Protein AF-A0A2M7E471-F1 (afdb_monomer)

Mean predicted aligned error: 16.32 Å

Secondary structure (DSSP, 8-state):
--HHHHHHHHHHHHHHHHHTTTTSS------HHHHHHHHHHHHHHHHHHHHHHHHHHTTS-----EEEPPP-EEEESSSSSPPPEEEEEEEEE-SSTTSB-S-SSEEEEEEPPTTEEE-TTS--EEEE-TTSSEEEEEEEE-SSEEEEEEEE--SSS--EEEEEEEEEEESSSEEEEEEE-TT-SBS--BTT-SS-TT----PPPEEEEEEEEEPPPEEEEEEEEE---PPEETT-TT-EEEEEEEEEEEES-TTS--EEEEEEEES--GGG---SHHHH-SEEEEEEEETS-S--SSSEEEEEES--SEEEEEEEEE-TT-SEEEEEEEEEE--TTSPTT-EE--EEEEEEETTEEE---B-SS-S--EEEE--PPPPPS-SSPPP-EEEEPTT-EEEE-SHHHH--STT-SS-THHHHHHHHHHTTT--EEEE--TTPPTT-EEEEEEEEEEESS-EEEEEEEEES-EEEE-GGGTSS-SSTTPPPHHHHHHHHGGG---EEEESS-EEEEEEEEE-S---EEEE-TTS-THHHHHHHHHHT---EEEE-GGG--GGGGT--EEEESS----GGGHHHHHHHHHHHHTT-EEEEETHHHHHHHHSSTT--SSBSS-EEE------EEE--TTSGGG--SSPPPS---SS-S-EEESSS-B-TTEEEEEEETTEEEEEEEEEEE-S-TT-S--EEEEE---TTTT-TT-HHHHHHHHHHHHHHHSPPPPP-

pLDDT: mean 85.47, std 15.91, range [30.77, 98.81]

Radius of gyration: 33.22 Å; Cα contacts (8 Å, |Δi|>4): 1857; chains: 1; bounding box: 66×100×87 Å

Structure (mmCIF, N/CA/C/O backbone):
data_AF-A0A2M7E471-F1
#
_entry.id   AF-A0A2M7E471-F1
#
loop_
_atom_site.group_PDB
_atom_site.id
_atom_site.type_symbol
_atom_site.label_atom_id
_atom_site.label_alt_id
_atom_site.label_comp_id
_atom_site.label_asym_id
_atom_site.label_entity_id
_atom_site.label_seq_id
_atom_site.pdbx_PDB_ins_code
_atom_site.Cartn_x
_atom_site.Cartn_y
_atom_site.Cartn_z
_atom_site.occupancy
_atom_site.B_iso_or_equiv
_atom_site.auth_seq_id
_atom_site.auth_comp_id
_atom_site.auth_asym_id
_atom_site.auth_atom_id
_atom_site.pdbx_PDB_model_num
ATOM 1 N N . MET A 1 1 ? -14.605 46.302 36.408 1.00 46.12 1 MET A N 1
ATOM 2 C CA . MET A 1 1 ? -14.271 47.314 35.380 1.00 46.12 1 MET A CA 1
ATOM 3 C C . MET A 1 1 ? -13.109 46.749 34.574 1.00 46.12 1 MET A C 1
ATOM 5 O O . MET A 1 1 ? -11.992 46.702 35.071 1.00 46.12 1 MET A O 1
ATOM 9 N N . SER A 1 2 ? -13.428 46.093 33.458 1.00 45.91 2 SER A N 1
ATOM 10 C CA . SER A 1 2 ? -12.610 45.030 32.861 1.00 45.91 2 SER A CA 1
ATOM 11 C C . SER A 1 2 ? -11.535 45.558 31.907 1.00 45.91 2 SER A C 1
ATOM 13 O O . SER A 1 2 ? -11.680 46.620 31.301 1.00 45.91 2 SER A O 1
ATOM 15 N N . TYR A 1 3 ? -10.469 44.769 31.742 1.00 35.94 3 TYR A N 1
ATOM 16 C CA . TYR A 1 3 ? -9.400 44.959 30.751 1.00 35.94 3 TYR A CA 1
ATOM 17 C C . TYR A 1 3 ? -9.929 45.303 29.343 1.00 35.94 3 TYR A C 1
ATOM 19 O O . TYR A 1 3 ? -9.311 46.090 28.627 1.00 35.94 3 TYR A O 1
ATOM 27 N N . LEU A 1 4 ? -11.123 44.811 28.997 1.00 37.88 4 LEU A N 1
ATOM 28 C CA . LEU A 1 4 ? -11.834 45.073 27.746 1.00 37.88 4 LEU A CA 1
ATOM 29 C C . LEU A 1 4 ? -12.104 46.571 27.500 1.00 37.88 4 LEU A C 1
ATOM 31 O O . LEU A 1 4 ? -11.933 47.051 26.384 1.00 37.88 4 LEU A O 1
ATOM 35 N N . GLN A 1 5 ? -12.445 47.348 28.534 1.00 40.00 5 GLN A N 1
ATOM 36 C CA . GLN A 1 5 ? -12.774 48.774 28.381 1.00 40.00 5 GLN A CA 1
ATOM 37 C C . GLN A 1 5 ? -11.522 49.662 28.247 1.00 40.00 5 GLN A C 1
ATOM 39 O O . GLN A 1 5 ? -11.581 50.734 27.642 1.00 40.00 5 GLN A O 1
ATOM 44 N N . ARG A 1 6 ? -10.369 49.207 28.767 1.00 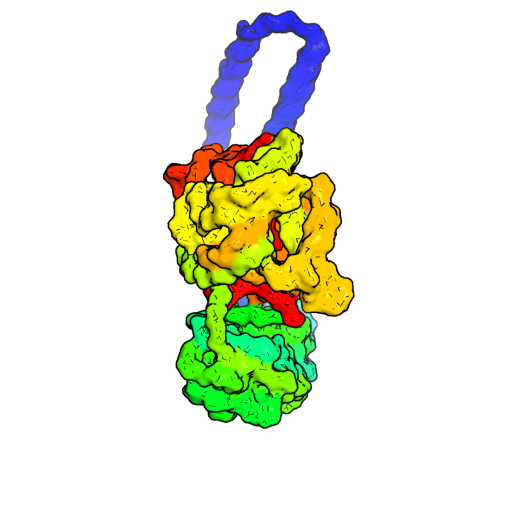41.66 6 ARG A N 1
ATOM 45 C CA . ARG A 1 6 ? -9.058 49.836 28.520 1.00 41.66 6 ARG A CA 1
ATOM 46 C C . ARG A 1 6 ? -8.518 49.485 27.134 1.00 41.66 6 ARG A C 1
ATOM 48 O O . ARG A 1 6 ? -8.006 50.375 26.465 1.00 41.66 6 ARG A O 1
ATOM 55 N N . PHE A 1 7 ? -8.686 48.241 26.685 1.00 41.88 7 PHE A N 1
ATOM 56 C CA . PHE A 1 7 ? -8.233 47.808 25.361 1.00 41.88 7 PHE A CA 1
ATOM 57 C C . PHE A 1 7 ? -9.045 48.467 24.235 1.00 41.88 7 PHE A C 1
ATOM 59 O O . PHE A 1 7 ? -8.459 49.022 23.312 1.00 41.88 7 PHE A O 1
ATOM 66 N N . LEU A 1 8 ? -10.377 48.536 24.367 1.00 40.72 8 LEU A N 1
ATOM 67 C CA . LEU A 1 8 ? -11.250 49.251 23.424 1.00 40.72 8 LEU A CA 1
ATOM 68 C C . LEU A 1 8 ? -10.903 50.745 23.332 1.00 40.72 8 LEU A C 1
ATOM 70 O O . LEU A 1 8 ? -10.807 51.280 22.234 1.00 40.72 8 LEU A O 1
ATOM 74 N N . ASN A 1 9 ? -10.645 51.422 24.455 1.00 41.59 9 ASN A N 1
ATOM 75 C CA . ASN A 1 9 ? -10.289 52.846 24.428 1.00 41.59 9 ASN A CA 1
ATOM 76 C C . ASN A 1 9 ? -8.918 53.123 23.793 1.00 41.59 9 ASN A C 1
ATOM 78 O O . ASN A 1 9 ? -8.760 54.160 23.156 1.00 41.59 9 ASN A O 1
ATOM 82 N N . ILE A 1 10 ? -7.937 52.229 23.946 1.00 46.88 10 ILE A N 1
ATOM 83 C CA . ILE A 1 10 ? -6.621 52.370 23.298 1.00 46.88 10 ILE A CA 1
ATOM 84 C C . ILE A 1 10 ? -6.748 52.083 21.795 1.00 46.88 10 ILE A C 1
ATOM 86 O O . ILE A 1 10 ? -6.300 52.886 20.977 1.00 46.88 10 ILE A O 1
ATOM 90 N N . PHE A 1 11 ? -7.466 51.016 21.430 1.00 40.00 11 PHE A N 1
ATOM 91 C CA . PHE A 1 11 ? -7.660 50.607 20.040 1.00 40.00 11 PHE A CA 1
ATOM 92 C C . PHE A 1 11 ? -8.432 51.657 19.222 1.00 40.00 11 PHE A C 1
ATOM 94 O O . PHE A 1 11 ? -8.030 51.991 18.111 1.00 40.00 11 PHE A O 1
ATOM 101 N N . PHE A 1 12 ? -9.488 52.263 19.782 1.00 42.25 12 PHE A N 1
ATOM 102 C CA . PHE A 1 12 ? -10.240 53.325 19.099 1.00 42.25 12 PHE A CA 1
ATOM 103 C C . PHE A 1 12 ? -9.461 54.645 18.975 1.00 42.25 12 PHE A C 1
ATOM 105 O O . PHE A 1 12 ? -9.664 55.381 18.008 1.00 42.25 12 PHE A O 1
ATOM 112 N N . LYS A 1 13 ? -8.561 54.956 19.918 1.00 41.34 13 LYS A N 1
ATOM 113 C CA . LYS A 1 13 ? -7.823 56.229 19.938 1.00 41.34 13 LYS A CA 1
ATOM 114 C C . LYS A 1 13 ? -6.632 56.236 18.973 1.00 41.34 13 LYS A C 1
ATOM 116 O O . LYS A 1 13 ? -6.376 57.265 18.354 1.00 41.34 13 LYS A O 1
ATOM 121 N N . GLU A 1 14 ? -5.961 55.100 18.780 1.00 40.09 14 GLU A N 1
ATOM 122 C CA . GLU A 1 14 ? -4.858 54.980 17.811 1.00 40.09 14 GLU A CA 1
ATOM 123 C C . GLU A 1 14 ? -5.346 54.818 16.360 1.00 40.09 14 GLU A C 1
ATOM 125 O O . GLU A 1 14 ? -4.748 55.387 15.444 1.00 40.09 14 GLU A O 1
ATOM 130 N N . TYR A 1 15 ? -6.473 54.132 16.124 1.00 41.09 15 TYR A N 1
ATOM 131 C CA . TYR A 1 15 ? -6.971 53.913 14.757 1.00 41.09 15 TYR A CA 1
ATOM 132 C C . TYR A 1 15 ? -7.593 55.163 14.113 1.00 41.09 15 TYR A C 1
ATOM 134 O O . TYR A 1 15 ? -7.405 55.395 12.917 1.00 41.09 15 TYR A O 1
ATOM 142 N N . PHE A 1 16 ? -8.289 56.013 14.880 1.00 39.88 16 PHE A N 1
ATOM 143 C CA . PHE A 1 16 ? -8.861 57.253 14.334 1.00 39.88 16 PHE A CA 1
ATOM 144 C C . PHE A 1 16 ? -7.797 58.314 14.014 1.00 39.88 16 PHE A C 1
ATOM 146 O O . PHE A 1 16 ? -7.954 59.053 13.042 1.00 39.88 16 PHE A O 1
ATOM 153 N N . SER A 1 17 ? -6.687 58.353 14.760 1.00 36.81 17 SER A N 1
ATOM 154 C CA . SER A 1 17 ? -5.583 59.284 14.482 1.00 36.81 17 SER A CA 1
ATOM 155 C C . SER A 1 17 ? -4.837 58.941 13.187 1.00 36.81 17 SER A C 1
ATOM 157 O O . SER A 1 17 ? -4.463 59.847 12.444 1.00 36.81 17 SER A O 1
ATOM 159 N N . ASN A 1 18 ? -4.698 57.652 12.858 1.00 34.84 18 ASN A N 1
ATOM 160 C CA . ASN A 1 18 ? -4.008 57.208 11.642 1.00 34.84 18 ASN A CA 1
ATOM 161 C C . ASN A 1 18 ? -4.894 57.229 10.383 1.00 34.84 18 ASN A C 1
ATOM 163 O O . ASN A 1 18 ? -4.379 57.323 9.269 1.00 34.84 18 ASN A O 1
ATOM 167 N N . CYS A 1 19 ? -6.224 57.224 10.528 1.00 34.59 19 CYS A N 1
ATOM 168 C CA . CYS A 1 19 ? -7.147 57.327 9.390 1.00 34.59 19 CYS A CA 1
ATOM 169 C C . CYS A 1 19 ? -7.253 58.765 8.830 1.00 34.59 19 CYS A C 1
ATOM 171 O O . CYS A 1 19 ? -7.507 58.954 7.640 1.00 34.59 19 CYS A O 1
ATOM 173 N N . CYS A 1 20 ? -6.978 59.789 9.648 1.00 33.41 20 CYS A N 1
ATOM 174 C CA . CYS A 1 20 ? -6.950 61.192 9.210 1.00 33.41 20 CYS A CA 1
ATOM 175 C C . CYS A 1 20 ? -5.688 61.574 8.413 1.00 33.41 20 CYS A C 1
ATOM 177 O O . CYS A 1 20 ? -5.701 62.580 7.705 1.00 33.41 20 CYS A O 1
ATOM 179 N N . ILE A 1 21 ? -4.617 60.777 8.483 1.00 38.22 21 ILE A N 1
ATOM 180 C CA . ILE A 1 21 ? -3.346 61.061 7.793 1.00 38.22 21 ILE A CA 1
ATOM 181 C C . ILE A 1 21 ? -3.392 60.605 6.322 1.00 38.22 21 ILE A C 1
ATOM 183 O O . ILE A 1 21 ? -2.781 61.232 5.461 1.00 38.22 21 ILE A O 1
ATOM 187 N N . TYR A 1 22 ? -4.200 59.594 5.984 1.00 31.83 22 TYR A N 1
ATOM 188 C CA . TYR A 1 22 ? -4.221 59.012 4.632 1.00 31.83 22 TYR A CA 1
ATOM 189 C C . TYR A 1 22 ? -5.137 59.728 3.618 1.00 31.83 22 TYR A C 1
ATOM 191 O O . TYR A 1 22 ? -5.137 59.392 2.435 1.00 31.83 22 TYR A O 1
ATOM 199 N N . ILE A 1 23 ? -5.915 60.731 4.045 1.00 41.38 23 ILE A N 1
ATOM 200 C CA . ILE A 1 23 ? -6.829 61.478 3.157 1.00 41.38 23 ILE A CA 1
ATOM 201 C C . ILE A 1 23 ? -6.147 62.708 2.520 1.00 41.38 23 ILE A C 1
ATOM 203 O O . ILE A 1 23 ? -6.685 63.275 1.570 1.00 41.38 23 ILE A O 1
ATOM 207 N N . ASN A 1 24 ? -4.941 63.097 2.958 1.00 38.47 24 ASN A N 1
ATOM 208 C CA . ASN A 1 24 ? -4.311 64.347 2.510 1.00 38.47 24 ASN A CA 1
ATOM 209 C C . ASN A 1 24 ? -3.304 64.236 1.347 1.00 38.47 24 ASN A C 1
ATOM 211 O O . ASN A 1 24 ? -2.858 65.272 0.862 1.00 38.47 24 ASN A O 1
ATOM 215 N N . GLU A 1 25 ? -2.985 63.040 0.832 1.00 39.25 25 GLU A N 1
ATOM 216 C CA . GLU A 1 25 ? -1.919 62.887 -0.186 1.00 39.25 25 GLU A CA 1
ATOM 217 C C . GLU A 1 25 ? -2.297 62.171 -1.495 1.00 39.25 25 GLU A C 1
ATOM 219 O O . GLU A 1 25 ? -1.430 61.699 -2.225 1.00 39.25 25 GLU A O 1
ATOM 224 N N . THR A 1 26 ? -3.567 62.163 -1.911 1.00 36.94 26 THR A N 1
ATOM 225 C CA . THR A 1 26 ? -3.902 61.753 -3.293 1.00 36.94 26 THR A CA 1
ATOM 226 C C . THR A 1 26 ? -4.830 62.742 -3.994 1.00 36.94 26 THR A C 1
ATOM 228 O O . THR A 1 26 ? -6.053 62.615 -4.036 1.00 36.94 26 THR A O 1
ATOM 231 N N . LYS A 1 27 ? -4.216 63.740 -4.644 1.00 45.69 27 LYS A N 1
ATOM 232 C CA . LYS A 1 27 ? -4.824 64.499 -5.748 1.00 45.69 27 LYS A CA 1
ATOM 233 C C . LYS A 1 27 ? -5.071 63.556 -6.933 1.00 45.69 27 LYS A C 1
ATOM 235 O O . LYS A 1 27 ? -4.270 63.503 -7.860 1.00 45.69 27 LYS A O 1
ATOM 240 N N . ILE A 1 28 ? -6.193 62.841 -6.941 1.00 42.09 28 ILE A N 1
ATOM 241 C CA . ILE A 1 28 ? -6.654 62.107 -8.126 1.00 42.09 28 ILE A CA 1
ATOM 242 C C . ILE A 1 28 ? -8.006 62.672 -8.566 1.00 42.09 28 ILE A C 1
ATOM 244 O O . ILE A 1 28 ? -9.051 62.436 -7.962 1.00 42.09 28 ILE A O 1
ATOM 248 N N . LYS A 1 29 ? -7.971 63.441 -9.660 1.00 48.62 29 LYS A N 1
ATOM 249 C CA . LYS A 1 29 ? -9.144 63.786 -10.469 1.00 48.62 29 LYS A CA 1
ATOM 250 C C . LYS A 1 29 ? -9.707 62.488 -11.059 1.00 48.62 29 LYS A C 1
ATOM 252 O O . LYS A 1 29 ? -9.143 61.957 -12.008 1.00 48.62 29 LYS A O 1
ATOM 257 N N . SER A 1 30 ? -10.808 61.970 -10.522 1.00 40.47 30 SER A N 1
ATOM 258 C CA . SER A 1 30 ? -11.555 60.884 -11.167 1.00 40.47 30 SER A CA 1
ATOM 259 C C . SER A 1 30 ? -13.044 60.950 -10.820 1.00 40.47 30 SER A C 1
ATOM 261 O O . SER A 1 30 ? -13.432 61.286 -9.703 1.00 40.47 30 SER A O 1
ATOM 263 N N . ASN A 1 31 ? -13.861 60.683 -11.839 1.00 45.53 31 ASN A N 1
ATOM 264 C CA . ASN A 1 31 ? -15.307 60.874 -11.953 1.00 45.53 31 ASN A CA 1
ATOM 265 C C . ASN A 1 31 ? -16.142 60.437 -10.734 1.00 45.53 31 ASN A C 1
ATOM 267 O O . ASN A 1 31 ? -15.824 59.467 -10.049 1.00 45.53 31 ASN A O 1
ATOM 271 N N . ARG A 1 32 ? -17.305 61.090 -10.540 1.00 47.12 32 ARG A N 1
ATOM 272 C CA . ARG A 1 32 ? -18.332 60.794 -9.505 1.00 47.12 32 ARG A CA 1
ATOM 273 C C . ARG A 1 32 ? -18.736 59.311 -9.384 1.00 47.12 32 ARG A C 1
ATOM 275 O O . ARG A 1 32 ? -19.293 58.926 -8.359 1.00 47.12 32 ARG A O 1
ATOM 282 N N . ILE A 1 33 ? -18.440 58.484 -10.386 1.00 46.97 33 ILE A N 1
ATOM 283 C CA . ILE A 1 33 ? -18.674 57.034 -10.394 1.00 46.97 33 ILE A CA 1
ATOM 284 C C . ILE A 1 33 ? -17.715 56.306 -9.426 1.00 46.97 33 ILE A C 1
ATOM 286 O O . ILE A 1 33 ? -18.134 55.384 -8.729 1.00 46.97 33 ILE A O 1
ATOM 290 N N . ASN A 1 34 ? -16.474 56.781 -9.256 1.00 48.06 34 ASN A N 1
ATOM 291 C CA . ASN A 1 34 ? -15.456 56.100 -8.445 1.00 48.06 34 ASN A CA 1
ATOM 292 C C . ASN A 1 34 ? -15.659 56.246 -6.926 1.00 48.06 34 ASN A C 1
ATOM 294 O O . ASN A 1 34 ? -15.336 55.328 -6.174 1.00 48.06 34 ASN A O 1
ATOM 298 N N . LYS A 1 35 ? -16.264 57.351 -6.459 1.00 46.78 35 LYS A N 1
ATOM 299 C CA . LYS A 1 35 ? -16.595 57.539 -5.030 1.00 46.78 35 LYS A CA 1
ATOM 300 C C . LYS A 1 35 ? -17.673 56.568 -4.547 1.00 46.78 35 LYS A C 1
ATOM 302 O O . LYS A 1 35 ? -17.572 56.065 -3.435 1.00 46.78 35 LYS A O 1
ATOM 307 N N . LYS A 1 36 ? -18.686 56.274 -5.372 1.00 46.88 36 LYS A N 1
ATOM 308 C CA . LYS A 1 36 ? -19.728 55.296 -5.013 1.00 46.88 36 LYS A CA 1
ATOM 309 C C . LYS A 1 36 ? -19.175 53.874 -4.977 1.00 46.88 36 LYS A C 1
ATOM 311 O O . LYS A 1 36 ? -19.516 53.140 -4.060 1.00 46.88 36 LYS A O 1
ATOM 316 N N . VAL A 1 37 ? -18.284 53.522 -5.906 1.00 48.06 37 VAL A N 1
ATOM 317 C CA . VAL A 1 37 ? -17.615 52.212 -5.928 1.00 48.06 37 VAL A CA 1
ATOM 318 C C . VAL A 1 37 ? -16.671 52.052 -4.732 1.00 48.06 37 VAL A C 1
ATOM 320 O O . VAL A 1 37 ? -16.753 51.041 -4.048 1.00 48.06 37 VAL A O 1
ATOM 323 N N . HIS A 1 38 ? -15.875 53.069 -4.381 1.00 50.00 38 HIS A N 1
ATOM 324 C CA . HIS A 1 38 ? -15.015 53.020 -3.190 1.00 50.00 38 HIS A CA 1
ATOM 325 C C . HIS A 1 38 ? -15.814 52.948 -1.885 1.00 50.00 38 HIS A C 1
ATOM 327 O O . HIS A 1 38 ? -15.472 52.157 -1.017 1.00 50.00 38 HIS A O 1
ATOM 333 N N . VAL A 1 39 ? -16.911 53.701 -1.743 1.00 53.41 39 VAL A N 1
ATOM 334 C CA . VAL A 1 39 ? -17.787 53.608 -0.558 1.00 53.41 39 VAL A CA 1
ATOM 335 C C . VAL A 1 39 ? -18.501 52.253 -0.497 1.00 53.41 39 VAL A C 1
ATOM 337 O O . VAL A 1 39 ? -18.700 51.719 0.590 1.00 53.41 39 VAL A O 1
ATOM 340 N N . PHE A 1 40 ? -18.862 51.667 -1.640 1.00 51.50 40 PHE A N 1
ATOM 341 C CA . PHE A 1 40 ? -19.484 50.344 -1.708 1.00 51.50 40 PHE A CA 1
ATOM 342 C C . PHE A 1 40 ? -18.492 49.220 -1.370 1.00 51.50 40 PHE A C 1
ATOM 344 O O . PHE A 1 40 ? -18.828 48.319 -0.605 1.00 51.50 40 PHE A O 1
ATOM 351 N N . ILE A 1 41 ? -17.254 49.309 -1.867 1.00 51.75 41 ILE A N 1
ATOM 352 C CA . ILE A 1 41 ? -16.161 48.383 -1.545 1.00 51.75 41 ILE A CA 1
ATOM 353 C C . ILE A 1 41 ? -15.756 48.531 -0.075 1.00 51.75 41 ILE A C 1
ATOM 355 O O . ILE A 1 41 ? -15.662 47.531 0.624 1.00 51.75 41 ILE A O 1
ATOM 359 N N . MET A 1 42 ? -15.616 49.756 0.439 1.00 53.78 42 MET A N 1
ATOM 360 C CA . MET A 1 42 ? -15.246 50.001 1.836 1.00 53.78 42 MET A CA 1
ATOM 361 C C . MET A 1 42 ? -16.356 49.558 2.804 1.00 53.78 42 MET A C 1
ATOM 363 O O . MET A 1 42 ? -16.056 48.951 3.826 1.00 53.78 42 MET A O 1
ATOM 367 N N . LYS A 1 43 ? -17.643 49.743 2.460 1.00 52.59 43 LYS A N 1
ATOM 368 C CA . LYS A 1 43 ? -18.767 49.163 3.220 1.00 52.59 43 LYS A CA 1
ATOM 369 C C . LYS A 1 43 ? -18.763 47.636 3.195 1.00 52.59 43 LYS A C 1
ATOM 371 O O . LYS A 1 43 ? -19.062 47.039 4.220 1.00 52.59 43 LYS A O 1
ATOM 376 N N . LYS A 1 44 ? -18.415 47.004 2.068 1.00 52.44 44 LYS A N 1
ATOM 377 C CA . LYS A 1 44 ? -18.277 45.541 1.985 1.00 52.44 44 LYS A CA 1
ATOM 378 C C . LYS A 1 44 ? -17.067 45.022 2.756 1.00 52.44 44 LYS A C 1
ATOM 380 O O . LYS A 1 44 ? -17.195 43.983 3.379 1.00 52.44 44 LYS A O 1
ATOM 385 N N . ILE A 1 45 ? -15.945 45.742 2.774 1.00 56.75 45 ILE A N 1
ATOM 386 C CA . ILE A 1 45 ? -14.758 45.392 3.569 1.00 56.75 45 ILE A CA 1
ATOM 387 C C . ILE A 1 45 ? -15.046 45.555 5.063 1.00 56.75 45 ILE A C 1
ATOM 389 O O . ILE A 1 45 ? -14.722 44.663 5.832 1.00 56.75 45 ILE A O 1
ATOM 393 N N . ILE A 1 46 ? -15.719 46.634 5.477 1.00 59.59 46 ILE A N 1
ATOM 394 C CA . ILE A 1 46 ? -16.152 46.833 6.869 1.00 59.59 46 ILE A CA 1
ATOM 395 C C . ILE A 1 46 ? -17.178 45.770 7.269 1.00 59.59 46 ILE A C 1
ATOM 397 O O . ILE A 1 46 ? -17.066 45.203 8.345 1.00 59.59 46 ILE A O 1
ATOM 401 N N . LEU A 1 47 ? -18.141 45.444 6.403 1.00 51.81 47 LEU A N 1
ATOM 402 C CA . LEU A 1 47 ? -19.108 44.378 6.661 1.00 51.81 47 LEU A CA 1
ATOM 403 C C . LEU A 1 47 ? -18.428 43.002 6.711 1.00 51.81 47 LEU A C 1
ATOM 405 O O . LEU A 1 47 ? -18.767 42.203 7.569 1.00 51.81 47 LEU A O 1
ATOM 409 N N . PHE A 1 48 ? -17.441 42.741 5.852 1.00 54.94 48 PHE A N 1
ATOM 410 C CA . PHE A 1 48 ? -16.652 41.510 5.858 1.00 54.94 48 PHE A CA 1
ATOM 411 C C . PHE A 1 48 ? -15.750 41.420 7.092 1.00 54.94 48 PHE A C 1
ATOM 413 O O . PHE A 1 48 ? -15.629 40.340 7.650 1.00 54.94 48 PHE A O 1
ATOM 420 N N . LEU A 1 49 ? -15.183 42.534 7.569 1.00 53.78 49 LEU A N 1
ATOM 421 C CA . LEU A 1 49 ? -14.411 42.625 8.816 1.00 53.78 49 LEU A CA 1
ATOM 422 C C . LEU A 1 49 ? -15.295 42.499 10.060 1.00 53.78 49 LEU A C 1
ATOM 424 O O . LEU A 1 49 ? -14.887 41.877 11.028 1.00 53.78 49 LEU A O 1
ATOM 428 N N . ILE A 1 50 ? -16.521 43.027 10.030 1.00 56.66 50 ILE A N 1
ATOM 429 C CA . ILE A 1 50 ? -17.520 42.828 11.087 1.00 56.66 50 ILE A CA 1
ATOM 430 C C . ILE A 1 50 ? -17.977 41.369 11.095 1.00 56.66 50 ILE A C 1
ATOM 432 O O . ILE A 1 50 ? -18.005 40.765 12.156 1.00 56.66 50 ILE A O 1
ATOM 436 N N . ILE A 1 51 ? -18.268 40.773 9.935 1.00 52.19 51 ILE A N 1
ATOM 437 C CA . ILE A 1 51 ? -18.648 39.358 9.818 1.00 52.19 51 ILE A CA 1
ATOM 438 C C . ILE A 1 51 ? -17.489 38.451 10.233 1.00 52.19 51 ILE A C 1
ATOM 440 O O . ILE A 1 51 ? -17.720 37.510 10.973 1.00 52.19 51 ILE A O 1
ATOM 444 N N . SER A 1 52 ? -16.248 38.736 9.835 1.00 46.94 52 SER A N 1
ATOM 445 C CA . SER A 1 52 ? -15.082 37.949 10.262 1.00 46.94 52 SER A CA 1
ATOM 446 C C . SER A 1 52 ? -14.725 38.178 11.729 1.00 46.94 52 SER A C 1
ATOM 448 O O . SER A 1 52 ? -14.344 37.220 12.382 1.00 46.94 52 SER A O 1
ATOM 450 N N . ALA A 1 53 ? -14.946 39.368 12.297 1.00 46.06 53 ALA A N 1
ATOM 451 C CA . ALA A 1 53 ? -14.868 39.585 13.742 1.00 46.06 53 ALA A CA 1
ATOM 452 C C . ALA A 1 53 ? -15.989 38.843 14.492 1.00 46.06 53 ALA A C 1
ATOM 454 O O . ALA A 1 53 ? -15.719 38.244 15.522 1.00 46.06 53 ALA A O 1
ATOM 455 N N . LEU A 1 54 ? -17.219 38.803 13.966 1.00 42.34 54 LEU A N 1
ATOM 456 C CA . LEU A 1 54 ? -18.318 37.991 14.506 1.00 42.34 54 LEU A CA 1
ATOM 457 C C . LEU A 1 54 ? -18.042 36.482 14.367 1.00 42.34 54 LEU A C 1
ATOM 459 O O . LEU A 1 54 ? -18.360 35.735 15.286 1.00 42.34 54 LEU A O 1
ATOM 463 N N . MET A 1 55 ? -17.391 36.042 13.283 1.00 38.81 55 MET A N 1
ATOM 464 C CA . MET A 1 55 ? -16.964 34.650 13.096 1.00 38.81 55 MET A CA 1
ATOM 465 C C . MET A 1 55 ? -15.760 34.274 13.980 1.00 38.81 55 MET A C 1
ATOM 467 O O . MET A 1 55 ? -15.703 33.152 14.475 1.00 38.81 55 MET A O 1
ATOM 471 N N . PHE A 1 56 ? -14.845 35.211 14.259 1.00 35.41 56 PHE A N 1
ATOM 472 C CA . PHE A 1 56 ? -13.763 35.036 15.241 1.00 35.41 56 PHE A CA 1
ATOM 473 C C . PHE A 1 56 ? -14.282 35.024 16.685 1.00 35.41 56 PHE A C 1
ATOM 475 O O . PHE A 1 56 ? -13.689 34.385 17.550 1.00 35.41 56 PHE A O 1
ATOM 482 N N . VAL A 1 57 ? -15.404 35.696 16.962 1.00 38.62 57 VAL A N 1
ATOM 483 C CA . VAL A 1 57 ? -16.082 35.593 18.263 1.00 38.62 57 VAL A CA 1
ATOM 484 C C . VAL A 1 57 ? -16.780 34.234 18.406 1.00 38.62 57 VAL A C 1
ATOM 486 O O . VAL A 1 57 ? -16.792 33.701 19.511 1.00 38.62 57 VAL A O 1
ATOM 489 N N . SER A 1 58 ? -17.257 33.617 17.315 1.00 32.28 58 SER A N 1
ATOM 490 C CA . SER A 1 58 ? -17.811 32.251 17.343 1.00 32.28 58 SER A CA 1
ATOM 491 C C . SER A 1 58 ? -16.771 31.122 17.352 1.00 32.28 58 SER A C 1
ATOM 493 O O . SER A 1 58 ? -17.153 29.964 17.481 1.00 32.28 58 SER A O 1
ATOM 495 N N . SER A 1 59 ? -15.474 31.428 17.228 1.00 30.77 59 SER A N 1
ATOM 496 C CA . SER A 1 59 ? -14.387 30.438 17.305 1.00 30.77 59 SER A CA 1
ATOM 497 C C . SER A 1 59 ? -13.494 30.600 18.537 1.00 30.77 59 SER A C 1
ATOM 499 O O . SER A 1 59 ? -12.440 29.971 18.608 1.00 30.77 59 SER A O 1
ATOM 501 N N . ASN A 1 60 ? -13.890 31.419 19.520 1.00 33.12 60 ASN A N 1
ATOM 502 C CA . ASN A 1 60 ? -13.359 31.220 20.862 1.00 33.12 60 ASN A CA 1
ATOM 503 C C . ASN A 1 60 ? -13.974 29.928 21.373 1.00 33.12 60 ASN A C 1
ATOM 505 O O . ASN A 1 60 ? -15.181 29.862 21.592 1.00 33.12 60 ASN A O 1
ATOM 509 N N . SER A 1 61 ? -13.138 28.911 21.527 1.00 35.47 61 SER A N 1
ATOM 510 C CA . SER A 1 61 ? -13.433 27.718 22.295 1.00 35.47 61 SER A CA 1
ATOM 511 C C . SER A 1 61 ? -14.053 28.149 23.626 1.00 35.47 61 SER A C 1
ATOM 513 O O . SER A 1 61 ? -13.341 28.570 24.539 1.00 35.47 61 SER A O 1
ATOM 515 N N . TYR A 1 62 ? -15.382 28.090 23.744 1.00 42.28 62 TYR A N 1
ATOM 516 C CA . TYR A 1 62 ? -15.990 27.912 25.050 1.00 42.28 62 TYR A CA 1
ATOM 517 C C . TYR A 1 62 ? -15.398 26.595 25.530 1.00 42.28 62 TYR A C 1
ATOM 519 O O . TYR A 1 62 ? -15.628 25.555 24.916 1.00 42.28 62 TYR A O 1
ATOM 527 N N . SER A 1 63 ? -14.515 26.651 26.524 1.00 46.66 63 SER A N 1
ATOM 528 C CA . SER A 1 63 ? -14.117 25.439 27.222 1.00 46.66 63 SER A CA 1
ATOM 529 C C . SER A 1 63 ? -15.391 24.909 27.854 1.00 46.66 63 SER A C 1
ATOM 531 O O . SER A 1 63 ? -15.874 25.477 28.822 1.00 46.66 63 SER A O 1
ATOM 533 N N . ILE A 1 64 ? -15.966 23.888 27.234 1.00 66.12 64 ILE A N 1
ATOM 534 C CA . ILE A 1 64 ? -17.149 23.198 27.725 1.00 66.12 64 ILE A CA 1
ATOM 535 C C . ILE A 1 64 ? -16.723 22.499 29.022 1.00 66.12 64 ILE A C 1
ATOM 537 O O . ILE A 1 64 ? -15.588 22.013 29.120 1.00 66.12 64 ILE A O 1
ATOM 541 N N . HIS A 1 65 ? -17.602 22.454 30.021 1.00 81.75 65 HIS A N 1
ATOM 542 C CA . HIS A 1 65 ? -17.455 21.522 31.135 1.00 81.75 65 HIS A CA 1
ATOM 543 C C . HIS A 1 65 ? -17.078 20.124 30.598 1.00 81.75 65 HIS A C 1
ATOM 545 O O . HIS A 1 65 ? -17.477 19.729 29.501 1.00 81.75 65 HIS A O 1
ATOM 551 N N . SER A 1 66 ? -16.284 19.366 31.347 1.00 85.19 66 SER A N 1
ATOM 552 C CA . SER A 1 66 ? -15.833 18.043 30.909 1.00 85.19 66 SER A CA 1
ATOM 553 C C . SER A 1 66 ? -16.562 16.935 31.652 1.00 85.19 66 SER A C 1
ATOM 555 O O . SER A 1 66 ? -16.692 16.964 32.878 1.00 85.19 66 SER A O 1
ATOM 557 N N . ILE A 1 67 ? -16.996 15.927 30.901 1.00 86.94 67 ILE A N 1
ATOM 558 C CA . ILE A 1 67 ? -17.528 14.677 31.436 1.00 86.94 67 ILE A CA 1
ATOM 559 C C . ILE A 1 67 ? -16.460 13.602 31.246 1.00 86.94 67 ILE A C 1
ATOM 561 O O . ILE A 1 67 ? -15.987 13.386 30.132 1.00 86.94 67 ILE A O 1
ATOM 565 N N . SER A 1 68 ? -16.078 12.925 32.329 1.00 88.56 68 SER A N 1
ATOM 566 C CA . SER A 1 68 ? -15.338 11.663 32.250 1.00 88.56 68 SER A CA 1
ATOM 567 C C . SER A 1 68 ? -16.356 10.529 32.372 1.00 88.56 68 SER A C 1
ATOM 569 O O . SER A 1 68 ? -16.739 10.219 33.506 1.00 88.56 68 SER A O 1
ATOM 571 N N . PRO A 1 69 ? -16.840 9.944 31.260 1.00 85.69 69 PRO A N 1
ATOM 572 C CA . PRO A 1 69 ? -17.851 8.894 31.307 1.00 85.69 69 PRO A CA 1
ATOM 573 C C . PRO A 1 69 ? -17.300 7.612 31.945 1.00 85.69 69 PRO A C 1
ATOM 575 O O . PRO A 1 69 ? -16.085 7.402 31.996 1.00 85.69 69 PRO A O 1
ATOM 578 N N . PHE A 1 70 ? -18.190 6.734 32.408 1.00 86.25 70 PHE A N 1
ATOM 579 C CA . PHE A 1 70 ? -17.792 5.389 32.826 1.00 86.25 70 PHE A CA 1
ATOM 580 C C . PHE A 1 70 ? -17.480 4.502 31.606 1.00 86.25 70 PHE A C 1
ATOM 582 O O . PHE A 1 70 ? -17.995 4.728 30.511 1.00 86.25 70 PHE A O 1
ATOM 589 N N . SER A 1 71 ? -16.653 3.466 31.794 1.00 82.00 71 SER A N 1
ATOM 590 C CA . SER A 1 71 ? -16.355 2.475 30.748 1.00 82.00 71 SER A CA 1
ATOM 591 C C . SER A 1 71 ? -17.623 1.775 30.265 1.00 82.00 71 SER A C 1
ATOM 593 O O . SER A 1 71 ? -18.391 1.303 31.099 1.00 82.00 71 SER A O 1
ATOM 595 N N . ASN A 1 72 ? -17.800 1.636 28.947 1.00 80.62 72 ASN A N 1
ATOM 596 C CA . ASN A 1 72 ? -18.972 0.980 28.358 1.00 80.62 72 ASN A CA 1
ATOM 597 C C . ASN A 1 72 ? -19.322 -0.330 29.077 1.00 80.62 72 ASN A C 1
ATOM 599 O O . ASN A 1 72 ? -18.470 -1.210 29.231 1.00 80.62 72 ASN A O 1
ATOM 603 N N . LEU A 1 73 ? -20.583 -0.459 29.482 1.00 83.31 73 LEU A N 1
ATOM 604 C CA . LEU A 1 73 ? -21.088 -1.657 30.139 1.00 83.31 73 LEU A CA 1
ATOM 605 C C . LEU A 1 73 ? -21.859 -2.527 29.149 1.00 83.31 73 LEU A C 1
ATOM 607 O O . LEU A 1 73 ? -22.786 -2.062 28.482 1.00 83.31 73 LEU A O 1
ATOM 611 N N . TYR A 1 74 ? -21.509 -3.811 29.123 1.00 82.44 74 TYR A N 1
ATOM 612 C CA . TYR A 1 74 ? -22.122 -4.810 28.256 1.00 82.44 74 TYR A CA 1
ATOM 613 C C . TYR A 1 74 ? -22.816 -5.892 29.092 1.00 82.44 74 TYR A C 1
ATOM 615 O O . TYR A 1 74 ? -22.190 -6.570 29.911 1.00 82.44 74 TYR A O 1
ATOM 623 N N . PHE A 1 75 ? -24.120 -6.063 28.879 1.00 85.31 75 PHE A N 1
ATOM 624 C CA . PHE A 1 75 ? -24.968 -7.058 29.533 1.00 85.31 75 PHE A CA 1
ATOM 625 C C . PHE A 1 75 ? -25.355 -8.140 28.523 1.00 85.31 75 PHE A C 1
ATOM 627 O O . PHE A 1 75 ? -26.395 -8.071 27.865 1.00 85.31 75 PHE A O 1
ATOM 634 N N . CYS A 1 76 ? -24.475 -9.129 28.388 1.00 80.00 76 CYS A N 1
ATOM 635 C CA . CYS A 1 76 ? -24.550 -10.151 27.350 1.00 80.00 76 CYS A CA 1
ATOM 636 C C . CYS A 1 76 ? -25.303 -11.385 27.843 1.00 80.00 76 CYS A C 1
ATOM 638 O O . CYS A 1 76 ? -24.787 -12.153 28.654 1.00 80.00 76 CYS A O 1
ATOM 640 N N . GLY A 1 77 ? -26.532 -11.574 27.370 1.00 78.06 77 GLY A N 1
ATOM 641 C CA . GLY A 1 77 ? -27.361 -12.706 27.764 1.00 78.06 77 GLY A CA 1
ATOM 642 C C . GLY A 1 77 ? -28.784 -12.619 27.228 1.00 78.06 77 GLY A C 1
ATOM 643 O O . GLY A 1 77 ? -29.241 -11.573 26.784 1.00 78.06 77 GLY A O 1
ATOM 644 N N . SER A 1 78 ? -29.494 -13.742 27.284 1.00 75.56 78 SER A N 1
ATOM 645 C CA . SER A 1 78 ? -30.906 -13.853 26.890 1.00 75.56 78 SER A CA 1
ATOM 646 C C . SER A 1 78 ? -31.876 -13.795 28.077 1.00 75.56 78 SER A C 1
ATOM 648 O O . SER A 1 78 ? -33.089 -13.859 27.884 1.00 75.56 78 SER A O 1
ATOM 650 N N . VAL A 1 79 ? -31.356 -13.690 29.305 1.00 86.44 79 VAL A N 1
ATOM 651 C CA . VAL A 1 79 ? -32.138 -13.687 30.546 1.00 86.44 79 VAL A CA 1
ATOM 652 C C . VAL A 1 79 ? -32.040 -12.318 31.206 1.00 86.44 79 VAL A C 1
ATOM 654 O O . VAL A 1 79 ? -30.949 -11.864 31.551 1.00 86.44 79 VAL A O 1
ATOM 657 N N . TYR A 1 80 ? -33.197 -11.700 31.426 1.00 88.25 80 TYR A N 1
ATOM 658 C CA . TYR A 1 80 ? -33.336 -10.425 32.120 1.00 88.25 80 TYR A CA 1
ATOM 659 C C . TYR A 1 80 ? -34.298 -10.562 33.314 1.00 88.25 80 TYR A C 1
ATOM 661 O O . TYR A 1 80 ? -35.234 -11.363 33.247 1.00 88.25 80 TYR A O 1
ATOM 669 N N . PRO A 1 81 ? -34.112 -9.784 34.396 1.00 93.44 81 PRO A N 1
ATOM 670 C CA . PRO A 1 81 ? -33.039 -8.810 34.592 1.00 93.44 81 PRO A CA 1
ATOM 671 C C . PRO A 1 81 ? -31.682 -9.469 34.885 1.00 93.44 81 PRO A C 1
ATOM 673 O O . PRO A 1 81 ? -31.619 -10.529 35.506 1.00 93.44 81 PRO A O 1
ATOM 676 N N . THR A 1 82 ? -30.587 -8.836 34.460 1.00 91.56 82 THR A N 1
ATOM 677 C CA . THR A 1 82 ? -29.233 -9.329 34.756 1.00 91.56 82 THR A CA 1
ATOM 678 C C . THR A 1 82 ? -28.870 -9.133 36.232 1.00 91.56 82 THR A C 1
ATOM 680 O O . THR A 1 82 ? -29.554 -8.432 36.982 1.00 91.56 82 THR A O 1
ATOM 683 N N . ALA A 1 83 ? -27.750 -9.712 36.673 1.00 90.00 83 ALA A N 1
ATOM 684 C CA . ALA A 1 83 ? -27.147 -9.312 37.941 1.00 90.00 83 ALA A CA 1
ATOM 685 C C . ALA A 1 83 ? -26.737 -7.828 37.893 1.00 90.00 83 ALA A C 1
ATOM 687 O O . ALA A 1 83 ? -26.378 -7.305 36.833 1.00 90.00 83 ALA A O 1
ATOM 688 N N . TYR A 1 84 ? -26.783 -7.158 39.045 1.00 90.00 84 TYR A N 1
ATOM 689 C CA . TYR A 1 84 ? -26.213 -5.821 39.185 1.00 90.00 84 TYR A CA 1
ATOM 690 C C . TYR A 1 84 ? -24.682 -5.892 39.072 1.00 90.00 84 TYR A C 1
ATOM 692 O O . TYR A 1 84 ? -24.063 -6.769 39.675 1.00 90.00 84 TYR A O 1
ATOM 700 N N . GLN A 1 85 ? -24.069 -4.959 38.338 1.00 76.44 85 GLN A N 1
ATOM 701 C CA . GLN A 1 85 ? -22.607 -4.820 38.258 1.00 76.44 85 GLN A CA 1
ATOM 702 C C . GLN A 1 85 ? -22.090 -3.747 39.226 1.00 76.44 85 GLN A C 1
ATOM 704 O O . GLN A 1 85 ? -22.748 -2.727 39.416 1.00 76.44 85 GLN A O 1
ATOM 709 N N . ASN A 1 86 ? -20.940 -3.991 39.869 1.00 64.81 86 ASN A N 1
ATOM 710 C CA . ASN A 1 86 ? -20.564 -3.285 41.104 1.00 64.81 86 ASN A CA 1
ATOM 711 C C . ASN A 1 86 ? -19.970 -1.880 40.934 1.00 64.81 86 ASN A C 1
ATOM 713 O O . ASN A 1 86 ? -19.897 -1.152 41.912 1.00 64.81 86 ASN A O 1
ATOM 717 N N . THR A 1 87 ? -19.568 -1.409 39.757 1.00 63.72 87 THR A N 1
ATOM 718 C CA . THR A 1 87 ? -18.895 -0.098 39.720 1.00 63.72 87 THR A CA 1
ATOM 719 C C . THR A 1 87 ? -19.057 0.614 38.390 1.00 63.72 87 THR A C 1
ATOM 721 O O . THR A 1 87 ? -18.327 0.313 37.448 1.00 63.72 87 THR A O 1
ATOM 724 N N . VAL A 1 88 ? -19.924 1.627 38.342 1.00 78.25 88 VAL A N 1
ATOM 725 C CA . VAL A 1 88 ? -19.689 2.772 37.451 1.00 78.25 88 VAL A CA 1
ATOM 726 C C . VAL A 1 88 ? -19.153 3.953 38.253 1.00 78.25 88 VAL A C 1
ATOM 728 O O . VAL A 1 88 ? -19.665 4.281 39.327 1.00 78.25 88 VAL A O 1
ATOM 731 N N . LEU A 1 89 ? -18.089 4.558 37.723 1.00 87.94 89 LEU A N 1
ATOM 732 C CA . LEU A 1 89 ? -17.490 5.798 38.197 1.00 87.94 89 LEU A CA 1
ATOM 733 C C . LEU A 1 89 ? -17.421 6.757 37.021 1.00 87.94 89 LEU A C 1
ATOM 735 O O . LEU A 1 89 ? -16.908 6.398 35.963 1.00 87.94 89 LEU A O 1
ATOM 739 N N . PHE A 1 90 ? -17.917 7.968 37.224 1.00 91.62 90 PHE A N 1
ATOM 740 C CA . PHE A 1 90 ? -17.860 9.033 36.234 1.00 91.62 90 PHE A CA 1
ATOM 741 C C . PHE A 1 90 ? -17.780 10.390 36.931 1.00 91.62 90 PHE A C 1
ATOM 743 O O . PHE A 1 90 ? -18.100 10.519 38.119 1.00 91.62 90 PHE A O 1
ATOM 750 N N . THR A 1 91 ? -17.315 11.410 36.212 1.00 91.69 91 THR A N 1
ATOM 751 C CA . THR A 1 91 ? -17.136 12.756 36.771 1.00 91.69 91 THR A CA 1
ATOM 752 C C . THR A 1 91 ? -17.701 13.831 35.860 1.00 91.69 91 THR A C 1
ATOM 754 O O . THR A 1 91 ? -17.703 13.687 34.640 1.00 91.69 91 THR A O 1
ATOM 757 N N . LEU A 1 92 ? -18.165 14.914 36.479 1.00 92.69 92 LEU A N 1
ATOM 758 C CA . LEU A 1 92 ? -18.538 16.163 35.825 1.00 92.69 92 LEU A CA 1
ATOM 759 C C . LEU A 1 92 ? -17.643 17.263 36.393 1.00 92.69 92 LEU A C 1
ATOM 761 O O . LEU A 1 92 ? -17.680 17.522 37.597 1.00 92.69 92 LEU A O 1
ATOM 765 N N . ASN A 1 93 ? -16.836 17.893 35.549 1.00 90.19 93 ASN A N 1
ATOM 766 C CA . ASN A 1 93 ? -15.853 18.889 35.963 1.00 90.19 93 ASN A CA 1
ATOM 767 C C . ASN A 1 93 ? -16.082 20.199 35.220 1.00 90.19 93 ASN A C 1
ATOM 769 O O . ASN A 1 93 ? -16.393 20.198 34.030 1.00 90.19 93 ASN A O 1
ATOM 773 N N . GLU A 1 94 ? -15.847 21.313 35.898 1.00 89.00 94 GLU A N 1
ATOM 774 C CA . GLU A 1 94 ? -15.676 22.591 35.219 1.00 89.00 94 GLU A CA 1
ATOM 775 C C . GLU A 1 94 ? -14.469 22.539 34.266 1.00 89.00 94 GLU A C 1
ATOM 777 O O . GLU A 1 94 ? -13.409 22.011 34.614 1.00 89.00 94 GLU A O 1
ATOM 782 N N . GLY A 1 95 ? -14.618 23.093 33.064 1.00 81.56 95 GLY A N 1
ATOM 783 C CA . GLY A 1 95 ? -13.511 23.370 32.150 1.00 81.56 95 GLY A CA 1
ATOM 784 C C . GLY A 1 95 ? -12.828 24.700 32.487 1.00 81.56 95 GLY A C 1
ATOM 785 O O . GLY A 1 95 ? -11.604 24.819 32.404 1.00 81.56 95 GLY A O 1
ATOM 786 N N . ILE A 1 96 ? -13.603 25.684 32.950 1.00 82.69 96 ILE A N 1
ATOM 787 C CA . ILE A 1 96 ? -13.137 26.945 33.538 1.00 82.69 96 ILE A CA 1
ATOM 788 C C . ILE A 1 96 ? -13.905 27.261 34.823 1.00 82.69 96 ILE A C 1
ATOM 790 O O . ILE A 1 96 ? -15.013 26.795 35.031 1.00 82.69 96 ILE A O 1
ATOM 794 N N . VAL A 1 97 ? -13.339 28.117 35.675 1.00 86.69 97 VAL A N 1
ATOM 795 C CA . VAL A 1 97 ? -13.837 28.409 37.040 1.00 86.69 97 VAL A CA 1
ATOM 796 C C . VAL A 1 97 ? -15.277 28.937 37.151 1.00 86.69 97 VAL A C 1
ATOM 798 O O . VAL A 1 97 ? -15.729 29.184 38.264 1.00 86.6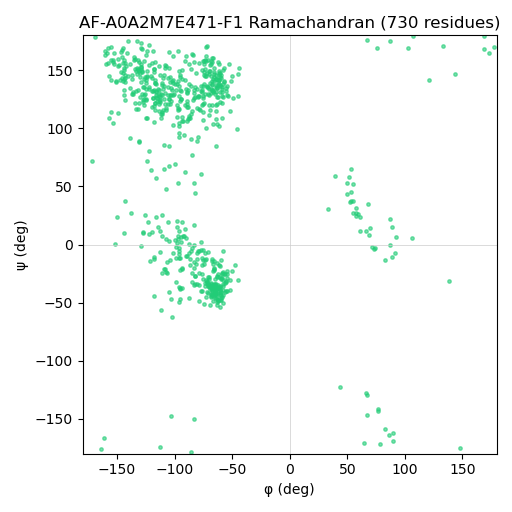9 97 VAL A O 1
ATOM 801 N N . SER A 1 98 ? -15.947 29.213 36.033 1.00 86.56 98 SER A N 1
ATOM 802 C CA . SER A 1 98 ? -17.280 29.811 35.978 1.00 86.56 98 SER A CA 1
ATOM 803 C C . SER A 1 98 ? -18.313 28.962 35.245 1.00 86.56 98 SER A C 1
ATOM 805 O O . SER A 1 98 ? -19.400 29.473 34.983 1.00 86.56 98 SER A O 1
ATOM 807 N N . ASP A 1 99 ? -17.985 27.718 34.892 1.00 86.38 99 ASP A N 1
ATOM 808 C CA . ASP A 1 99 ? -18.923 26.842 34.185 1.00 86.38 99 ASP A CA 1
ATOM 809 C C . ASP A 1 99 ? -20.094 26.443 35.081 1.00 86.38 99 ASP A C 1
ATOM 811 O O . ASP A 1 99 ? -21.230 26.324 34.632 1.00 86.38 99 ASP A O 1
ATOM 815 N N . PHE A 1 100 ? -19.851 26.283 36.376 1.00 90.88 100 PHE A N 1
ATOM 816 C CA . PHE A 1 100 ? -20.892 26.065 37.363 1.00 90.88 100 PHE A CA 1
ATOM 817 C C . PHE A 1 100 ? -21.370 27.416 37.886 1.00 90.88 100 PHE A C 1
ATOM 819 O O . PHE A 1 100 ? -20.699 28.086 38.674 1.00 90.88 100 PHE A O 1
ATOM 826 N N . ALA A 1 101 ? -22.566 27.827 37.460 1.00 87.00 101 ALA A N 1
ATOM 827 C CA . ALA A 1 101 ? -23.141 29.097 37.877 1.00 87.00 101 ALA A CA 1
ATOM 828 C C . ALA A 1 101 ? -23.313 29.152 39.403 1.00 87.00 101 ALA A C 1
ATOM 830 O O . ALA A 1 101 ? -23.649 28.152 40.036 1.00 87.00 101 ALA A O 1
ATOM 831 N N . LYS A 1 102 ? -23.153 30.339 40.008 1.00 92.44 102 LYS A N 1
ATOM 832 C CA . LYS A 1 102 ? -23.469 30.568 41.429 1.00 92.44 102 LYS A CA 1
ATOM 833 C C . LYS A 1 102 ? -24.976 30.444 41.654 1.00 92.44 102 LYS A C 1
ATOM 835 O O . LYS A 1 102 ? -25.729 31.365 41.335 1.00 92.44 102 LYS A O 1
ATOM 840 N N . GLN A 1 103 ? -25.411 29.330 42.228 1.00 92.12 103 GLN A N 1
ATOM 841 C CA . GLN A 1 103 ? -26.818 28.986 42.399 1.00 92.12 103 GLN A CA 1
ATOM 842 C C . GLN A 1 103 ? -27.038 28.218 43.708 1.00 92.12 103 GLN A C 1
ATOM 844 O O . GLN A 1 103 ? -26.106 27.698 44.317 1.00 92.12 103 GLN A O 1
ATOM 849 N N . THR A 1 104 ? -28.277 28.171 44.193 1.00 94.88 104 THR A N 1
ATOM 850 C CA . THR A 1 104 ? -28.615 27.541 45.478 1.00 94.88 104 THR A CA 1
ATOM 851 C C . THR A 1 104 ? -29.747 26.548 45.296 1.00 94.88 104 THR A C 1
ATOM 853 O O . THR A 1 104 ? -30.777 26.908 44.741 1.00 94.88 104 THR A O 1
ATOM 856 N N . ASN A 1 105 ? -29.561 25.327 45.805 1.00 93.50 105 ASN A N 1
ATOM 857 C CA . ASN A 1 105 ? -30.546 24.240 45.782 1.00 93.50 105 ASN A CA 1
ATOM 858 C C . ASN A 1 105 ? -31.103 23.909 44.386 1.00 93.50 105 ASN A C 1
ATOM 860 O O . ASN A 1 105 ? -32.281 23.587 44.241 1.00 93.50 105 ASN A O 1
ATOM 864 N N . GLN A 1 106 ? -30.256 23.972 43.362 1.00 94.06 106 GLN A N 1
ATOM 865 C CA . GLN A 1 106 ? -30.642 23.598 42.004 1.00 94.06 106 GLN A CA 1
ATOM 866 C C . GLN A 1 106 ? -30.366 22.118 41.748 1.00 94.06 106 GLN A C 1
ATOM 868 O O . GLN A 1 106 ? -29.589 21.499 42.470 1.00 94.06 106 GLN A O 1
ATOM 873 N N . THR A 1 107 ? -30.986 21.553 40.715 1.00 93.38 107 THR A N 1
ATOM 874 C CA . THR A 1 107 ? -30.910 20.114 40.434 1.00 93.38 107 THR A CA 1
ATOM 875 C C . THR A 1 107 ? -30.157 19.791 39.151 1.00 93.38 107 THR A C 1
ATOM 877 O O . THR A 1 107 ? -30.270 20.522 38.174 1.00 93.38 107 THR A O 1
ATOM 880 N N . ILE A 1 108 ? -29.442 18.670 39.122 1.00 91.94 108 ILE A N 1
ATOM 881 C CA . ILE A 1 108 ? -29.013 18.005 37.883 1.00 91.94 108 ILE A CA 1
ATOM 882 C C . ILE A 1 108 ? -29.660 16.624 37.877 1.00 91.94 108 ILE A C 1
ATOM 884 O O . ILE A 1 108 ? -29.631 15.934 38.898 1.00 91.94 108 ILE A O 1
ATOM 888 N N . ILE A 1 109 ? -30.250 16.238 36.745 1.00 91.88 109 ILE A N 1
ATOM 889 C CA . ILE A 1 109 ? -30.915 14.944 36.578 1.00 91.88 109 ILE A CA 1
ATOM 890 C C . ILE A 1 109 ? -30.216 14.164 35.464 1.00 91.88 109 ILE A C 1
ATOM 892 O O . ILE A 1 109 ? -30.075 14.661 34.348 1.00 91.88 109 ILE A O 1
ATOM 896 N N . LEU A 1 110 ? -29.793 12.941 35.782 1.00 92.06 110 LEU A N 1
ATOM 897 C CA . LEU A 1 110 ? -29.222 11.973 34.847 1.00 92.06 110 LEU A CA 1
ATOM 898 C C . LEU A 1 110 ? -30.185 10.796 34.723 1.00 92.06 110 LEU A C 1
ATOM 900 O O . LEU A 1 110 ? -30.575 10.224 35.740 1.00 92.06 110 LEU A O 1
ATOM 904 N N . THR A 1 111 ? -30.559 10.424 33.506 1.00 91.81 111 THR A N 1
ATOM 905 C CA . THR A 1 111 ? -31.579 9.406 33.232 1.00 91.81 111 THR A CA 1
ATOM 906 C C . THR A 1 111 ? -30.972 8.239 32.466 1.00 91.81 111 THR A C 1
ATOM 908 O O . THR A 1 111 ? -30.246 8.435 31.491 1.00 91.81 111 THR A O 1
ATOM 911 N N . LEU A 1 112 ? -31.258 7.020 32.923 1.00 91.62 112 LEU A N 1
ATOM 912 C CA . LEU A 1 112 ? -30.902 5.797 32.213 1.00 91.62 112 LEU A CA 1
ATOM 913 C C . LEU A 1 112 ? -31.749 5.636 30.945 1.00 91.62 112 LEU A C 1
ATOM 915 O O . LEU A 1 112 ? -32.925 6.013 30.934 1.00 91.62 112 LEU A O 1
ATOM 919 N N . PRO A 1 113 ? -31.199 5.001 29.900 1.00 89.44 113 PRO A N 1
ATOM 920 C CA . PRO A 1 113 ? -31.983 4.612 28.743 1.00 89.44 113 PRO A CA 1
ATOM 921 C C . PRO A 1 113 ? -32.972 3.499 29.122 1.00 89.44 113 PRO A C 1
ATOM 923 O O . PRO A 1 113 ? -32.789 2.770 30.103 1.00 89.44 113 PRO A O 1
ATOM 926 N N . ALA A 1 114 ? -34.035 3.349 28.330 1.00 89.06 114 ALA A N 1
ATOM 927 C CA . ALA A 1 114 ? -35.001 2.273 28.530 1.00 89.06 114 ALA A CA 1
ATOM 928 C C . ALA A 1 114 ? -34.310 0.895 28.488 1.00 89.06 114 ALA A C 1
ATOM 930 O O . ALA A 1 114 ? -33.427 0.661 27.665 1.00 89.06 114 ALA A O 1
ATOM 931 N N . GLY A 1 115 ? -34.729 -0.019 29.368 1.00 89.69 115 GLY A N 1
ATOM 932 C CA . GLY A 1 115 ? -34.137 -1.358 29.482 1.00 89.69 115 GLY A CA 1
ATOM 933 C C . GLY A 1 115 ? -33.005 -1.480 30.505 1.00 89.69 115 GLY A C 1
ATOM 934 O O . GLY A 1 115 ? -32.417 -2.553 30.611 1.00 89.69 115 GLY A O 1
ATOM 935 N N . PHE A 1 116 ? -32.723 -0.434 31.290 1.00 93.75 116 PHE A N 1
ATOM 936 C CA . PHE A 1 116 ? -31.718 -0.448 32.359 1.00 93.75 116 PHE A CA 1
ATOM 937 C C . PHE A 1 116 ? -32.270 0.141 33.657 1.00 93.75 116 PHE A C 1
ATOM 939 O O . PHE A 1 116 ? -33.143 1.009 33.627 1.00 93.75 116 PHE A O 1
ATOM 946 N N . GLU A 1 117 ? -31.751 -0.312 34.800 1.00 95.31 117 GLU A N 1
ATOM 947 C CA . GLU A 1 117 ? -32.106 0.263 36.100 1.00 95.31 117 GLU A CA 1
ATOM 948 C C . GLU A 1 117 ? -30.952 0.308 37.111 1.00 95.31 117 GLU A C 1
ATOM 950 O O . GLU A 1 117 ? -30.062 -0.549 37.112 1.00 95.31 117 GLU A O 1
ATOM 955 N N . PHE A 1 118 ? -31.004 1.300 38.003 1.00 94.75 118 PHE A N 1
ATOM 956 C CA . PHE A 1 118 ? -30.133 1.440 39.165 1.00 94.75 118 PHE A CA 1
ATOM 957 C C . PHE A 1 118 ? -30.599 0.587 40.348 1.00 94.75 118 PHE A C 1
ATOM 959 O O . PHE A 1 118 ? -31.795 0.441 40.610 1.00 94.75 118 PHE A O 1
ATOM 966 N N . ASN A 1 119 ? -29.641 0.109 41.144 1.00 93.44 119 ASN A N 1
ATOM 967 C CA . ASN A 1 119 ? -29.931 -0.553 42.413 1.00 93.44 119 ASN A CA 1
ATOM 968 C C . ASN A 1 119 ? -30.322 0.462 43.503 1.00 93.44 119 ASN A C 1
ATOM 970 O O . ASN A 1 119 ? -29.468 1.148 44.066 1.00 93.44 119 ASN A O 1
ATOM 974 N N . THR A 1 120 ? -31.600 0.513 43.877 1.00 91.88 120 THR A N 1
ATOM 975 C CA . THR A 1 120 ? -32.081 1.400 44.953 1.00 91.88 120 THR A CA 1
ATOM 976 C C . THR A 1 120 ? -31.679 0.942 46.359 1.00 91.88 120 THR A C 1
ATOM 978 O O . THR A 1 120 ? -31.819 1.711 47.303 1.00 91.88 120 THR A O 1
ATOM 981 N N . ALA A 1 121 ? -31.186 -0.291 46.516 1.00 87.56 121 ALA A N 1
ATOM 982 C CA . ALA A 1 121 ? -30.684 -0.823 47.785 1.00 87.56 121 ALA A CA 1
ATOM 983 C C . ALA A 1 121 ? -29.155 -0.693 47.938 1.00 87.56 121 ALA A C 1
ATOM 985 O O . ALA A 1 121 ? -28.623 -0.984 49.009 1.00 87.56 121 ALA A O 1
ATOM 986 N N . ALA A 1 122 ? -28.438 -0.282 46.885 1.00 81.31 122 ALA A N 1
ATOM 987 C CA . ALA A 1 122 ? -27.010 0.017 46.972 1.00 81.31 122 ALA A CA 1
ATOM 988 C C . ALA A 1 122 ? -26.771 1.341 47.716 1.00 81.31 122 ALA A C 1
ATOM 990 O O . ALA A 1 122 ? -27.655 2.192 47.774 1.00 81.31 122 ALA A O 1
ATOM 991 N N . GLY A 1 123 ? -25.561 1.526 48.255 1.00 81.31 123 GLY A N 1
ATOM 992 C CA . GLY A 1 123 ? -25.109 2.790 48.848 1.00 81.31 123 GLY A CA 1
ATOM 993 C C . GLY A 1 123 ? -24.118 3.539 47.948 1.00 81.31 123 GLY A C 1
ATOM 994 O O . GLY A 1 123 ? -22.941 3.600 48.314 1.00 81.31 123 GLY A O 1
ATOM 995 N N . PRO A 1 124 ? -24.534 4.066 46.775 1.00 89.50 124 PRO A N 1
ATOM 996 C CA . PRO A 1 124 ? -23.684 4.924 45.961 1.00 89.50 124 PRO A CA 1
ATOM 997 C C . PRO A 1 124 ? -23.331 6.205 46.719 1.00 89.50 124 PRO A C 1
ATOM 999 O O . PRO A 1 124 ? -24.049 6.645 47.621 1.00 89.50 124 PRO A O 1
ATOM 1002 N N . THR A 1 125 ? -22.228 6.836 46.329 1.00 90.25 125 THR A N 1
ATOM 1003 C CA . THR A 1 125 ? -21.811 8.125 46.882 1.00 90.25 125 THR A CA 1
ATOM 1004 C C . THR A 1 125 ? -21.576 9.124 45.762 1.00 90.25 125 THR A C 1
ATOM 1006 O O . THR A 1 125 ? -20.936 8.824 44.756 1.00 90.25 125 THR A O 1
ATOM 1009 N N . VAL A 1 126 ? -22.082 10.342 45.949 1.00 93.88 126 VAL A N 1
ATOM 1010 C CA . VAL A 1 126 ? -21.734 11.483 45.101 1.00 93.88 126 VAL A CA 1
ATOM 1011 C C . VAL A 1 126 ? -20.977 12.478 45.955 1.00 93.88 126 VAL A C 1
ATOM 1013 O O . VAL A 1 126 ? -21.475 12.935 46.984 1.00 93.88 126 VAL A O 1
ATOM 1016 N N . THR A 1 127 ? -19.754 12.774 45.545 1.00 94.81 127 THR A N 1
ATOM 1017 C CA . THR A 1 127 ? -18.860 13.696 46.241 1.00 94.81 127 THR A CA 1
ATOM 1018 C C . THR A 1 127 ? -18.517 14.868 45.341 1.00 94.81 127 THR A C 1
ATOM 1020 O O . THR A 1 127 ? -18.765 14.849 44.138 1.00 94.81 127 THR A O 1
ATOM 1023 N N . TYR A 1 128 ? -17.941 15.902 45.936 1.00 94.75 128 TYR A N 1
ATOM 1024 C CA . TYR A 1 128 ? -17.382 17.027 45.207 1.00 94.75 128 TYR A CA 1
ATOM 1025 C C . TYR A 1 128 ? -16.016 17.389 45.780 1.00 94.75 128 TYR A C 1
ATOM 1027 O O . TYR A 1 128 ? -15.696 17.069 46.930 1.00 94.75 128 TYR A O 1
ATOM 1035 N N . THR A 1 129 ? -15.206 18.082 44.987 1.00 91.88 129 THR A N 1
ATOM 1036 C CA . THR A 1 129 ? -13.883 18.538 45.423 1.00 91.88 129 THR A CA 1
ATOM 1037 C C . THR A 1 129 ? -14.012 19.538 46.574 1.00 91.88 129 THR A C 1
ATOM 1039 O O . THR A 1 129 ? -14.520 20.647 46.406 1.00 91.88 129 THR A O 1
ATOM 1042 N N . ALA A 1 130 ? -13.515 19.166 47.754 1.00 88.81 130 ALA A N 1
ATOM 1043 C CA . ALA A 1 130 ? -13.569 20.014 48.941 1.00 88.81 130 ALA A CA 1
ATOM 1044 C C . ALA A 1 130 ? -12.809 21.348 48.761 1.00 88.81 130 ALA A C 1
ATOM 1046 O O . ALA A 1 130 ? -11.860 21.456 47.981 1.00 88.81 130 ALA A O 1
ATOM 1047 N N . ALA A 1 131 ? -13.203 22.367 49.536 1.00 88.38 131 ALA A N 1
ATOM 1048 C CA . ALA A 1 131 ? -12.602 23.712 49.559 1.00 88.38 131 ALA A CA 1
ATOM 1049 C C . ALA A 1 131 ? -12.654 24.503 48.225 1.00 88.38 131 ALA A C 1
ATOM 1051 O O . ALA A 1 131 ? -11.864 25.440 48.012 1.00 88.38 131 ALA A O 1
ATOM 1052 N N . ARG A 1 132 ? -13.603 24.161 47.344 1.00 93.44 132 ARG A N 1
ATOM 1053 C CA . ARG A 1 132 ? -13.917 24.859 46.082 1.00 93.44 132 ARG A CA 1
ATOM 1054 C C . ARG A 1 132 ? -15.187 25.714 46.216 1.00 93.44 132 ARG A C 1
ATOM 1056 O O . ARG A 1 132 ? -15.358 26.295 47.290 1.00 93.44 132 ARG A O 1
ATOM 1063 N N . ASN A 1 133 ? -15.996 25.890 45.166 1.00 95.19 133 ASN A N 1
ATOM 1064 C CA . ASN A 1 133 ? -17.202 26.723 45.242 1.00 95.19 133 ASN A CA 1
ATOM 1065 C C . ASN A 1 133 ? -18.467 25.918 45.535 1.00 95.19 133 ASN A C 1
ATOM 1067 O O . ASN A 1 133 ? -19.416 26.507 46.050 1.00 95.19 133 ASN A O 1
ATOM 1071 N N . ILE A 1 134 ? -18.503 24.611 45.264 1.00 95.62 134 ILE A N 1
ATOM 1072 C CA . ILE A 1 134 ? -19.599 23.754 45.736 1.00 95.62 134 ILE A CA 1
ATOM 1073 C C . ILE A 1 134 ? -19.577 23.730 47.272 1.00 95.62 134 ILE A C 1
ATOM 1075 O O . ILE A 1 134 ? -18.585 23.341 47.892 1.00 95.62 134 ILE A O 1
ATOM 1079 N N . THR A 1 135 ? -20.665 24.179 47.901 1.00 94.50 135 THR A N 1
ATOM 1080 C CA . THR A 1 135 ? -20.792 24.275 49.368 1.00 94.50 135 THR A CA 1
ATOM 1081 C C . THR A 1 135 ? -21.722 23.226 49.957 1.00 94.50 135 THR A C 1
ATOM 1083 O O . THR A 1 135 ? -21.586 22.896 51.133 1.00 94.50 135 THR A O 1
ATOM 1086 N N . ALA A 1 136 ? -22.645 22.694 49.157 1.00 94.75 136 ALA A N 1
ATOM 1087 C CA . ALA A 1 136 ? -23.508 21.586 49.534 1.00 94.75 136 ALA A CA 1
ATOM 1088 C C . ALA A 1 136 ? -23.903 20.777 48.296 1.00 94.75 136 ALA A C 1
ATOM 1090 O O . ALA A 1 136 ? -24.190 21.348 47.241 1.00 94.75 136 ALA A O 1
ATOM 1091 N N . LEU A 1 137 ? -23.951 19.455 48.451 1.00 95.81 137 LEU A N 1
ATOM 1092 C CA . LEU A 1 137 ? -24.447 18.525 47.445 1.00 95.81 137 LEU A CA 1
ATOM 1093 C C . LEU A 1 137 ? -25.175 17.381 48.151 1.00 95.81 137 LEU A C 1
ATOM 1095 O O . LEU A 1 137 ? -24.627 16.767 49.066 1.00 95.81 137 LEU A O 1
ATOM 1099 N N . THR A 1 138 ? -26.398 17.090 47.724 1.00 94.88 138 THR A N 1
ATOM 1100 C CA . THR A 1 138 ? -27.129 15.876 48.102 1.00 94.88 138 THR A CA 1
ATOM 1101 C C . THR A 1 138 ? -27.503 15.094 46.851 1.00 94.88 138 THR A C 1
ATOM 1103 O O . THR A 1 138 ? -27.597 15.656 45.763 1.00 94.88 138 THR A O 1
ATOM 1106 N N . CYS A 1 139 ? -27.685 13.785 46.992 1.00 93.56 139 CYS A N 1
ATOM 1107 C CA . CYS A 1 139 ? -28.006 12.892 45.887 1.00 93.56 139 CYS A CA 1
ATOM 1108 C C . CYS A 1 139 ? -29.179 11.995 46.276 1.00 93.56 139 CYS A C 1
ATOM 1110 O O . CYS A 1 139 ? -29.179 11.402 47.354 1.00 93.56 139 CYS A O 1
ATOM 1112 N N . VAL A 1 140 ? -30.151 11.883 45.378 1.00 93.31 140 VAL A N 1
ATOM 1113 C CA . VAL A 1 140 ? -31.254 10.924 45.427 1.00 93.31 140 VAL A CA 1
ATOM 1114 C C . VAL A 1 140 ? -31.231 10.149 44.119 1.00 93.31 140 VAL A C 1
ATOM 1116 O O . VAL A 1 140 ? -31.031 10.733 43.060 1.00 93.31 140 VAL A O 1
ATOM 1119 N N . TRP A 1 141 ? -31.447 8.842 44.164 1.00 93.50 141 TRP A N 1
ATOM 1120 C CA . TRP A 1 141 ? -31.576 8.029 42.960 1.00 93.50 141 TRP A CA 1
ATOM 1121 C C . TRP A 1 141 ? -32.833 7.171 43.034 1.00 93.50 141 TRP A C 1
ATOM 1123 O O . TRP A 1 141 ? -33.282 6.753 44.100 1.00 93.50 141 TRP A O 1
ATOM 1133 N N . THR A 1 142 ? -33.411 6.942 41.868 1.00 94.62 142 THR A N 1
ATOM 1134 C CA . THR A 1 142 ? -34.521 6.021 41.627 1.00 94.62 142 THR A CA 1
ATOM 1135 C C . THR A 1 142 ? -34.008 4.868 40.773 1.00 94.62 142 THR A C 1
ATOM 1137 O O . THR A 1 142 ? -32.818 4.800 40.475 1.00 94.62 142 THR A O 1
ATOM 1140 N N . THR A 1 143 ? -34.886 3.967 40.340 1.00 94.25 143 THR A N 1
ATOM 1141 C CA . THR A 1 143 ? -34.501 2.922 39.386 1.00 94.25 143 THR A CA 1
ATOM 1142 C C . THR A 1 143 ? -34.054 3.493 38.040 1.00 94.25 143 THR A C 1
ATOM 1144 O O . THR A 1 143 ? -33.234 2.866 37.389 1.00 94.25 143 THR A O 1
ATOM 1147 N N . THR A 1 144 ? -34.516 4.672 37.615 1.00 93.62 144 THR A N 1
ATOM 1148 C CA . THR A 1 144 ? -34.236 5.191 36.260 1.00 93.62 144 THR A CA 1
ATOM 1149 C C . THR A 1 144 ? -33.443 6.489 36.229 1.00 93.62 144 THR A C 1
ATOM 1151 O O . THR A 1 144 ? -32.995 6.885 35.159 1.00 93.62 144 THR A O 1
ATOM 1154 N N . ALA A 1 145 ? -33.276 7.177 37.359 1.00 93.38 145 ALA A N 1
ATOM 1155 C CA . ALA A 1 145 ? -32.636 8.487 37.372 1.00 93.38 145 ALA A CA 1
ATOM 1156 C C . ALA A 1 145 ? -31.829 8.761 38.641 1.00 93.38 145 ALA A C 1
ATOM 1158 O O . ALA A 1 145 ? -32.212 8.340 39.734 1.00 93.38 145 ALA A O 1
ATOM 1159 N N . ILE A 1 146 ? -30.756 9.534 38.483 1.00 94.19 146 ILE A N 1
ATOM 1160 C CA . ILE A 1 146 ? -29.986 10.165 39.555 1.00 94.19 146 ILE A CA 1
ATOM 1161 C C . ILE A 1 146 ? -30.339 11.649 39.554 1.00 94.19 146 ILE A C 1
ATOM 1163 O O . ILE A 1 146 ? -30.172 12.323 38.543 1.00 94.19 146 ILE A O 1
ATOM 1167 N N . THR A 1 147 ? -30.771 12.163 40.698 1.00 94.69 147 THR A N 1
ATOM 1168 C CA . THR A 1 147 ? -31.028 13.583 40.920 1.00 94.69 147 THR A CA 1
ATOM 1169 C C . THR A 1 147 ? -30.085 14.086 41.997 1.00 94.69 147 THR A C 1
ATOM 1171 O O . THR A 1 147 ? -30.176 13.673 43.156 1.00 94.69 147 THR A O 1
ATOM 1174 N N . ILE A 1 148 ? -29.197 15.006 41.638 1.00 95.25 148 ILE A N 1
ATOM 1175 C CA . ILE A 1 148 ? -28.375 15.721 42.615 1.00 95.25 148 ILE A CA 1
ATOM 1176 C C . ILE A 1 148 ? -28.945 17.110 42.857 1.00 95.25 148 ILE A C 1
ATOM 1178 O O . ILE A 1 148 ? -29.357 17.776 41.912 1.00 95.25 148 ILE A O 1
ATOM 1182 N N . THR A 1 149 ? -28.948 17.546 44.113 1.00 95.75 149 THR A N 1
ATOM 1183 C CA . THR A 1 149 ? -29.273 18.918 44.510 1.00 95.75 149 THR A CA 1
ATOM 1184 C C . THR A 1 149 ? -27.991 19.595 44.962 1.00 95.75 149 THR A C 1
ATOM 1186 O O . THR A 1 149 ? -27.333 19.125 45.889 1.00 95.75 149 THR A O 1
ATOM 1189 N N . ILE A 1 150 ? -27.628 20.693 44.309 1.00 95.31 150 ILE A N 1
ATOM 1190 C CA . ILE A 1 150 ? -26.328 21.344 44.442 1.00 95.31 150 ILE A CA 1
ATOM 1191 C C . ILE A 1 150 ? -26.473 22.827 44.799 1.00 95.31 150 ILE A C 1
ATOM 1193 O O . ILE A 1 150 ? -27.391 23.521 44.353 1.00 95.31 150 ILE A O 1
ATOM 1197 N N . THR A 1 151 ? -25.549 23.310 45.629 1.00 95.62 151 THR A N 1
ATOM 1198 C CA . THR A 1 151 ? -25.357 24.731 45.933 1.00 95.62 151 THR A CA 1
ATOM 1199 C C . THR A 1 151 ? -23.905 25.120 45.684 1.00 95.62 151 THR A C 1
ATOM 1201 O O . THR A 1 151 ? -22.985 24.498 46.219 1.00 95.62 151 THR A O 1
ATOM 1204 N N . THR A 1 152 ? -23.711 26.188 44.916 1.00 94.56 152 THR A N 1
ATOM 1205 C CA . THR A 1 152 ? -22.419 26.797 44.581 1.00 94.56 152 THR A CA 1
ATOM 1206 C C . THR A 1 152 ? -22.363 28.222 45.140 1.00 94.56 152 THR A C 1
ATOM 1208 O O . THR A 1 152 ? -23.196 29.081 44.848 1.00 94.56 152 THR A O 1
ATOM 1211 N N . GLY A 1 153 ? -21.376 28.498 45.994 1.00 93.06 153 GLY A N 1
ATOM 1212 C CA . GLY A 1 153 ? -21.213 29.791 46.670 1.00 93.06 153 GLY A CA 1
ATOM 1213 C C . GLY A 1 153 ? -20.491 30.863 45.841 1.00 93.06 153 GLY A C 1
ATOM 1214 O O . GLY A 1 153 ? -20.564 32.050 46.174 1.00 93.06 153 GLY A O 1
ATOM 1215 N N . GLY A 1 154 ? -19.815 30.464 44.762 1.00 91.94 154 GLY A N 1
ATOM 1216 C CA . GLY A 1 154 ? -18.965 31.308 43.918 1.00 91.94 154 GLY A CA 1
ATOM 1217 C C . GLY A 1 154 ? -18.656 30.652 42.569 1.00 91.94 154 GLY A C 1
ATOM 1218 O O . 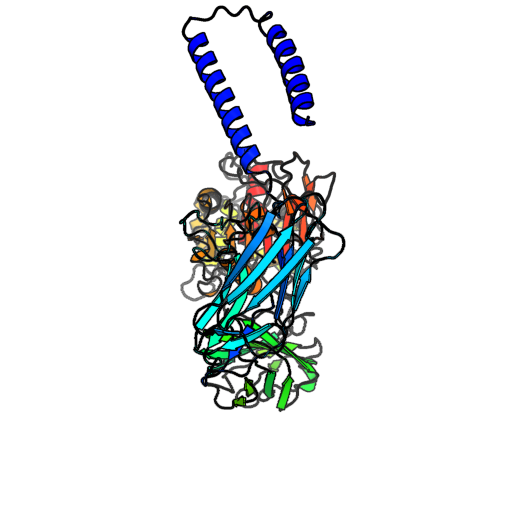GLY A 1 154 ? -19.191 29.590 42.278 1.00 91.94 154 GLY A O 1
ATOM 1219 N N . THR A 1 155 ? -17.813 31.309 41.770 1.00 91.75 155 THR A N 1
ATOM 1220 C CA . THR A 1 155 ? -17.444 30.934 40.385 1.00 91.75 155 THR A CA 1
ATOM 1221 C C . THR A 1 155 ? -15.963 31.244 40.120 1.00 91.75 155 THR A C 1
ATOM 1223 O O . THR A 1 155 ? -15.598 31.841 39.105 1.00 91.75 155 THR A O 1
ATOM 1226 N N . ASN A 1 156 ? -15.097 31.037 41.113 1.00 91.44 156 ASN A N 1
ATOM 1227 C CA . ASN A 1 156 ? -13.704 31.502 41.061 1.00 91.44 156 ASN A CA 1
ATOM 1228 C C . ASN A 1 156 ? -12.675 30.406 41.351 1.00 91.44 156 ASN A C 1
ATOM 1230 O O . ASN A 1 156 ? -11.492 30.698 41.532 1.00 91.44 156 ASN A O 1
ATOM 1234 N N . LYS A 1 157 ? -13.116 29.153 41.408 1.00 92.25 157 LYS A N 1
ATOM 1235 C CA . LYS A 1 157 ? -12.285 27.963 41.613 1.00 92.25 157 LYS A CA 1
ATOM 1236 C C . LYS A 1 157 ? -12.872 26.818 40.804 1.00 92.25 157 LYS A C 1
ATOM 1238 O O . LYS A 1 157 ? -14.073 26.673 40.857 1.00 92.25 157 LYS A O 1
ATOM 1243 N N . LEU A 1 158 ? -12.040 25.989 40.176 1.00 91.75 158 LEU A N 1
ATOM 1244 C CA . LEU A 1 158 ? -12.525 24.799 39.475 1.00 91.75 158 LEU A CA 1
ATOM 1245 C C . LEU A 1 158 ? -13.204 23.825 40.442 1.00 91.75 158 LEU A C 1
ATOM 1247 O O . LEU A 1 158 ? -12.602 23.421 41.446 1.00 91.75 158 LEU A O 1
ATOM 1251 N N . ASP A 1 159 ? -14.426 23.451 40.104 1.00 93.75 159 ASP A N 1
ATOM 1252 C CA . ASP A 1 159 ? -15.256 22.474 40.783 1.00 93.75 159 ASP A CA 1
ATOM 1253 C C . ASP A 1 159 ? -15.318 21.149 40.001 1.00 93.75 159 ASP A C 1
ATOM 1255 O O . ASP A 1 159 ? -15.181 21.093 38.778 1.00 93.75 159 ASP A O 1
ATOM 1259 N N . ALA A 1 160 ? -15.514 20.051 40.729 1.00 93.00 160 ALA A N 1
ATOM 1260 C CA . ALA A 1 160 ? -15.732 18.732 40.148 1.00 93.00 160 ALA A CA 1
ATOM 1261 C C . ALA A 1 160 ? -16.663 17.912 41.037 1.00 93.00 160 ALA A C 1
ATOM 1263 O O . ALA A 1 160 ? -16.551 17.966 42.266 1.00 93.00 160 ALA A O 1
ATOM 1264 N N . ILE A 1 161 ? -17.544 17.149 40.398 1.00 95.94 161 ILE A N 1
ATOM 1265 C CA . ILE A 1 161 ? -18.504 16.232 41.009 1.00 95.94 161 ILE A CA 1
ATOM 1266 C C . ILE A 1 161 ? -18.107 14.814 40.600 1.00 95.94 161 ILE A C 1
ATOM 1268 O O . ILE A 1 161 ? -17.898 14.540 39.417 1.00 95.94 161 ILE A O 1
ATOM 1272 N N . GLN A 1 162 ? -17.995 13.913 41.572 1.00 94.62 162 GLN A N 1
ATOM 1273 C CA . GLN A 1 162 ? -17.647 12.513 41.349 1.00 94.62 162 GLN A CA 1
ATOM 1274 C C . GLN A 1 162 ? -18.805 11.611 41.760 1.00 94.62 162 GLN A C 1
ATOM 1276 O O . GLN A 1 162 ? -19.283 11.686 42.892 1.00 94.62 162 GLN A O 1
ATOM 1281 N N . PHE A 1 163 ? -19.220 10.737 40.850 1.00 93.44 163 PHE A N 1
ATOM 1282 C CA . PHE A 1 163 ? -20.264 9.744 41.062 1.00 93.44 163 PHE A CA 1
ATOM 1283 C C . PHE A 1 163 ? -19.597 8.384 41.240 1.00 93.44 163 PHE A C 1
ATOM 1285 O O . PHE A 1 163 ? -18.862 7.943 40.359 1.00 93.44 163 PHE A O 1
ATOM 1292 N N . ASN A 1 164 ? -19.826 7.730 42.378 1.00 90.88 164 ASN A N 1
ATOM 1293 C CA . ASN A 1 164 ? -19.142 6.495 42.751 1.00 90.88 164 ASN A CA 1
ATOM 1294 C C . ASN A 1 164 ? -20.135 5.420 43.199 1.00 90.88 164 ASN A C 1
ATOM 1296 O O . ASN A 1 164 ? -21.155 5.713 43.826 1.00 90.88 164 ASN A O 1
ATOM 1300 N N . ASN A 1 165 ? -19.778 4.157 42.953 1.00 88.31 165 ASN A N 1
ATOM 1301 C CA . ASN A 1 165 ? -20.490 2.972 43.442 1.00 88.31 165 ASN A CA 1
ATOM 1302 C C . ASN A 1 165 ? -21.967 2.900 43.018 1.00 88.31 165 ASN A C 1
ATOM 1304 O O . ASN A 1 165 ? -22.795 2.350 43.746 1.00 88.31 165 ASN A O 1
ATOM 1308 N N . PHE A 1 166 ? -22.311 3.438 41.844 1.00 90.88 166 PHE A N 1
ATOM 1309 C CA . PHE A 1 166 ? -23.611 3.163 41.237 1.00 90.88 166 PHE A CA 1
ATOM 1310 C C . PHE A 1 166 ? -23.597 1.768 40.613 1.00 90.88 166 PHE A C 1
ATOM 1312 O O . PHE A 1 166 ? -22.639 1.377 39.944 1.00 90.88 166 PHE A O 1
ATOM 1319 N N . TRP A 1 167 ? -24.681 1.031 40.838 1.00 90.94 167 TRP A N 1
ATOM 1320 C CA . TRP A 1 167 ? -24.885 -0.301 40.286 1.00 90.94 167 TRP A CA 1
ATOM 1321 C C . TRP A 1 167 ? -26.001 -0.251 39.261 1.00 90.94 167 TRP A C 1
ATOM 1323 O O . TRP A 1 167 ? -27.094 0.220 39.580 1.00 90.94 167 TRP A O 1
ATOM 1333 N N . ILE A 1 168 ? -25.739 -0.783 38.072 1.00 93.06 168 ILE A N 1
ATOM 1334 C CA . ILE A 1 168 ? -26.706 -0.856 36.977 1.00 93.06 168 ILE A CA 1
ATOM 1335 C C . ILE A 1 168 ? -26.914 -2.328 36.604 1.00 93.06 168 ILE A C 1
ATOM 1337 O O . ILE A 1 168 ? -25.981 -3.135 36.676 1.00 93.06 168 ILE A O 1
ATOM 1341 N N . ARG A 1 169 ? -28.142 -2.684 36.222 1.00 92.69 169 ARG A N 1
ATOM 1342 C CA . ARG A 1 169 ? -28.465 -3.938 35.528 1.00 92.69 169 ARG A CA 1
ATOM 1343 C C . ARG A 1 169 ? -29.335 -3.666 34.309 1.00 92.69 169 ARG A C 1
ATOM 1345 O O . ARG A 1 169 ? -30.046 -2.662 34.281 1.00 92.69 169 ARG A O 1
ATOM 1352 N N . ALA A 1 170 ? -29.324 -4.578 33.344 1.00 92.25 170 ALA A N 1
ATOM 1353 C CA . ALA A 1 170 ? -30.280 -4.547 32.246 1.00 92.25 170 ALA A CA 1
ATOM 1354 C C . ALA A 1 170 ? -31.559 -5.307 32.622 1.00 92.25 170 ALA A C 1
ATOM 1356 O O . ALA A 1 170 ? -31.501 -6.383 33.219 1.00 92.25 170 ALA A O 1
ATOM 1357 N N . THR A 1 171 ? -32.711 -4.753 32.259 1.00 94.12 171 THR A N 1
ATOM 1358 C CA . THR A 1 171 ? -34.053 -5.330 32.432 1.00 94.12 171 THR A CA 1
ATOM 1359 C C . THR A 1 171 ? -34.657 -5.817 31.115 1.00 94.12 171 THR A C 1
ATOM 1361 O O . THR A 1 171 ? -35.605 -6.599 31.140 1.00 94.12 171 THR A O 1
ATOM 1364 N N . ALA A 1 172 ? -34.092 -5.405 29.980 1.00 88.75 172 ALA A N 1
ATOM 1365 C CA . ALA A 1 172 ? -34.411 -5.889 28.642 1.00 88.75 172 ALA A CA 1
ATOM 1366 C C . ALA A 1 172 ? -33.208 -5.679 27.706 1.00 88.75 172 ALA A C 1
ATOM 1368 O O . ALA A 1 172 ? -32.258 -4.981 28.061 1.00 88.75 172 ALA A O 1
ATOM 1369 N N . ALA A 1 173 ? -33.264 -6.248 26.500 1.00 81.38 173 ALA A N 1
ATOM 1370 C CA . ALA A 1 173 ? -32.328 -5.889 25.439 1.00 81.38 173 ALA A CA 1
ATOM 1371 C C . ALA A 1 173 ? -32.523 -4.417 25.033 1.00 81.38 173 ALA A C 1
ATOM 1373 O O . ALA A 1 173 ? -33.652 -3.925 24.978 1.00 81.38 173 ALA A O 1
ATOM 1374 N N . GLY A 1 174 ? -31.432 -3.718 24.739 1.00 80.38 174 GLY A N 1
ATOM 1375 C CA . GLY A 1 174 ? -31.448 -2.291 24.442 1.00 80.38 174 GLY A CA 1
ATOM 1376 C C . GLY A 1 174 ? -30.049 -1.690 24.413 1.00 80.38 174 GLY A C 1
ATOM 1377 O O . GLY A 1 174 ? -29.075 -2.313 24.828 1.00 80.38 174 GLY A O 1
ATOM 1378 N N . SER A 1 175 ? -29.942 -0.465 23.914 1.00 82.38 175 SER A N 1
ATOM 1379 C CA . SER A 1 175 ? -28.694 0.293 23.869 1.00 82.38 175 SER A CA 1
ATOM 1380 C C . SER A 1 175 ? -28.989 1.762 24.124 1.00 82.38 175 SER A C 1
ATOM 1382 O O . SER A 1 175 ? -30.023 2.269 23.686 1.00 82.38 175 SER A O 1
ATOM 1384 N N . GLY A 1 176 ? -28.091 2.438 24.826 1.00 82.75 176 GLY A N 1
ATOM 1385 C CA . GLY A 1 176 ? -28.169 3.874 25.038 1.00 82.75 176 GLY A CA 1
ATOM 1386 C C . GLY A 1 176 ? -27.185 4.338 26.096 1.00 82.75 176 GLY A C 1
ATOM 1387 O O . GLY A 1 176 ? -26.485 3.535 26.709 1.00 82.75 176 GLY A O 1
ATOM 1388 N N . ASP A 1 177 ? -27.177 5.637 26.347 1.00 86.12 177 ASP A N 1
ATOM 1389 C CA . ASP A 1 177 ? -26.252 6.251 27.290 1.00 86.12 177 ASP A CA 1
ATOM 1390 C C . ASP A 1 177 ? -26.978 6.677 28.567 1.00 86.12 177 ASP A C 1
ATOM 1392 O O . ASP A 1 177 ? -28.171 6.983 28.545 1.00 86.12 177 ASP A O 1
ATOM 1396 N N . LEU A 1 178 ? -26.253 6.748 29.686 1.00 89.81 178 LEU A N 1
ATOM 1397 C CA . LEU A 1 178 ? -26.697 7.550 30.825 1.00 89.81 178 LEU A CA 1
ATOM 1398 C C . LEU A 1 178 ? -26.601 9.020 30.420 1.00 89.81 178 LEU A C 1
ATOM 1400 O O . LEU A 1 178 ? -25.505 9.514 30.168 1.00 89.81 178 LEU A O 1
ATOM 1404 N N . MET A 1 179 ? -27.732 9.713 30.354 1.00 87.38 179 MET A N 1
ATOM 1405 C CA . MET A 1 179 ? -27.787 11.039 29.742 1.00 87.38 179 MET A CA 1
ATOM 1406 C C . MET A 1 179 ? -28.337 12.079 30.703 1.00 87.38 179 MET A C 1
ATOM 1408 O O . MET A 1 179 ? -29.279 11.822 31.454 1.00 87.38 179 MET A O 1
ATOM 1412 N N . ARG A 1 180 ? -27.810 13.296 30.610 1.00 85.38 180 ARG A N 1
ATOM 1413 C CA . ARG A 1 180 ? -28.559 14.496 30.981 1.00 85.38 180 ARG A CA 1
ATOM 1414 C C . ARG A 1 180 ? -29.325 14.920 29.727 1.00 85.38 180 ARG A C 1
ATOM 1416 O O . ARG A 1 180 ? -28.686 15.250 28.741 1.00 85.38 180 ARG A O 1
ATOM 1423 N N . LEU A 1 181 ? -30.659 14.798 29.719 1.00 74.31 181 LEU A N 1
ATOM 1424 C CA . LEU A 1 181 ? -31.462 14.968 28.495 1.00 74.31 181 LEU A CA 1
ATOM 1425 C C . LEU A 1 181 ? -32.767 15.745 28.727 1.00 74.31 181 LEU A C 1
ATOM 1427 O O . LEU A 1 181 ? -33.515 15.478 29.674 1.00 74.31 181 LEU A O 1
ATOM 1431 N N . SER A 1 182 ? -33.060 16.695 27.834 1.00 65.38 182 SER A N 1
ATOM 1432 C CA . SER A 1 182 ? -34.315 17.461 27.810 1.00 65.38 182 SER A CA 1
ATOM 1433 C C . SER A 1 182 ? -35.530 16.536 27.603 1.00 65.38 182 SER A C 1
ATOM 1435 O O . SER A 1 182 ? -35.460 15.607 26.797 1.00 65.38 182 SER A O 1
ATOM 1437 N N . PRO A 1 183 ? -36.657 16.734 28.317 1.00 65.62 183 PRO A N 1
ATOM 1438 C CA . PRO A 1 183 ? -37.004 17.884 29.163 1.00 65.62 183 PRO A CA 1
ATOM 1439 C C . PRO A 1 183 ? -36.578 17.760 30.638 1.00 65.62 183 PRO A C 1
ATOM 1441 O O . PRO A 1 183 ? -36.952 18.598 31.454 1.00 65.62 183 PRO A O 1
ATOM 1444 N N . SER A 1 184 ? -35.849 16.712 31.027 1.00 74.31 184 SER A N 1
ATOM 1445 C CA . SER A 1 184 ? -35.558 16.379 32.432 1.00 74.31 184 SER A CA 1
ATOM 1446 C C . SER A 1 184 ? -34.064 16.460 32.751 1.00 74.31 184 SER A C 1
ATOM 1448 O O . SER A 1 184 ? -33.475 15.500 33.226 1.00 74.31 184 SER A O 1
ATOM 1450 N N . VAL A 1 185 ? -33.455 17.627 32.515 1.00 78.00 185 VAL A N 1
ATOM 1451 C CA . VAL A 1 185 ? -32.015 17.895 32.757 1.00 78.00 185 VAL A CA 1
ATOM 1452 C C . VAL A 1 185 ? -31.716 18.418 34.170 1.00 78.00 185 VAL A C 1
ATOM 1454 O O . VAL A 1 185 ? -30.556 18.527 34.576 1.00 78.00 185 VAL A O 1
ATOM 1457 N N . GLY A 1 186 ? -32.766 18.752 34.927 1.00 86.62 186 GLY A N 1
ATOM 1458 C CA . GLY A 1 186 ? -32.692 19.491 36.189 1.00 86.62 186 GLY A CA 1
ATOM 1459 C C . GLY A 1 186 ? -32.780 21.011 35.998 1.00 86.62 186 GLY A C 1
ATOM 1460 O O . GLY A 1 186 ? -33.138 21.495 34.929 1.00 86.62 186 GLY A O 1
ATOM 1461 N N . THR A 1 187 ? -32.496 21.769 37.057 1.00 88.62 187 THR A N 1
ATOM 1462 C CA . THR A 1 187 ? -32.593 23.241 37.111 1.00 88.62 187 THR A CA 1
ATOM 1463 C C . THR A 1 187 ? -31.249 23.958 37.260 1.00 88.62 187 THR A C 1
ATOM 1465 O O . THR A 1 187 ? -31.209 25.188 37.241 1.00 88.62 187 THR A O 1
ATOM 1468 N N . PHE A 1 188 ? -30.150 23.229 37.451 1.00 89.19 188 PHE A N 1
ATOM 1469 C CA . PHE A 1 188 ? -28.814 23.802 37.584 1.00 89.19 188 PHE A CA 1
ATOM 1470 C C . PHE A 1 188 ? -28.282 24.231 36.221 1.00 89.19 188 PHE A C 1
ATOM 1472 O O . PHE A 1 188 ? -28.374 23.493 35.238 1.00 89.19 188 PHE A O 1
ATOM 1479 N N . THR A 1 189 ? -27.736 25.440 36.173 1.00 86.25 189 THR A N 1
ATOM 1480 C CA . THR A 1 189 ? -27.155 26.013 34.964 1.00 86.25 189 THR A CA 1
ATOM 1481 C C . THR A 1 189 ? -25.677 25.674 34.917 1.00 86.25 189 THR A C 1
ATOM 1483 O O . THR A 1 189 ? -24.914 26.058 35.805 1.00 86.25 189 THR A O 1
ATOM 1486 N N . ILE A 1 190 ? -25.296 24.976 33.854 1.00 85.69 190 ILE A N 1
ATOM 1487 C CA . ILE A 1 190 ? -23.910 24.705 33.499 1.00 85.69 190 ILE A CA 1
ATOM 1488 C C . ILE A 1 190 ? -23.638 25.517 32.233 1.00 85.69 190 ILE A C 1
ATOM 1490 O O . ILE A 1 190 ? -24.250 25.266 31.195 1.00 85.69 190 ILE A O 1
ATOM 1494 N N . GLU A 1 191 ? -22.784 26.530 32.324 1.00 77.38 191 GLU A N 1
ATOM 1495 C CA . GLU A 1 191 ? -22.410 27.344 31.170 1.00 77.38 191 GLU A CA 1
ATOM 1496 C C . GLU A 1 191 ? -21.713 26.471 30.117 1.00 77.38 191 GLU A C 1
ATOM 1498 O O . GLU A 1 191 ? -20.970 25.535 30.424 1.00 77.38 191 GLU A O 1
ATOM 1503 N N . GLY A 1 192 ? -22.021 26.733 28.848 1.00 67.12 192 GLY A N 1
ATOM 1504 C CA . GLY A 1 192 ? -21.567 25.898 27.734 1.00 67.12 192 GLY A CA 1
ATOM 1505 C C . GLY A 1 192 ? -22.281 24.547 27.605 1.00 67.12 192 GLY A C 1
ATOM 1506 O O . GLY A 1 192 ? -22.015 23.838 26.638 1.00 67.12 192 GLY A O 1
ATOM 1507 N N . SER A 1 193 ? -23.198 24.193 28.516 1.00 70.69 193 SER A N 1
ATOM 1508 C CA . SER A 1 193 ? -24.117 23.076 28.291 1.00 70.69 193 SER A CA 1
ATOM 1509 C C . SER A 1 193 ? -25.081 23.400 27.161 1.00 70.69 193 SER A C 1
ATOM 1511 O O . SER A 1 193 ? -25.687 24.472 27.115 1.00 70.69 193 SER A O 1
ATOM 1513 N N . VAL A 1 194 ? -25.219 22.444 26.249 1.00 59.06 194 VAL A N 1
ATOM 1514 C CA . VAL A 1 194 ? -26.198 22.492 25.161 1.00 59.06 194 VAL A CA 1
ATOM 1515 C C . VAL A 1 194 ? -27.613 22.214 25.665 1.00 59.06 194 VAL A C 1
ATOM 1517 O O . VAL A 1 194 ? -28.566 22.578 24.996 1.00 59.06 194 VAL A O 1
ATOM 1520 N N . ASP A 1 195 ? -27.765 21.649 26.861 1.00 61.06 195 ASP A N 1
ATOM 1521 C CA . ASP A 1 195 ? -29.041 21.313 27.487 1.00 61.06 195 ASP A CA 1
ATOM 1522 C C . ASP A 1 195 ? -29.364 22.319 28.610 1.00 61.06 195 ASP A C 1
ATOM 1524 O O . ASP A 1 195 ? -29.054 22.116 29.793 1.00 61.06 195 ASP A O 1
ATOM 1528 N N . ILE A 1 196 ? -29.970 23.451 28.237 1.00 60.56 196 ILE A N 1
ATOM 1529 C CA . ILE A 1 196 ? -30.331 24.526 29.171 1.00 60.56 196 ILE A CA 1
ATOM 1530 C C . ILE A 1 196 ? -31.672 24.187 29.848 1.00 60.56 196 ILE A C 1
ATOM 1532 O O . ILE A 1 196 ? -32.651 23.892 29.159 1.00 60.56 196 ILE A O 1
ATOM 1536 N N . PRO A 1 197 ? -31.782 24.274 31.189 1.00 54.16 197 PRO A N 1
ATOM 1537 C CA . PRO A 1 197 ? -33.052 24.076 31.883 1.00 54.16 197 PRO A CA 1
ATOM 1538 C C . PRO A 1 197 ? -34.196 24.945 31.326 1.00 54.16 197 PRO A C 1
ATOM 1540 O O . PRO A 1 197 ? -34.185 26.167 31.477 1.00 54.16 197 PRO A O 1
ATOM 1543 N N . GLY A 1 198 ? -35.216 24.307 30.740 1.00 52.28 198 GLY A N 1
ATOM 1544 C CA . GLY A 1 198 ? -36.477 24.952 30.347 1.00 52.28 198 GLY A CA 1
ATOM 1545 C C . GLY A 1 198 ? -36.538 25.561 28.940 1.00 52.28 198 GLY A C 1
ATOM 1546 O O . GLY A 1 198 ? -37.463 26.326 28.678 1.00 52.28 198 GLY A O 1
ATOM 1547 N N . ASP A 1 199 ? -35.607 25.243 28.036 1.00 52.44 199 ASP A N 1
ATOM 1548 C CA . ASP A 1 199 ? -35.592 25.807 26.675 1.00 52.44 199 ASP A CA 1
ATOM 1549 C C . ASP A 1 199 ? -36.553 25.123 25.676 1.00 52.44 199 ASP A C 1
ATOM 1551 O O . ASP A 1 199 ? -36.891 25.707 24.647 1.00 52.44 199 ASP A O 1
ATOM 1555 N N . GLY A 1 200 ? -37.034 23.914 25.990 1.00 51.56 200 GLY A N 1
ATOM 1556 C CA . GLY A 1 200 ? -38.014 23.174 25.190 1.00 51.56 200 GLY A CA 1
ATOM 1557 C C . GLY A 1 200 ? -37.503 22.669 23.835 1.00 51.56 200 GLY A C 1
ATOM 1558 O O . GLY A 1 200 ? -38.309 22.160 23.054 1.00 51.56 200 GLY A O 1
ATOM 1559 N N . ASN A 1 201 ? -36.200 22.779 23.554 1.00 48.25 201 ASN A N 1
ATOM 1560 C CA . ASN A 1 201 ? -35.595 22.335 22.299 1.00 48.25 201 ASN A CA 1
ATOM 1561 C C . ASN A 1 201 ? -34.845 21.001 22.501 1.00 48.25 201 ASN A C 1
ATOM 1563 O O . ASN A 1 201 ? -34.117 20.853 23.480 1.00 48.25 201 ASN A O 1
ATOM 1567 N N . PRO A 1 202 ? -35.001 20.007 21.605 1.00 47.94 202 PRO A N 1
ATOM 1568 C CA . PRO A 1 202 ? -34.173 18.804 21.623 1.00 47.94 202 PRO A CA 1
ATOM 1569 C C . PRO A 1 202 ? -32.759 19.143 21.121 1.00 47.94 202 PRO A C 1
ATOM 1571 O O . PRO A 1 202 ? -32.537 19.262 19.916 1.00 47.94 202 PRO A O 1
ATOM 1574 N N . ASN A 1 203 ? -31.815 19.316 22.047 1.00 52.16 203 ASN A N 1
ATOM 1575 C CA . ASN A 1 203 ? -30.405 19.593 21.761 1.00 52.16 203 ASN A CA 1
ATOM 1576 C C . ASN A 1 203 ? -29.564 18.291 21.817 1.00 52.16 203 ASN A C 1
ATOM 1578 O O . ASN A 1 203 ? -30.068 17.252 22.255 1.00 52.16 203 ASN A O 1
ATOM 1582 N N . PRO A 1 204 ? -28.311 18.282 21.313 1.00 52.69 204 PRO A N 1
ATOM 1583 C CA . PRO A 1 204 ? -27.448 17.099 21.357 1.00 52.69 204 PRO A CA 1
ATOM 1584 C C . PRO A 1 204 ? -27.121 16.723 22.806 1.00 52.69 204 PRO A C 1
ATOM 1586 O O . PRO A 1 204 ? -26.714 17.575 23.580 1.00 52.69 204 PRO A O 1
ATOM 1589 N N . ALA A 1 205 ? -27.276 15.458 23.170 1.00 62.06 205 ALA A N 1
ATOM 1590 C CA . ALA A 1 205 ? -27.225 15.027 24.562 1.00 62.06 205 ALA A CA 1
ATOM 1591 C C . ALA A 1 205 ? -25.821 14.935 25.190 1.00 62.06 205 ALA A C 1
ATOM 1593 O O . ALA A 1 205 ? -24.856 14.550 24.529 1.00 62.06 205 ALA A O 1
ATOM 1594 N N . GLU A 1 206 ? -25.742 15.161 26.506 1.00 76.12 206 GLU A N 1
ATOM 1595 C CA . GLU A 1 206 ? -24.543 14.948 27.332 1.00 76.12 206 GLU A CA 1
ATOM 1596 C C . GLU A 1 206 ? -24.489 13.506 27.878 1.00 76.12 206 GLU A C 1
ATOM 1598 O O . GLU A 1 206 ? -25.255 13.134 28.774 1.00 76.12 206 GLU A O 1
ATOM 1603 N N . SER A 1 207 ? -23.578 12.687 27.338 1.00 85.00 207 SER A N 1
ATOM 1604 C CA . SER A 1 207 ? -23.398 11.274 27.711 1.00 85.00 207 SER A CA 1
ATOM 1605 C C . SER A 1 207 ? -22.410 11.084 28.865 1.00 85.00 207 SER A C 1
ATOM 1607 O O . SER A 1 207 ? -21.284 11.578 28.830 1.00 85.00 207 SER A O 1
ATOM 1609 N N . PHE A 1 208 ? -22.819 10.305 29.866 1.00 88.44 208 PHE A N 1
ATOM 1610 C CA . PHE A 1 208 ? -22.025 9.927 31.039 1.00 88.44 208 PHE A CA 1
ATOM 1611 C C . PHE A 1 208 ? -21.517 8.481 30.985 1.00 88.44 208 PHE A C 1
ATOM 1613 O O . PHE A 1 208 ? -20.849 8.033 31.918 1.00 88.44 208 PHE A O 1
ATOM 1620 N N . GLY A 1 209 ? -21.788 7.765 29.893 1.00 83.88 209 GLY A N 1
ATOM 1621 C CA . GLY A 1 209 ? -21.310 6.406 29.646 1.00 83.88 209 GLY A CA 1
ATOM 1622 C C . GLY A 1 209 ? -22.343 5.545 28.926 1.00 83.88 209 GLY A C 1
ATOM 1623 O O . GLY A 1 209 ? -23.551 5.703 29.125 1.00 83.88 209 GLY A O 1
ATOM 1624 N N . HIS A 1 210 ? -21.845 4.633 28.090 1.00 85.50 210 HIS A N 1
ATOM 1625 C CA . HIS A 1 210 ? -22.661 3.794 27.216 1.00 85.50 210 HIS A CA 1
ATOM 1626 C C . HIS A 1 210 ? -23.055 2.467 27.870 1.00 85.50 210 HIS A C 1
ATOM 1628 O O . HIS A 1 210 ? -22.255 1.814 28.550 1.00 85.50 210 HIS A O 1
ATOM 1634 N N . LEU A 1 211 ? -24.286 2.041 27.605 1.00 85.25 211 LEU A N 1
ATOM 1635 C CA . LEU A 1 211 ? -24.881 0.791 28.055 1.00 85.25 211 LEU A CA 1
ATOM 1636 C C . LEU A 1 211 ? -25.393 0.010 26.841 1.00 85.25 211 LEU A C 1
ATOM 1638 O O . LEU A 1 211 ? -26.110 0.541 25.991 1.00 85.25 211 LEU A O 1
ATOM 1642 N N . LEU A 1 212 ? -25.087 -1.284 26.796 1.00 82.12 212 LEU A N 1
ATOM 1643 C CA . LEU A 1 212 ? -25.649 -2.206 25.816 1.00 82.12 212 LEU A CA 1
ATOM 1644 C C . LEU A 1 212 ? -26.066 -3.507 26.496 1.00 82.12 212 LEU A C 1
ATOM 1646 O O . LEU A 1 212 ? -25.292 -4.130 27.219 1.00 82.12 212 LEU A O 1
ATOM 1650 N N . ALA A 1 213 ? -27.284 -3.943 26.211 1.00 83.69 213 ALA A N 1
ATOM 1651 C CA . ALA A 1 213 ? -27.834 -5.221 26.610 1.00 83.69 213 ALA A CA 1
ATOM 1652 C C . ALA A 1 213 ? -28.323 -5.958 25.368 1.00 83.69 213 ALA A C 1
ATOM 1654 O O . ALA A 1 213 ? -29.136 -5.440 24.602 1.00 83.69 213 ALA A O 1
ATOM 1655 N N . GLY A 1 214 ? -27.840 -7.175 25.165 1.00 77.69 214 GLY A N 1
ATOM 1656 C CA . GLY A 1 214 ? -28.197 -7.946 23.985 1.00 77.69 214 GLY A CA 1
ATOM 1657 C C . GLY A 1 214 ? -27.755 -9.394 24.075 1.00 77.69 214 GLY A C 1
ATOM 1658 O O . GLY A 1 214 ? -27.141 -9.823 25.056 1.00 77.69 214 GLY A O 1
ATOM 1659 N N . LEU A 1 215 ? -28.084 -10.143 23.025 1.00 74.25 215 LEU A N 1
ATOM 1660 C CA . LEU A 1 215 ? -27.613 -11.510 22.874 1.00 74.25 215 LEU A CA 1
ATOM 1661 C C . LEU A 1 215 ? -26.085 -11.521 22.694 1.00 74.25 215 LEU A C 1
ATOM 1663 O O . LEU A 1 215 ? -25.540 -10.606 22.068 1.00 74.25 215 LEU A O 1
ATOM 1667 N N . PRO A 1 216 ? -25.384 -12.528 23.246 1.00 74.06 216 PRO A N 1
ATOM 1668 C CA . PRO A 1 216 ? -23.979 -12.740 22.928 1.00 74.06 216 PRO A CA 1
ATOM 1669 C C . PRO A 1 216 ? -23.812 -13.000 21.428 1.00 74.06 216 PRO A C 1
ATOM 1671 O O . PRO A 1 216 ? -24.699 -13.595 20.812 1.00 74.06 216 PRO A O 1
ATOM 1674 N N . MET A 1 217 ? -22.685 -12.569 20.850 1.00 81.81 217 MET A N 1
ATOM 1675 C CA . MET A 1 217 ? -22.366 -12.936 19.471 1.00 81.81 217 MET A CA 1
ATOM 1676 C C . MET A 1 217 ? -22.375 -14.450 19.320 1.00 81.81 217 MET A C 1
ATOM 1678 O O . MET A 1 217 ? -21.796 -15.174 20.130 1.00 81.81 217 MET A O 1
ATOM 1682 N N . THR A 1 218 ? -23.014 -14.920 18.255 1.00 86.38 218 THR A N 1
ATOM 1683 C CA . THR A 1 218 ? -23.136 -16.352 17.995 1.00 86.38 218 THR A CA 1
ATOM 1684 C C . THR A 1 218 ? -22.245 -16.739 16.825 1.00 86.38 218 THR A C 1
ATOM 1686 O O . THR A 1 218 ? -22.285 -16.118 15.765 1.00 86.38 218 THR A O 1
ATOM 1689 N N . TYR A 1 219 ? -21.437 -17.785 17.001 1.00 92.00 219 TYR A N 1
ATOM 1690 C CA . TYR A 1 219 ? -20.724 -18.428 15.897 1.00 92.00 219 TYR A CA 1
ATOM 1691 C C . TYR A 1 219 ? -21.722 -19.030 14.899 1.00 92.00 219 TYR A C 1
ATOM 1693 O O . TYR A 1 219 ? -22.573 -19.826 15.294 1.00 92.00 219 TYR A O 1
ATOM 1701 N N . ASN A 1 220 ? -21.582 -18.680 13.620 1.00 93.25 220 ASN A N 1
ATOM 1702 C CA . ASN A 1 220 ? -22.435 -19.169 12.539 1.00 93.25 220 ASN A CA 1
ATOM 1703 C C . ASN A 1 220 ? -21.732 -20.267 11.727 1.00 93.25 220 ASN A C 1
ATOM 1705 O O . ASN A 1 220 ? -22.171 -21.413 11.713 1.00 93.25 220 ASN A O 1
ATOM 1709 N N . TRP A 1 221 ? -20.610 -19.931 11.086 1.00 95.50 221 TRP A N 1
ATOM 1710 C CA . TRP A 1 221 ? -19.793 -20.866 10.311 1.00 95.50 221 TRP A CA 1
ATOM 1711 C C . TRP A 1 221 ? -18.332 -20.416 10.278 1.00 95.50 221 TRP A C 1
ATOM 1713 O O . TRP A 1 221 ? -18.003 -19.270 10.591 1.00 95.50 221 TRP A O 1
ATOM 1723 N N . SER A 1 222 ? -17.448 -21.322 9.875 1.00 97.62 222 SER A N 1
ATOM 1724 C CA . SER A 1 222 ? -16.060 -21.007 9.545 1.00 97.62 222 SER A CA 1
ATOM 1725 C C . SER A 1 222 ? -15.611 -21.755 8.297 1.00 97.62 222 SER A C 1
ATOM 1727 O O . SER A 1 222 ? -16.184 -22.786 7.941 1.00 97.62 222 SER A O 1
ATOM 1729 N N . SER A 1 223 ? -14.608 -21.221 7.610 1.00 96.88 223 SER A N 1
ATOM 1730 C CA . SER A 1 223 ? -13.985 -21.868 6.457 1.00 96.88 223 SER A CA 1
ATOM 1731 C C . SER A 1 223 ? -12.493 -21.591 6.421 1.00 96.88 223 SER A C 1
ATOM 1733 O O . SER A 1 223 ? -12.039 -20.544 6.884 1.00 96.88 223 SER A O 1
ATOM 1735 N N . VAL A 1 224 ? -11.735 -22.514 5.839 1.00 97.50 224 VAL A N 1
ATOM 1736 C CA . VAL A 1 224 ? -10.287 -22.381 5.672 1.00 97.50 224 VAL A CA 1
ATOM 1737 C C . VAL A 1 224 ? -9.939 -22.488 4.194 1.00 97.50 224 VAL A C 1
ATOM 1739 O O . VAL A 1 224 ? -10.437 -23.367 3.494 1.00 97.50 224 VAL A O 1
ATOM 1742 N N . ALA A 1 225 ? -9.096 -21.584 3.712 1.00 91.00 225 ALA A N 1
ATOM 1743 C CA . ALA A 1 225 ? -8.636 -21.550 2.331 1.00 91.00 225 ALA A CA 1
ATOM 1744 C C . ALA A 1 225 ? -7.109 -21.477 2.274 1.00 91.00 225 ALA A C 1
ATOM 1746 O O . ALA A 1 225 ? -6.468 -20.881 3.142 1.00 91.00 225 ALA A O 1
ATOM 1747 N N . GLN A 1 226 ? -6.525 -22.058 1.226 1.00 91.06 226 GLN A N 1
ATOM 1748 C CA . GLN A 1 226 ? -5.124 -21.829 0.902 1.00 91.06 226 GLN A CA 1
ATOM 1749 C C . GLN A 1 226 ? -4.982 -20.367 0.470 1.00 91.06 226 GLN A C 1
ATOM 1751 O O . GLN A 1 226 ? -5.606 -19.962 -0.507 1.00 91.06 226 GLN A O 1
ATOM 1756 N N . TYR A 1 227 ? -4.168 -19.579 1.178 1.00 86.00 227 TYR A N 1
ATOM 1757 C CA . TYR A 1 227 ? -4.048 -18.144 0.893 1.00 86.00 227 TYR A CA 1
ATOM 1758 C C . TYR A 1 227 ? -3.449 -17.891 -0.496 1.00 86.00 227 TYR A C 1
ATOM 1760 O O . TYR A 1 227 ? -3.886 -17.017 -1.233 1.00 86.00 227 TYR A O 1
ATOM 1768 N N . THR A 1 228 ? -2.425 -18.664 -0.858 1.00 81.81 228 THR A N 1
ATOM 1769 C CA . THR A 1 228 ? -1.802 -18.629 -2.184 1.00 81.81 228 THR A CA 1
ATOM 1770 C C . THR A 1 228 ? -1.031 -19.920 -2.443 1.00 81.81 228 THR A C 1
ATOM 1772 O O . THR A 1 228 ? -0.563 -20.581 -1.511 1.00 81.81 228 THR A O 1
ATOM 1775 N N . THR A 1 229 ? -0.855 -20.266 -3.716 1.00 84.25 229 THR A N 1
ATOM 1776 C CA . THR A 1 229 ? 0.038 -21.344 -4.169 1.00 84.25 229 THR A CA 1
ATOM 1777 C C . THR A 1 229 ? 1.384 -20.827 -4.680 1.00 84.25 229 THR A C 1
ATOM 1779 O O . THR A 1 229 ? 2.210 -21.610 -5.157 1.00 84.25 229 THR A O 1
ATOM 1782 N N . ASP A 1 230 ? 1.624 -19.516 -4.596 1.00 82.69 230 ASP A N 1
ATOM 1783 C CA . ASP A 1 230 ? 2.880 -18.913 -5.026 1.00 82.69 230 ASP A CA 1
ATOM 1784 C C . ASP A 1 230 ? 4.064 -19.445 -4.219 1.00 82.69 230 ASP A C 1
ATOM 1786 O O . ASP A 1 230 ? 3.968 -19.764 -3.030 1.00 82.69 230 ASP A O 1
ATOM 1790 N N . SER A 1 231 ? 5.218 -19.532 -4.874 1.00 87.19 231 SER A N 1
ATOM 1791 C CA . SER A 1 231 ? 6.430 -20.048 -4.239 1.00 87.19 231 SER A CA 1
ATOM 1792 C C . SER A 1 231 ? 6.920 -19.134 -3.108 1.00 87.19 231 SER A C 1
ATOM 1794 O O . SER A 1 231 ? 6.691 -17.926 -3.118 1.00 87.19 231 SER A O 1
ATOM 1796 N N . ILE A 1 232 ? 7.604 -19.718 -2.126 1.00 88.38 232 ILE A N 1
ATOM 1797 C CA . ILE A 1 232 ? 8.270 -19.007 -1.032 1.00 88.38 232 ILE A CA 1
ATOM 1798 C C . ILE A 1 232 ? 9.742 -18.858 -1.391 1.00 88.38 232 ILE A C 1
ATOM 1800 O O . ILE A 1 232 ? 10.437 -19.855 -1.584 1.00 88.38 232 ILE A O 1
ATOM 1804 N N . ASN A 1 233 ? 10.229 -17.623 -1.475 1.00 86.94 233 ASN A N 1
ATOM 1805 C CA . ASN A 1 233 ? 11.647 -17.363 -1.681 1.00 86.94 233 ASN A CA 1
ATOM 1806 C C . ASN A 1 233 ? 12.375 -17.308 -0.333 1.00 86.94 233 ASN A C 1
ATOM 1808 O O . ASN A 1 233 ? 12.228 -16.344 0.416 1.00 86.94 233 ASN A O 1
ATOM 1812 N N . ARG A 1 234 ? 13.188 -18.329 -0.043 1.00 86.31 234 ARG A N 1
ATOM 1813 C CA . ARG A 1 234 ? 13.898 -18.453 1.243 1.00 86.31 234 ARG A CA 1
ATOM 1814 C C . ARG A 1 234 ? 14.961 -17.373 1.476 1.00 86.31 234 ARG A C 1
ATOM 1816 O O . ARG A 1 234 ? 15.401 -17.189 2.603 1.00 86.31 234 ARG A O 1
ATOM 1823 N N . ASN A 1 235 ? 15.390 -16.661 0.432 1.00 83.31 235 ASN A N 1
ATOM 1824 C CA . ASN A 1 235 ? 16.416 -15.622 0.559 1.00 83.31 235 ASN A CA 1
ATOM 1825 C C . ASN A 1 235 ? 15.891 -14.326 1.200 1.00 83.31 235 ASN A C 1
ATOM 1827 O O . ASN A 1 235 ? 16.673 -13.401 1.409 1.00 83.31 235 ASN A O 1
ATOM 1831 N N . CYS A 1 236 ? 14.585 -14.235 1.474 1.00 75.50 236 CYS A N 1
ATOM 1832 C CA . CYS A 1 236 ? 13.935 -13.001 1.908 1.00 75.50 236 CYS A CA 1
ATOM 1833 C C . CYS A 1 236 ? 13.880 -12.937 3.433 1.00 75.50 236 CYS A C 1
ATOM 1835 O O . CYS A 1 236 ? 13.112 -13.658 4.072 1.00 75.50 236 CYS A O 1
ATOM 1837 N N . THR A 1 237 ? 14.733 -12.073 3.984 1.00 59.19 237 THR A N 1
ATOM 1838 C CA . THR A 1 237 ? 15.028 -11.813 5.402 1.00 59.19 237 THR A CA 1
ATOM 1839 C C . THR A 1 237 ? 13.823 -11.561 6.330 1.00 59.19 237 THR A C 1
ATOM 1841 O O . THR A 1 237 ? 13.939 -11.763 7.535 1.00 59.19 237 THR A O 1
ATOM 1844 N N . TYR A 1 238 ? 12.679 -11.136 5.798 1.00 57.81 238 TYR A N 1
ATOM 1845 C CA . TYR A 1 238 ? 11.480 -10.650 6.489 1.00 57.81 238 TYR A CA 1
ATOM 1846 C C . TYR A 1 238 ? 10.178 -11.179 5.866 1.00 57.81 238 TYR A C 1
ATOM 1848 O O . TYR A 1 238 ? 9.129 -10.529 5.952 1.00 57.81 238 TYR A O 1
ATOM 1856 N N . SER A 1 239 ? 10.198 -12.344 5.217 1.00 62.72 239 SER A N 1
ATOM 1857 C CA . SER A 1 239 ? 8.966 -12.912 4.663 1.00 62.72 239 SER A CA 1
ATOM 1858 C C . SER A 1 239 ? 8.211 -13.727 5.720 1.00 62.72 239 SER A C 1
ATOM 1860 O O . SER A 1 239 ? 8.391 -14.929 5.895 1.00 62.72 239 SER A O 1
ATOM 1862 N N . THR A 1 240 ? 7.312 -13.067 6.446 1.00 77.31 240 THR A N 1
ATOM 1863 C CA . THR A 1 240 ? 6.175 -13.771 7.044 1.00 77.31 240 THR A CA 1
ATOM 1864 C C . THR A 1 240 ? 5.323 -14.301 5.890 1.00 77.31 240 THR A C 1
ATOM 1866 O O . THR A 1 240 ? 4.705 -13.523 5.168 1.00 77.31 240 THR A O 1
ATOM 1869 N N . ASN A 1 241 ? 5.340 -15.614 5.660 1.00 87.75 241 ASN A N 1
ATOM 1870 C CA . ASN A 1 241 ? 4.718 -16.233 4.491 1.00 87.75 241 ASN A CA 1
ATOM 1871 C C . ASN A 1 241 ? 3.312 -16.733 4.843 1.00 87.75 241 ASN A C 1
ATOM 1873 O O . ASN A 1 241 ? 3.219 -17.767 5.506 1.00 87.75 241 ASN A O 1
ATOM 1877 N N . PRO A 1 242 ? 2.222 -16.062 4.421 1.00 90.94 242 PRO A N 1
ATOM 1878 C CA . PRO A 1 242 ? 0.872 -16.561 4.666 1.00 90.94 242 PRO A CA 1
ATOM 1879 C C . PRO A 1 242 ? 0.660 -17.905 3.958 1.00 90.94 242 PRO A C 1
ATOM 1881 O O . PRO A 1 242 ? 1.060 -18.091 2.804 1.00 90.94 242 PRO A O 1
ATOM 1884 N N . ILE A 1 243 ? 0.069 -18.849 4.682 1.00 94.38 243 ILE A N 1
ATOM 1885 C CA . ILE A 1 243 ? -0.233 -20.210 4.236 1.00 94.38 243 ILE A CA 1
ATOM 1886 C C . ILE A 1 243 ? -1.747 -20.372 4.126 1.00 94.38 243 ILE A C 1
ATOM 1888 O O . ILE A 1 243 ? -2.241 -20.652 3.039 1.00 94.38 243 ILE A O 1
ATOM 1892 N N . LEU A 1 244 ? -2.479 -20.111 5.215 1.00 95.88 244 LEU A N 1
ATOM 1893 C CA . LEU A 1 244 ? -3.935 -20.262 5.273 1.00 95.88 244 LEU A CA 1
ATOM 1894 C C . LEU A 1 244 ? -4.627 -18.926 5.537 1.00 95.88 244 LEU A C 1
ATOM 1896 O O . LEU A 1 244 ? -4.162 -18.151 6.372 1.00 95.88 244 LEU A O 1
ATOM 1900 N N . GLU A 1 245 ? -5.764 -18.715 4.882 1.00 96.00 245 GLU A N 1
ATOM 1901 C CA . GLU A 1 245 ? -6.808 -17.771 5.284 1.00 96.00 245 GLU A CA 1
ATOM 1902 C C . GLU A 1 245 ? -7.882 -18.528 6.072 1.00 96.00 245 GLU A C 1
ATOM 1904 O O . GLU A 1 245 ? -8.302 -19.620 5.688 1.00 96.00 245 GLU A O 1
ATOM 1909 N N . ILE A 1 246 ? -8.333 -17.943 7.175 1.00 98.44 246 ILE A N 1
ATOM 1910 C CA . ILE A 1 246 ? -9.326 -18.516 8.076 1.00 98.44 246 ILE A CA 1
ATOM 1911 C C . ILE A 1 246 ? -10.442 -17.494 8.246 1.00 98.44 246 ILE A C 1
ATOM 1913 O O . ILE A 1 246 ? -10.220 -16.381 8.728 1.00 98.44 246 ILE A O 1
ATOM 1917 N N . GLN A 1 247 ? -11.650 -17.894 7.873 1.00 96.88 247 GLN A N 1
ATOM 1918 C CA . GLN A 1 247 ? -12.853 -17.085 7.978 1.00 96.88 247 GLN A CA 1
ATOM 1919 C C . GLN A 1 247 ? -13.677 -17.565 9.168 1.00 96.88 247 GLN A C 1
ATOM 1921 O O . GLN A 1 247 ? -13.972 -18.754 9.284 1.00 96.88 247 GLN A O 1
ATOM 1926 N N . VAL A 1 248 ? -14.067 -16.642 10.045 1.00 97.31 248 VAL A N 1
ATOM 1927 C CA . VAL A 1 248 ? -14.951 -16.904 11.187 1.00 97.31 248 VAL A CA 1
ATOM 1928 C C . VAL A 1 248 ? -16.142 -15.963 11.087 1.00 97.31 248 VAL A C 1
ATOM 1930 O O . VAL A 1 248 ? -16.003 -14.755 11.276 1.00 97.31 248 VAL A O 1
ATOM 1933 N N . ASN A 1 249 ? -17.314 -16.503 10.766 1.00 93.81 249 ASN A N 1
ATOM 1934 C CA . ASN A 1 249 ? -18.544 -15.732 10.665 1.00 93.81 249 ASN A CA 1
ATOM 1935 C C . ASN A 1 249 ? -19.327 -15.781 11.977 1.00 93.81 249 ASN A C 1
ATOM 1937 O O . ASN A 1 249 ? -19.549 -16.853 12.550 1.00 93.81 249 ASN A O 1
ATOM 1941 N N . VAL A 1 250 ? -19.766 -14.609 12.426 1.00 91.00 250 VAL A N 1
ATOM 1942 C CA . VAL A 1 250 ? -20.596 -14.446 13.622 1.00 91.00 250 VAL A CA 1
ATOM 1943 C C . VAL A 1 250 ? -21.832 -13.605 13.317 1.00 91.00 250 VAL A C 1
ATOM 1945 O O . VAL A 1 250 ? -21.802 -12.729 12.447 1.00 91.00 250 VAL A O 1
ATOM 1948 N N . THR A 1 251 ? -22.912 -13.859 14.051 1.00 84.75 251 THR A N 1
ATOM 1949 C CA . THR A 1 251 ? -24.136 -13.048 14.048 1.00 84.75 251 THR A CA 1
ATOM 1950 C C . THR A 1 251 ? -24.243 -12.190 15.308 1.00 84.75 251 THR A C 1
ATOM 1952 O O . THR A 1 251 ? -23.549 -12.434 16.295 1.00 84.75 251 THR A O 1
ATOM 1955 N N . ASP A 1 252 ? -25.156 -11.214 15.253 1.00 73.94 252 ASP A N 1
ATOM 1956 C CA . ASP A 1 252 ? -25.607 -10.323 16.333 1.00 73.94 252 ASP A CA 1
ATOM 1957 C C . ASP A 1 252 ? -24.790 -9.025 16.548 1.00 73.94 252 ASP A C 1
ATOM 1959 O O . ASP A 1 252 ? -23.843 -8.707 15.818 1.00 73.94 252 ASP A O 1
ATOM 1963 N N . ILE A 1 253 ? -25.279 -8.179 17.465 1.00 59.94 253 ILE A N 1
ATOM 1964 C CA . ILE A 1 253 ? -24.901 -6.761 17.622 1.00 59.94 253 ILE A CA 1
ATOM 1965 C C . ILE A 1 253 ? -23.492 -6.594 18.223 1.00 59.94 253 ILE A C 1
ATOM 1967 O O . ILE A 1 253 ? -23.062 -7.338 19.105 1.00 59.94 253 ILE A O 1
ATOM 1971 N N . ALA A 1 254 ? -22.784 -5.553 17.770 1.00 53.72 254 ALA A N 1
ATOM 1972 C CA . ALA A 1 254 ? -21.489 -5.129 18.297 1.00 53.72 254 ALA A CA 1
ATOM 1973 C C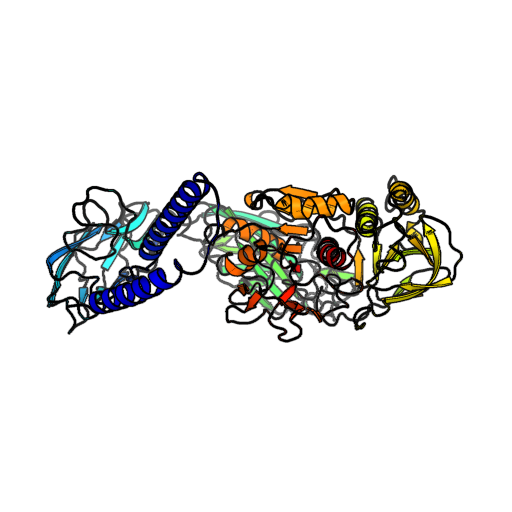 . ALA A 1 254 ? -21.570 -4.729 19.785 1.00 53.72 254 ALA A C 1
ATOM 1975 O O . ALA A 1 254 ? -22.316 -3.826 20.144 1.00 53.72 254 ALA A O 1
ATOM 1976 N N . GLY A 1 255 ? -20.773 -5.388 20.635 1.00 57.66 255 GLY A N 1
ATOM 1977 C CA . GLY A 1 255 ? -20.575 -5.049 22.054 1.00 57.66 255 GLY A CA 1
ATOM 1978 C C . GLY A 1 255 ? -20.530 -6.269 22.981 1.00 57.66 255 GLY A C 1
ATOM 1979 O O . GLY A 1 255 ? -19.735 -6.296 23.914 1.00 57.66 255 GLY A O 1
ATOM 1980 N N . CYS A 1 256 ? -21.250 -7.341 22.640 1.00 68.69 256 CYS A N 1
ATOM 1981 C CA . CYS A 1 256 ? -21.105 -8.665 23.261 1.00 68.69 256 CYS A CA 1
ATOM 1982 C C . CYS A 1 256 ? -20.200 -9.572 22.428 1.00 68.69 256 CYS A C 1
ATOM 1984 O O . CYS A 1 256 ? -20.590 -10.651 21.986 1.00 68.69 256 CYS A O 1
ATOM 1986 N N . ALA A 1 257 ? -19.012 -9.049 22.142 1.00 76.19 257 ALA A N 1
ATOM 1987 C CA . ALA A 1 257 ? -18.100 -9.617 21.171 1.00 76.19 257 ALA A CA 1
ATOM 1988 C C . ALA A 1 257 ? -17.518 -10.952 21.629 1.00 76.19 257 ALA A C 1
ATOM 1990 O O . ALA A 1 257 ? -16.956 -11.047 22.720 1.00 76.19 257 ALA A O 1
ATOM 1991 N N . ALA A 1 258 ? -17.599 -11.939 20.741 1.00 85.19 258 ALA A N 1
ATOM 1992 C CA . ALA A 1 258 ? -16.983 -13.232 20.953 1.00 85.19 258 ALA A CA 1
ATOM 1993 C C . ALA A 1 258 ? -15.454 -13.102 21.023 1.00 85.19 258 ALA A C 1
ATOM 1995 O O . ALA A 1 258 ? -14.850 -12.268 20.334 1.00 85.19 258 ALA A O 1
ATOM 1996 N N . ILE A 1 259 ? -14.819 -13.932 21.843 1.00 91.19 259 ILE A N 1
ATOM 1997 C CA . ILE A 1 259 ? -13.367 -13.996 21.989 1.00 91.19 259 ILE A CA 1
ATOM 1998 C C . ILE A 1 259 ? -12.866 -15.274 21.334 1.00 91.19 259 ILE A C 1
ATOM 2000 O O . ILE A 1 259 ? -13.160 -16.378 21.790 1.00 91.19 259 ILE A O 1
ATOM 2004 N N . VAL A 1 260 ? -12.044 -15.121 20.300 1.00 96.50 260 VAL A N 1
ATOM 2005 C CA . VAL A 1 260 ? -11.221 -16.215 19.784 1.00 96.50 260 VAL A CA 1
ATOM 2006 C C . VAL A 1 260 ? -9.956 -16.294 20.631 1.00 96.50 260 VAL A C 1
ATOM 2008 O O . VAL A 1 260 ? -9.261 -15.288 20.792 1.00 96.50 260 VAL A O 1
ATOM 2011 N N . SER A 1 261 ? -9.659 -17.464 21.191 1.00 98.00 261 SER A N 1
ATOM 2012 C CA . SER A 1 261 ? -8.543 -17.641 22.137 1.00 98.00 261 SER A CA 1
ATOM 2013 C C . SER A 1 261 ? -7.494 -18.662 21.699 1.00 98.00 261 SER A C 1
ATOM 2015 O O . SER A 1 261 ? -6.381 -18.682 22.227 1.00 98.00 261 SER A O 1
ATOM 2017 N N . GLN A 1 262 ? -7.802 -19.489 20.702 1.00 98.56 262 GLN A N 1
ATOM 2018 C CA . GLN A 1 262 ? -6.903 -20.551 20.270 1.00 98.56 262 GLN A CA 1
ATOM 2019 C C . GLN A 1 262 ? -7.178 -20.968 18.832 1.00 98.56 262 GLN A C 1
ATOM 2021 O O . GLN A 1 262 ? -8.338 -21.039 18.434 1.00 98.56 262 GLN A O 1
ATOM 2026 N N . PHE A 1 263 ? -6.116 -21.322 18.112 1.00 98.75 263 PHE A N 1
ATOM 2027 C CA . PHE A 1 263 ? -6.167 -22.093 16.877 1.00 98.75 263 PHE A CA 1
ATOM 2028 C C . PHE A 1 263 ? -5.237 -23.301 16.981 1.00 98.75 263 PHE A C 1
ATOM 2030 O O . PHE A 1 263 ? -4.090 -23.175 17.416 1.00 98.75 263 PHE A O 1
ATOM 2037 N N . ASP A 1 264 ? -5.722 -24.452 16.539 1.00 98.44 264 ASP A N 1
ATOM 2038 C CA . ASP A 1 264 ? -4.963 -25.692 16.449 1.00 98.44 264 ASP A CA 1
ATOM 2039 C C . ASP A 1 264 ? -4.762 -26.044 14.982 1.00 98.44 264 ASP A C 1
ATOM 2041 O O . ASP A 1 264 ? -5.711 -26.082 14.195 1.00 98.44 264 ASP A O 1
ATOM 2045 N N . PHE A 1 265 ? -3.520 -26.323 14.616 1.00 98.25 265 PHE A N 1
ATOM 2046 C CA . PHE A 1 265 ? -3.105 -26.592 13.250 1.00 98.25 265 PHE A CA 1
ATOM 2047 C C . PHE A 1 265 ? -2.296 -27.881 13.172 1.00 98.25 265 PHE A C 1
ATOM 2049 O O . PHE A 1 265 ? -1.843 -28.428 14.177 1.00 98.25 265 PHE A O 1
ATOM 2056 N N . SER A 1 266 ? -2.065 -28.337 11.948 1.00 96.62 266 SER A N 1
ATOM 2057 C CA . SER A 1 266 ? -1.049 -29.328 11.624 1.00 96.62 266 SER A CA 1
ATOM 2058 C C . SER A 1 266 ? -0.212 -28.836 10.457 1.00 96.62 266 SER A C 1
ATOM 2060 O O . SER A 1 266 ? -0.745 -28.250 9.519 1.00 96.62 266 SER A O 1
ATOM 2062 N N . THR A 1 267 ? 1.086 -29.136 10.467 1.00 95.25 267 THR A N 1
ATOM 2063 C CA . THR A 1 267 ? 1.928 -29.009 9.264 1.00 95.25 267 THR A CA 1
ATOM 2064 C C . THR A 1 267 ? 1.597 -30.087 8.222 1.00 95.25 267 THR A C 1
ATOM 2066 O O . THR A 1 267 ? 2.143 -30.085 7.124 1.00 95.25 267 THR A O 1
ATOM 2069 N N . SER A 1 268 ? 0.735 -31.052 8.561 1.00 82.00 268 SER A N 1
ATOM 2070 C CA . SER A 1 268 ? 0.177 -32.012 7.606 1.00 82.00 268 SER A CA 1
ATOM 2071 C C . SER A 1 268 ? -0.959 -31.320 6.852 1.00 82.00 268 SER A C 1
ATOM 2073 O O . SER A 1 268 ? -2.071 -31.270 7.360 1.00 82.00 268 SER A O 1
ATOM 2075 N N . GLY A 1 269 ? -0.654 -30.715 5.706 1.00 74.88 269 GLY A N 1
ATOM 2076 C CA . GLY A 1 269 ? -1.646 -30.082 4.833 1.00 74.88 269 GLY A CA 1
ATOM 2077 C C . GLY A 1 269 ? -2.350 -31.070 3.897 1.00 74.88 269 GLY A C 1
ATOM 2078 O O . GLY A 1 269 ? -2.527 -32.250 4.243 1.00 74.88 269 GLY A O 1
ATOM 2079 N N . ASP A 1 270 ? -2.763 -30.613 2.714 1.00 75.62 270 ASP A N 1
ATOM 2080 C CA . ASP A 1 270 ? -3.420 -31.437 1.698 1.00 75.62 270 ASP A CA 1
ATOM 2081 C C . ASP A 1 270 ? -2.496 -32.614 1.362 1.00 75.62 270 ASP A C 1
ATOM 2083 O O . ASP A 1 270 ? -1.286 -32.485 1.461 1.00 75.62 270 ASP A O 1
ATOM 2087 N N . ALA A 1 271 ? -3.029 -33.820 1.162 1.00 72.00 271 ALA A N 1
ATOM 2088 C CA . ALA A 1 271 ? -2.265 -35.076 1.002 1.00 72.00 271 ALA A CA 1
ATOM 2089 C C . ALA A 1 271 ? -0.913 -35.228 1.790 1.00 72.00 271 ALA A C 1
ATOM 2091 O O . ALA A 1 271 ? -0.016 -35.962 1.365 1.00 72.00 271 ALA A O 1
ATOM 2092 N N . GLY A 1 272 ? -0.783 -34.604 2.975 1.00 68.00 272 GLY A N 1
ATOM 2093 C CA . GLY A 1 272 ? 0.326 -34.747 3.923 1.00 68.00 272 GLY A CA 1
ATOM 2094 C C . GLY A 1 272 ? 1.569 -33.854 3.756 1.00 68.00 272 GLY A C 1
ATOM 2095 O O . GLY A 1 272 ? 2.620 -34.262 4.247 1.00 68.00 272 GLY A O 1
ATOM 2096 N N . TYR A 1 273 ? 1.535 -32.688 3.095 1.00 73.38 273 TYR A N 1
ATOM 2097 C CA . TYR A 1 273 ? 2.793 -32.105 2.569 1.00 73.38 273 TYR A CA 1
ATOM 2098 C C . TYR A 1 273 ? 3.264 -30.704 3.023 1.00 73.38 273 TYR A C 1
ATOM 2100 O O . TYR A 1 273 ? 3.587 -29.856 2.192 1.00 73.38 273 TYR A O 1
ATOM 2108 N N . SER A 1 274 ? 3.586 -30.539 4.312 1.00 89.81 274 SER A N 1
ATOM 2109 C CA . SER A 1 274 ? 4.843 -29.837 4.645 1.00 89.81 274 SER A CA 1
ATOM 2110 C C . SER A 1 274 ? 5.996 -30.831 4.723 1.00 89.81 274 SER A C 1
ATOM 2112 O O . SER A 1 274 ? 6.012 -31.716 5.578 1.00 89.81 274 SER A O 1
ATOM 2114 N N . GLN A 1 275 ? 6.992 -30.670 3.858 1.00 93.81 275 GLN A N 1
ATOM 2115 C CA . GLN A 1 275 ? 8.213 -31.472 3.889 1.00 93.81 275 GLN A CA 1
ATOM 2116 C C . GLN A 1 275 ? 9.220 -30.850 4.861 1.00 93.81 275 GLN A C 1
ATOM 2118 O O . GLN A 1 275 ? 9.380 -29.631 4.892 1.00 93.81 275 GLN A O 1
ATOM 2123 N N . ASN A 1 276 ? 9.867 -31.693 5.672 1.00 94.19 276 ASN A N 1
ATOM 2124 C CA . ASN A 1 276 ? 10.856 -31.315 6.691 1.00 94.19 276 ASN A CA 1
ATOM 2125 C C . ASN A 1 276 ? 10.521 -30.025 7.479 1.00 94.19 276 ASN A C 1
ATOM 2127 O O . ASN A 1 276 ? 11.331 -29.092 7.488 1.00 94.19 276 ASN A O 1
ATOM 2131 N N . PRO A 1 277 ? 9.366 -29.949 8.178 1.00 94.69 277 PRO A N 1
ATOM 2132 C CA . PRO A 1 277 ? 8.942 -28.735 8.887 1.00 94.69 277 PRO A CA 1
ATOM 2133 C C . PRO A 1 277 ? 10.003 -28.166 9.840 1.00 94.69 277 PRO A C 1
ATOM 2135 O O . PRO A 1 277 ? 10.229 -26.962 9.857 1.00 94.69 277 PRO A O 1
ATOM 2138 N N . LEU A 1 278 ? 10.730 -29.036 10.554 1.00 93.75 278 LEU A N 1
ATOM 2139 C CA . LEU A 1 278 ? 11.803 -28.643 11.481 1.00 93.75 278 LEU A CA 1
ATOM 2140 C C . LEU A 1 278 ? 12.977 -27.915 10.808 1.00 93.75 278 LEU A C 1
ATOM 2142 O O . LEU A 1 278 ? 13.694 -27.172 11.473 1.00 93.75 278 LEU A O 1
ATOM 2146 N N . THR A 1 279 ? 13.201 -28.146 9.515 1.00 93.81 279 THR A N 1
ATOM 2147 C CA . THR A 1 279 ? 14.247 -27.471 8.733 1.00 93.81 279 THR A CA 1
ATOM 2148 C C . THR A 1 279 ? 13.700 -26.237 8.026 1.00 93.81 279 THR A C 1
ATOM 2150 O O . THR A 1 279 ? 14.392 -25.226 7.918 1.00 93.81 279 THR A O 1
ATOM 2153 N N . ASN A 1 280 ? 12.460 -26.315 7.544 1.00 94.62 280 ASN A N 1
ATOM 2154 C CA . ASN A 1 280 ? 11.892 -25.318 6.644 1.00 94.62 280 ASN A CA 1
ATOM 2155 C C . ASN A 1 280 ? 11.056 -24.240 7.341 1.00 94.62 280 ASN A C 1
ATOM 2157 O O . ASN A 1 280 ? 10.719 -23.247 6.701 1.00 94.62 280 ASN A O 1
ATOM 2161 N N . ILE A 1 281 ? 10.710 -24.411 8.620 1.00 94.94 281 ILE A N 1
ATOM 2162 C CA . ILE A 1 281 ? 9.856 -23.478 9.359 1.00 94.94 281 ILE A CA 1
ATOM 2163 C C . ILE A 1 281 ? 10.475 -23.174 10.724 1.00 94.94 281 ILE A C 1
ATOM 2165 O O . ILE A 1 281 ? 10.574 -24.043 11.589 1.00 94.94 281 ILE A O 1
ATOM 2169 N N . THR A 1 282 ? 10.844 -21.914 10.966 1.00 95.06 282 THR A N 1
ATOM 2170 C CA . THR A 1 282 ? 11.327 -21.496 12.295 1.00 95.06 282 THR A CA 1
ATOM 2171 C C . THR A 1 282 ? 10.182 -21.194 13.252 1.00 95.06 282 THR A C 1
ATOM 2173 O O . THR A 1 282 ? 10.298 -21.428 14.453 1.00 95.06 282 THR A O 1
ATOM 2176 N N . SER A 1 283 ? 9.073 -20.659 12.741 1.00 95.50 283 SER A N 1
ATOM 2177 C CA . SER A 1 283 ? 7.893 -20.325 13.537 1.00 95.50 283 SER A CA 1
ATOM 2178 C C . SER A 1 283 ? 6.631 -20.253 12.682 1.00 95.50 283 SER A C 1
ATOM 2180 O O . SER A 1 283 ? 6.692 -20.008 11.477 1.00 95.50 283 SER A O 1
ATOM 2182 N N . ALA A 1 284 ? 5.489 -20.451 13.333 1.00 97.69 284 ALA A N 1
ATOM 2183 C CA . ALA A 1 284 ? 4.159 -20.225 12.800 1.00 97.69 284 ALA A CA 1
ATOM 2184 C C . ALA A 1 284 ? 3.461 -19.120 13.595 1.00 97.69 284 ALA A C 1
ATOM 2186 O O . ALA A 1 284 ? 3.449 -19.168 14.823 1.00 97.69 284 ALA A O 1
ATOM 2187 N N . SER A 1 285 ? 2.855 -18.157 12.909 1.00 98.00 285 SER A N 1
ATOM 2188 C CA . SER A 1 285 ? 2.155 -17.032 13.534 1.00 98.00 285 SER A CA 1
ATOM 2189 C C . SER A 1 285 ? 0.755 -16.885 12.960 1.00 98.00 285 SER A C 1
ATOM 2191 O O . SER A 1 285 ? 0.576 -16.994 11.745 1.00 98.00 285 SER A O 1
ATOM 2193 N N . VAL A 1 286 ? -0.219 -16.588 13.823 1.00 98.62 286 VAL A N 1
ATOM 2194 C CA . VAL A 1 286 ? -1.568 -16.190 13.403 1.00 98.62 286 VAL A CA 1
ATOM 2195 C C . VAL A 1 286 ? -1.686 -14.671 13.458 1.00 98.62 286 VAL A C 1
ATOM 2197 O O . VAL A 1 286 ? -1.316 -14.058 14.459 1.00 98.62 286 VAL A O 1
ATOM 2200 N N . TYR A 1 287 ? -2.233 -14.066 12.408 1.00 95.56 287 TYR A N 1
ATOM 2201 C CA . TYR A 1 287 ? -2.557 -12.639 12.349 1.00 95.56 287 TYR A CA 1
ATOM 2202 C C . TYR A 1 287 ? -4.056 -12.432 12.163 1.00 95.56 287 TYR A C 1
ATOM 2204 O O . TYR A 1 287 ? -4.726 -13.272 11.573 1.00 95.56 287 TYR A O 1
ATOM 2212 N N . TYR A 1 288 ? -4.577 -11.317 12.668 1.00 94.25 288 TYR A N 1
ATOM 2213 C CA . TYR A 1 288 ? -5.982 -10.920 12.569 1.00 94.25 288 TYR A CA 1
ATOM 2214 C C . TYR A 1 288 ? -6.115 -9.617 11.783 1.00 94.25 288 TYR A C 1
ATOM 2216 O O . TYR A 1 288 ? -5.355 -8.681 12.021 1.00 94.25 288 TYR A O 1
ATOM 2224 N N . THR A 1 289 ? -7.119 -9.520 10.911 1.00 84.00 289 THR A N 1
ATOM 2225 C CA . THR A 1 289 ? -7.307 -8.350 10.022 1.00 84.00 289 THR A CA 1
ATOM 2226 C C . THR A 1 289 ? -8.704 -7.731 10.090 1.00 84.00 289 THR A C 1
ATOM 2228 O O . THR A 1 289 ? -9.036 -6.824 9.332 1.00 84.00 289 THR A O 1
ATOM 2231 N N . GLY A 1 290 ? -9.521 -8.143 11.062 1.00 86.38 290 GLY A N 1
ATOM 2232 C CA . GLY A 1 290 ? -10.885 -7.632 11.177 1.00 86.38 290 GLY A CA 1
ATOM 2233 C C . GLY A 1 290 ? -11.811 -8.271 10.158 1.00 86.38 290 GLY A C 1
ATOM 2234 O O . GLY A 1 290 ? -11.696 -9.462 9.890 1.00 86.38 290 GLY A O 1
ATOM 2235 N N . GLN A 1 291 ? -12.742 -7.478 9.633 1.00 81.44 291 GLN A N 1
ATOM 2236 C CA . GLN A 1 291 ? -13.670 -7.895 8.578 1.00 81.44 291 GLN A CA 1
ATOM 2237 C C . GLN A 1 291 ? -13.173 -7.540 7.163 1.00 81.44 291 GLN A C 1
ATOM 2239 O O . GLN A 1 291 ? -13.897 -7.734 6.189 1.00 81.44 291 GLN A O 1
ATOM 2244 N N . THR A 1 292 ? -11.944 -7.029 7.034 1.00 72.88 292 THR A N 1
ATOM 2245 C CA . THR A 1 292 ? -11.300 -6.783 5.739 1.00 72.88 292 THR A CA 1
ATOM 2246 C C . THR A 1 292 ? -10.544 -8.041 5.316 1.00 72.88 292 THR A C 1
ATOM 2248 O O . THR A 1 292 ? -9.688 -8.521 6.055 1.00 72.88 292 THR A O 1
ATOM 2251 N N . GLN A 1 293 ? -10.847 -8.576 4.134 1.00 74.50 293 GLN A N 1
ATOM 2252 C CA . GLN A 1 293 ? -10.089 -9.688 3.556 1.00 74.50 293 GLN A CA 1
ATOM 2253 C C . GLN A 1 293 ? -8.723 -9.199 3.035 1.00 74.50 293 GLN A C 1
ATOM 2255 O O . GLN A 1 293 ? -8.613 -8.088 2.520 1.00 74.50 293 GLN A O 1
ATOM 2260 N N . GLY A 1 294 ? -7.690 -10.033 3.147 1.00 71.75 294 GLY A N 1
ATOM 2261 C CA . GLY A 1 294 ? -6.292 -9.723 2.841 1.00 71.75 294 GLY A CA 1
ATOM 2262 C C . GLY A 1 294 ? -5.353 -9.914 4.038 1.00 71.75 294 GLY A C 1
ATOM 2263 O O . GLY A 1 294 ? -5.699 -9.605 5.177 1.00 71.75 294 GLY A O 1
ATOM 2264 N N . PHE A 1 295 ? -4.147 -10.430 3.786 1.00 77.94 295 PHE A N 1
ATOM 2265 C CA . PHE A 1 295 ? -3.139 -10.668 4.823 1.00 77.94 295 PHE A CA 1
ATOM 2266 C C . PHE A 1 295 ? -2.374 -9.390 5.193 1.00 77.94 295 PHE A C 1
ATOM 2268 O O . PHE A 1 295 ? -1.864 -8.693 4.321 1.00 77.94 295 PHE A O 1
ATOM 2275 N N . THR A 1 296 ? -2.208 -9.135 6.494 1.00 74.75 296 THR A N 1
ATOM 2276 C CA . THR A 1 296 ? -1.300 -8.104 7.025 1.00 74.75 296 THR A CA 1
ATOM 2277 C C . THR A 1 296 ? -0.654 -8.590 8.324 1.00 74.75 296 THR A C 1
ATOM 2279 O O . THR A 1 296 ? -1.201 -9.449 9.019 1.00 74.75 296 THR A O 1
ATOM 2282 N N . THR A 1 297 ? 0.485 -8.008 8.702 1.00 80.31 297 THR A N 1
ATOM 2283 C CA . THR A 1 297 ? 1.188 -8.343 9.954 1.00 80.31 297 THR A CA 1
ATOM 2284 C C . THR A 1 297 ? 0.875 -7.391 11.117 1.00 80.31 297 THR A C 1
ATOM 2286 O O . THR A 1 297 ? 1.498 -7.485 12.173 1.00 80.31 297 THR A O 1
ATOM 2289 N N . ASN A 1 298 ? -0.086 -6.474 10.952 1.00 77.31 298 ASN A N 1
ATOM 2290 C CA . ASN A 1 298 ? -0.334 -5.360 11.882 1.00 77.31 298 ASN A CA 1
ATOM 2291 C C . ASN A 1 298 ? -0.911 -5.794 13.240 1.00 77.31 298 ASN A C 1
ATOM 2293 O O . ASN A 1 298 ? -0.712 -5.117 14.245 1.00 77.31 298 ASN A O 1
ATOM 2297 N N . SER A 1 299 ? -1.641 -6.910 13.285 1.00 84.00 299 SER A N 1
ATOM 2298 C CA . SER A 1 299 ? -2.273 -7.415 14.508 1.00 84.00 299 SER A CA 1
ATOM 2299 C C . SER A 1 299 ? -1.955 -8.897 14.692 1.00 84.00 299 SER A C 1
ATOM 2301 O O . SER A 1 299 ? -2.711 -9.765 14.251 1.00 84.00 299 SER A O 1
ATOM 2303 N N . LEU A 1 300 ? -0.847 -9.178 15.379 1.00 93.31 300 LEU A N 1
ATOM 2304 C CA . LEU A 1 300 ? -0.462 -10.527 15.793 1.00 93.31 300 LEU A CA 1
ATOM 2305 C C . LEU A 1 300 ? -1.472 -11.092 16.805 1.00 93.31 300 LEU A C 1
ATOM 2307 O O . LEU A 1 300 ? -1.794 -10.446 17.800 1.00 93.31 300 LEU A O 1
ATOM 2311 N N . PHE A 1 301 ? -1.952 -12.307 16.552 1.00 97.50 301 PHE A N 1
ATOM 2312 C CA . PHE A 1 301 ? -2.765 -13.084 17.487 1.00 97.50 301 PHE A CA 1
ATOM 2313 C C . PHE A 1 301 ? -1.890 -13.913 18.434 1.00 97.50 301 PHE A C 1
ATOM 2315 O O . PHE A 1 301 ? -2.113 -13.909 19.641 1.00 97.50 301 PHE A O 1
ATOM 2322 N N . GLY A 1 302 ? -0.888 -14.602 17.885 1.00 98.00 302 GLY A N 1
ATOM 2323 C CA . GLY A 1 302 ? 0.037 -15.446 18.638 1.00 98.00 302 GLY A CA 1
ATOM 2324 C C . GLY A 1 302 ? 1.047 -16.151 17.731 1.00 98.00 302 GLY A C 1
ATOM 2325 O O . GLY A 1 302 ? 0.890 -16.151 16.507 1.00 98.00 302 GLY A O 1
ATOM 2326 N N . THR A 1 303 ? 2.058 -16.770 18.346 1.00 98.06 303 THR A N 1
ATOM 2327 C CA . THR A 1 303 ? 3.180 -17.433 17.660 1.00 98.06 303 THR A CA 1
ATOM 2328 C C . THR A 1 303 ? 3.513 -18.771 18.320 1.00 98.06 303 THR A C 1
ATOM 2330 O O . THR A 1 303 ? 3.514 -18.879 19.544 1.00 98.06 303 THR A O 1
ATOM 2333 N N . PHE A 1 304 ? 3.862 -19.768 17.510 1.00 98.31 304 PHE A N 1
ATOM 2334 C CA . PHE A 1 304 ? 4.431 -21.051 17.917 1.00 98.31 304 PHE A CA 1
ATOM 2335 C C . PHE A 1 304 ? 5.789 -21.251 17.234 1.00 98.31 304 PHE A C 1
ATOM 2337 O O . PHE A 1 304 ? 5.930 -20.997 16.039 1.00 98.31 304 PHE A O 1
ATOM 2344 N N . ASN A 1 305 ? 6.798 -21.715 17.967 1.00 97.19 305 ASN A N 1
ATOM 2345 C CA . ASN A 1 305 ? 8.139 -21.934 17.418 1.00 97.19 305 ASN A CA 1
ATOM 2346 C C . ASN A 1 305 ? 8.307 -23.380 16.943 1.00 97.19 305 ASN A C 1
ATOM 2348 O O . ASN A 1 305 ? 7.836 -24.304 17.600 1.00 97.19 305 ASN A O 1
ATOM 2352 N N . THR A 1 306 ? 9.021 -23.574 15.832 1.00 93.88 306 THR A N 1
ATOM 2353 C CA . THR A 1 306 ? 9.390 -24.893 15.280 1.00 93.88 306 THR A CA 1
ATOM 2354 C C . THR A 1 306 ? 8.202 -25.861 15.116 1.00 93.88 306 THR A C 1
ATOM 2356 O O . THR A 1 306 ? 8.202 -26.939 15.715 1.00 93.88 306 THR A O 1
ATOM 2359 N N . PRO A 1 307 ? 7.154 -25.493 14.353 1.00 96.12 307 PRO A N 1
ATOM 2360 C CA . PRO A 1 307 ? 5.997 -26.363 14.137 1.00 96.12 307 PRO A CA 1
ATOM 2361 C C . PRO A 1 307 ? 6.397 -27.656 13.410 1.00 96.12 307 PRO A C 1
ATOM 2363 O O . PRO A 1 307 ? 7.139 -27.628 12.428 1.00 96.12 307 PRO A O 1
ATOM 2366 N N . ASN A 1 308 ? 5.895 -28.798 13.887 1.00 94.94 308 ASN A N 1
ATOM 2367 C CA . ASN A 1 308 ? 6.116 -30.112 13.282 1.00 94.94 308 ASN A CA 1
ATOM 2368 C C . ASN A 1 308 ? 5.004 -31.090 13.689 1.00 94.94 308 ASN A C 1
ATOM 2370 O O . ASN A 1 308 ? 4.940 -31.514 14.842 1.00 94.94 308 ASN A O 1
ATOM 2374 N N . GLY A 1 309 ? 4.132 -31.452 12.751 1.00 94.81 309 GLY A N 1
ATOM 2375 C CA . GLY A 1 309 ? 2.894 -32.167 13.059 1.00 94.81 309 GLY A CA 1
ATOM 2376 C C . GLY A 1 309 ? 1.852 -31.217 13.644 1.00 94.81 309 GLY A C 1
ATOM 2377 O O . GLY A 1 309 ? 1.746 -30.082 13.185 1.00 94.81 309 GLY A O 1
ATOM 2378 N N . ALA A 1 310 ? 1.079 -31.678 14.629 1.00 96.56 310 ALA A N 1
ATOM 2379 C CA . ALA A 1 310 ? 0.071 -30.858 15.297 1.00 96.56 310 ALA A CA 1
ATOM 2380 C C . ALA A 1 310 ? 0.714 -29.800 16.212 1.00 96.56 310 ALA A C 1
ATOM 2382 O O . ALA A 1 310 ? 1.648 -30.104 16.956 1.00 96.56 310 ALA A O 1
ATOM 2383 N N . PHE A 1 311 ? 0.204 -28.570 16.177 1.00 98.25 311 PHE A N 1
ATOM 2384 C CA . PHE A 1 311 ? 0.654 -27.468 17.027 1.00 98.25 311 PHE A CA 1
ATOM 2385 C C . PHE A 1 311 ? -0.494 -26.505 17.348 1.00 98.25 311 PHE A C 1
ATOM 2387 O O . PHE A 1 311 ? -1.443 -26.365 16.579 1.00 98.25 311 PHE A O 1
ATOM 2394 N N . THR A 1 312 ? -0.374 -25.808 18.477 1.00 98.56 312 THR A N 1
ATOM 2395 C CA . THR A 1 312 ? -1.397 -24.890 18.994 1.00 98.56 312 THR A CA 1
ATOM 2396 C C . THR A 1 312 ? -0.833 -23.481 19.100 1.00 98.56 312 THR A C 1
ATOM 2398 O O . THR A 1 312 ? 0.243 -23.274 19.661 1.00 98.56 312 THR A O 1
ATOM 2401 N N . ILE A 1 313 ? -1.582 -22.500 18.600 1.00 98.75 313 ILE A N 1
ATOM 2402 C CA . ILE A 1 313 ? -1.305 -21.076 18.784 1.00 98.75 313 ILE A CA 1
ATOM 2403 C C . ILE A 1 313 ? -2.420 -20.486 19.646 1.00 98.75 313 ILE A C 1
ATOM 2405 O O . ILE A 1 313 ? -3.579 -20.424 19.235 1.00 98.75 313 ILE A O 1
ATOM 2409 N N . THR A 1 314 ? -2.063 -20.031 20.844 1.00 98.31 314 THR A N 1
ATOM 2410 C CA . THR A 1 314 ? -2.972 -19.333 21.760 1.00 98.31 314 THR A CA 1
ATOM 2411 C C . THR A 1 314 ? -2.840 -17.823 21.612 1.00 98.31 314 THR A C 1
ATOM 2413 O O . THR A 1 314 ? -1.740 -17.309 21.404 1.00 98.31 314 THR A O 1
ATOM 2416 N N . GLY A 1 315 ? -3.947 -17.116 21.789 1.00 96.31 315 GLY A N 1
ATOM 2417 C CA . GLY A 1 315 ? -4.023 -15.661 21.755 1.00 96.31 315 GLY A CA 1
ATOM 2418 C C . GLY A 1 315 ? -5.295 -15.179 22.441 1.00 96.31 315 GLY A C 1
ATOM 2419 O O . GLY A 1 315 ? -5.963 -15.930 23.146 1.00 96.31 315 GLY A O 1
ATOM 2420 N N . SER A 1 316 ? -5.645 -13.914 22.249 1.00 93.06 316 SER A N 1
ATOM 2421 C CA . SER A 1 316 ? -6.952 -13.399 22.658 1.00 93.06 316 SER A CA 1
ATOM 2422 C C . SER A 1 316 ? -7.363 -12.290 21.709 1.00 93.06 316 SER A C 1
ATOM 2424 O O . SER A 1 316 ? -6.717 -11.239 21.648 1.00 93.06 316 SER A O 1
ATOM 2426 N N . LYS A 1 317 ? -8.417 -12.531 20.928 1.00 94.12 317 LYS A N 1
ATOM 2427 C CA . LYS A 1 317 ? -8.966 -11.530 20.019 1.00 94.12 317 LYS A CA 1
ATOM 2428 C C . LYS A 1 317 ? -10.473 -11.432 20.156 1.00 94.12 317 LYS A C 1
ATOM 2430 O O . LYS A 1 317 ? -11.199 -12.365 19.834 1.00 94.12 317 LYS A O 1
ATOM 2435 N N . GLN A 1 318 ? -10.911 -10.257 20.590 1.00 89.12 318 GLN A N 1
ATOM 2436 C CA . GLN A 1 318 ? -12.311 -9.873 20.638 1.00 89.12 318 GLN A CA 1
ATOM 2437 C C . GLN A 1 318 ? -12.797 -9.451 19.242 1.00 89.12 318 GLN A C 1
ATOM 2439 O O . GLN A 1 318 ? -12.189 -8.591 18.598 1.00 89.12 318 GLN A O 1
ATOM 2444 N N . LEU A 1 319 ? -13.905 -10.035 18.787 1.00 88.81 319 LEU A N 1
ATOM 2445 C CA . LEU A 1 319 ? -14.539 -9.746 17.499 1.00 88.81 319 LEU A CA 1
ATOM 2446 C C . LEU A 1 319 ? -15.471 -8.526 17.621 1.00 88.81 319 LEU A C 1
ATOM 2448 O O . LEU A 1 319 ? -16.678 -8.650 17.767 1.00 88.81 319 LEU A O 1
ATOM 2452 N N . SER A 1 320 ? -14.909 -7.314 17.652 1.00 79.62 320 SER A N 1
ATOM 2453 C CA . SER A 1 320 ? -15.640 -6.097 18.065 1.00 79.62 320 SER A CA 1
ATOM 2454 C C . SER A 1 320 ? -16.430 -5.369 16.967 1.00 79.62 320 SER A C 1
ATOM 2456 O O . SER A 1 320 ? -17.238 -4.501 17.277 1.00 79.62 320 SER A O 1
ATOM 2458 N N . LEU A 1 321 ? -16.208 -5.708 15.695 1.00 74.94 321 LEU A N 1
ATOM 2459 C CA . LEU A 1 321 ? -16.821 -5.038 14.528 1.00 74.94 321 LEU A CA 1
ATOM 2460 C C . LEU A 1 321 ? -18.302 -5.401 14.239 1.00 74.94 321 LEU A C 1
ATOM 2462 O O . LEU A 1 321 ? -18.864 -4.893 13.275 1.00 74.94 321 LEU A O 1
ATOM 2466 N N . GLY A 1 322 ? -18.944 -6.234 15.066 1.00 75.69 322 GLY A N 1
ATOM 2467 C CA . GLY A 1 322 ? -20.338 -6.660 14.887 1.00 75.69 322 GLY A CA 1
ATOM 2468 C C . GLY A 1 322 ? -20.515 -7.883 13.981 1.00 75.69 322 GLY A C 1
ATOM 2469 O O . GLY A 1 322 ? -19.572 -8.620 13.706 1.00 75.69 322 GLY A O 1
ATOM 2470 N N . THR A 1 323 ? -21.749 -8.109 13.523 1.00 81.44 323 THR A N 1
ATOM 2471 C CA . THR A 1 323 ? -22.080 -9.205 12.597 1.00 81.44 323 THR A CA 1
ATOM 2472 C C . THR A 1 323 ? -21.198 -9.158 11.351 1.00 81.44 323 THR A C 1
ATOM 2474 O O . THR A 1 323 ? -21.013 -8.096 10.756 1.00 81.44 323 THR A O 1
ATOM 2477 N N . GLY A 1 324 ? -20.693 -10.313 10.925 1.00 84.06 324 GLY A N 1
ATOM 2478 C CA . GLY A 1 324 ? -19.919 -10.434 9.695 1.00 84.06 324 GLY A CA 1
ATOM 2479 C C . GLY A 1 324 ? -18.844 -11.507 9.768 1.00 84.06 324 GLY A C 1
ATOM 2480 O O . GLY A 1 324 ? -18.746 -12.268 10.733 1.00 84.06 324 GLY A O 1
ATOM 2481 N N . THR A 1 325 ? -18.046 -11.571 8.707 1.00 86.38 325 THR A N 1
ATOM 2482 C CA . THR A 1 325 ? -16.924 -12.504 8.590 1.00 86.38 325 THR A CA 1
ATOM 2483 C C . THR A 1 325 ? -15.645 -11.829 9.043 1.00 86.38 325 THR A C 1
ATOM 2485 O O . THR A 1 325 ? -15.275 -10.785 8.515 1.00 86.38 325 THR A O 1
ATOM 2488 N N . TYR A 1 326 ? -14.966 -12.447 10.001 1.00 93.31 326 TYR A N 1
ATOM 2489 C CA . TYR A 1 326 ? -13.659 -12.035 10.482 1.00 93.31 326 TYR A CA 1
ATOM 2490 C C . TYR A 1 326 ? -12.562 -12.903 9.883 1.00 93.31 326 TYR A C 1
ATOM 2492 O O . TYR A 1 326 ? -12.727 -14.118 9.768 1.00 93.31 326 TYR A O 1
ATOM 2500 N N . TYR A 1 327 ? -11.432 -12.281 9.560 1.00 92.81 327 TYR A N 1
ATOM 2501 C CA . TYR A 1 327 ? -10.322 -12.923 8.868 1.00 92.81 327 TYR A CA 1
ATOM 2502 C C . TYR A 1 327 ? -9.093 -13.056 9.768 1.00 92.81 327 TYR A C 1
ATOM 2504 O O . TYR A 1 327 ? -8.576 -12.074 10.324 1.00 92.81 327 TYR A O 1
ATOM 2512 N N . PHE A 1 328 ? -8.606 -14.290 9.855 1.00 98.31 328 PHE A N 1
ATOM 2513 C CA . PHE A 1 328 ? -7.329 -14.660 10.448 1.00 98.31 328 PHE A CA 1
ATOM 2514 C C . PHE A 1 328 ? -6.444 -15.329 9.396 1.00 98.31 328 PHE A C 1
ATOM 2516 O O . PHE A 1 328 ? -6.947 -15.905 8.436 1.00 98.31 328 PHE A O 1
ATOM 2523 N N . TYR A 1 329 ? -5.127 -15.291 9.585 1.00 97.44 329 TYR A N 1
ATOM 2524 C CA . TYR A 1 329 ? -4.184 -15.928 8.666 1.00 97.44 329 TYR A CA 1
ATOM 2525 C C . TYR A 1 329 ? -3.096 -16.664 9.419 1.00 97.44 329 TYR A C 1
ATOM 2527 O O . TYR A 1 329 ? -2.444 -16.073 10.280 1.00 97.44 329 TYR A O 1
ATOM 2535 N N . LEU A 1 330 ? -2.864 -17.923 9.053 1.00 98.06 330 LEU A N 1
ATOM 2536 C CA . LEU A 1 330 ? -1.678 -18.660 9.471 1.00 98.06 330 LEU A CA 1
ATOM 2537 C C . LEU A 1 330 ? -0.530 -18.311 8.532 1.00 98.06 330 LEU A C 1
ATOM 2539 O O . LEU A 1 330 ? -0.675 -18.379 7.314 1.00 98.06 330 LEU A O 1
ATOM 2543 N N . SER A 1 331 ? 0.630 -18.011 9.096 1.00 95.69 331 SER A N 1
ATOM 2544 C CA . SER A 1 331 ? 1.849 -17.742 8.343 1.00 95.69 331 SER A CA 1
ATOM 2545 C C . SER A 1 331 ? 3.037 -18.509 8.901 1.00 95.69 331 SER A C 1
ATOM 2547 O O . SER A 1 331 ? 3.090 -18.781 10.101 1.00 95.69 331 SER A O 1
ATOM 2549 N N . TYR A 1 332 ? 3.999 -18.824 8.038 1.00 95.31 332 TYR A N 1
ATOM 2550 C CA . TYR A 1 332 ? 5.271 -19.436 8.402 1.00 95.31 332 TYR A CA 1
ATOM 2551 C C . TYR A 1 332 ? 6.429 -18.466 8.198 1.00 95.31 332 TYR A C 1
ATOM 2553 O O . TYR A 1 332 ? 6.500 -17.752 7.197 1.00 95.31 332 TYR A O 1
ATOM 2561 N N . ASN A 1 333 ? 7.366 -18.468 9.140 1.00 92.44 333 ASN A N 1
ATOM 2562 C CA . ASN A 1 333 ? 8.685 -17.895 8.926 1.00 92.44 333 ASN A CA 1
ATOM 2563 C C . ASN A 1 333 ? 9.610 -18.981 8.360 1.00 92.44 333 ASN A C 1
ATOM 2565 O O . ASN A 1 333 ? 9.794 -20.028 8.988 1.00 92.44 333 ASN A O 1
ATOM 2569 N N . VAL A 1 334 ? 10.154 -18.737 7.168 1.00 91.94 334 VAL A N 1
ATOM 2570 C CA . VAL A 1 334 ? 10.951 -19.704 6.401 1.00 91.94 334 VAL A CA 1
ATOM 2571 C C . VAL A 1 334 ? 12.401 -19.223 6.373 1.00 91.94 334 VAL A C 1
ATOM 2573 O O . VAL A 1 334 ? 12.669 -18.169 5.798 1.00 91.94 334 VAL A O 1
ATOM 2576 N N . PRO A 1 335 ? 13.348 -19.948 6.996 1.00 90.12 335 PRO A N 1
ATOM 2577 C CA . PRO A 1 335 ? 14.734 -19.508 7.074 1.00 90.12 335 PRO A CA 1
ATOM 2578 C C . PRO A 1 335 ? 15.447 -19.676 5.728 1.00 90.12 335 PRO A C 1
ATOM 2580 O O . PRO A 1 335 ? 15.102 -20.546 4.930 1.00 90.12 335 PRO A O 1
ATOM 2583 N N . ASN A 1 336 ? 16.530 -18.926 5.511 1.00 88.81 336 ASN A N 1
ATOM 2584 C CA . ASN A 1 336 ? 17.376 -19.070 4.316 1.00 88.81 336 ASN A CA 1
ATOM 2585 C C . ASN A 1 336 ? 18.030 -20.461 4.178 1.00 88.81 336 ASN A C 1
ATOM 2587 O O . ASN A 1 336 ? 18.437 -20.853 3.085 1.00 88.81 336 ASN A O 1
ATOM 2591 N N . THR A 1 337 ? 18.087 -21.232 5.266 1.00 90.31 337 THR A N 1
ATOM 2592 C CA . THR A 1 337 ? 18.546 -22.624 5.297 1.00 90.31 337 THR A CA 1
ATOM 2593 C C . THR A 1 337 ? 17.490 -23.631 4.845 1.00 90.31 337 THR A C 1
ATOM 2595 O O . THR A 1 337 ? 17.816 -24.809 4.731 1.00 90.31 337 THR A O 1
ATOM 2598 N N . ALA A 1 338 ? 16.243 -23.212 4.605 1.00 93.62 338 ALA A N 1
ATOM 2599 C CA . ALA A 1 338 ? 15.173 -24.107 4.174 1.00 93.62 338 ALA A CA 1
ATOM 2600 C C . ALA A 1 338 ? 15.520 -24.796 2.846 1.00 93.62 338 ALA A C 1
ATOM 2602 O O . ALA A 1 338 ? 16.134 -24.197 1.962 1.00 93.62 338 ALA A O 1
ATOM 2603 N N . ASN A 1 339 ? 15.131 -26.052 2.680 1.00 95.38 339 ASN A N 1
ATOM 2604 C CA . ASN A 1 339 ? 15.487 -26.857 1.518 1.00 95.38 339 ASN A CA 1
ATOM 2605 C C . ASN A 1 339 ? 14.742 -26.384 0.260 1.00 95.38 339 ASN A C 1
ATOM 2607 O O . ASN A 1 339 ? 13.518 -26.262 0.237 1.00 95.38 339 ASN A O 1
ATOM 2611 N N . ILE A 1 340 ? 15.480 -26.157 -0.828 1.00 94.31 340 ILE A N 1
ATOM 2612 C CA . ILE A 1 340 ? 14.894 -25.761 -2.116 1.00 94.31 340 ILE A CA 1
ATOM 2613 C C . ILE A 1 340 ? 14.090 -26.927 -2.702 1.00 94.31 340 ILE A C 1
ATOM 2615 O O . ILE A 1 340 ? 14.506 -28.080 -2.631 1.00 94.31 340 ILE A O 1
ATOM 2619 N N . ASN A 1 341 ? 12.993 -26.605 -3.384 1.00 93.19 341 ASN A N 1
ATOM 2620 C CA . ASN A 1 341 ? 12.046 -27.513 -4.031 1.00 93.19 341 ASN A CA 1
ATOM 2621 C C . ASN A 1 341 ? 11.125 -28.299 -3.097 1.00 93.19 341 ASN A C 1
ATOM 2623 O O . ASN A 1 341 ? 10.223 -28.969 -3.604 1.00 93.19 341 ASN A O 1
ATOM 2627 N N . GLU A 1 342 ? 11.293 -28.173 -1.785 1.00 95.00 342 GLU A N 1
ATOM 2628 C CA . GLU A 1 342 ? 10.351 -28.714 -0.811 1.00 95.00 342 GLU A CA 1
ATOM 2629 C C . GLU A 1 342 ? 9.084 -27.856 -0.728 1.00 95.00 342 GLU A C 1
ATOM 2631 O O . GLU A 1 342 ? 9.066 -26.696 -1.147 1.00 95.00 342 GLU A O 1
ATOM 2636 N N . ARG A 1 343 ? 7.991 -28.450 -0.250 1.00 93.50 343 ARG A N 1
ATOM 2637 C CA . ARG A 1 343 ? 6.681 -27.802 -0.137 1.00 93.50 343 ARG A CA 1
ATOM 2638 C C . ARG A 1 343 ? 6.309 -27.551 1.317 1.00 93.50 343 ARG A C 1
ATOM 2640 O O . ARG A 1 343 ? 6.620 -28.368 2.179 1.00 93.50 343 ARG A O 1
ATOM 2647 N N . LEU A 1 344 ? 5.648 -26.423 1.550 1.00 94.75 344 LEU A N 1
ATOM 2648 C CA . LEU A 1 344 ? 5.039 -26.037 2.815 1.00 94.75 344 LEU A CA 1
ATOM 2649 C C . LEU A 1 344 ? 3.531 -25.911 2.645 1.00 94.75 344 LEU A C 1
ATOM 2651 O O . LEU A 1 344 ? 3.052 -25.377 1.640 1.00 94.75 344 LEU A O 1
ATOM 2655 N N . ASP A 1 345 ? 2.819 -26.390 3.652 1.00 95.19 345 ASP A N 1
ATOM 2656 C CA . ASP A 1 345 ? 1.366 -26.439 3.702 1.00 95.19 345 ASP A CA 1
ATOM 2657 C C . ASP A 1 345 ? 0.867 -26.598 5.148 1.00 95.19 345 ASP A C 1
ATOM 2659 O O . ASP A 1 345 ? 1.643 -26.926 6.051 1.00 95.19 345 ASP A O 1
ATOM 2663 N N . ALA A 1 346 ? -0.420 -26.381 5.386 1.00 95.81 346 ALA A N 1
ATOM 2664 C CA . ALA A 1 346 ? -1.018 -26.540 6.700 1.00 95.81 346 ALA A CA 1
ATOM 2665 C C . ALA A 1 346 ? -2.482 -26.974 6.617 1.00 95.81 346 ALA A C 1
ATOM 2667 O O . ALA A 1 346 ? -3.202 -26.620 5.694 1.00 95.81 346 ALA A O 1
ATOM 2668 N N . SER A 1 347 ? -2.948 -27.658 7.656 1.00 95.81 347 SER A N 1
ATOM 2669 C CA . SER A 1 347 ? -4.376 -27.859 7.907 1.00 95.81 347 SER A CA 1
ATOM 2670 C C . SER A 1 347 ? -4.756 -27.215 9.231 1.00 95.81 347 SER A C 1
ATOM 2672 O O . SER A 1 347 ? -3.948 -27.197 10.164 1.00 95.81 347 SER A O 1
ATOM 2674 N N . MET A 1 348 ? -5.997 -26.772 9.361 1.00 97.12 348 MET A N 1
ATOM 2675 C CA . MET A 1 348 ? -6.565 -26.371 10.641 1.00 97.12 348 MET A CA 1
ATOM 2676 C C . MET A 1 348 ? -7.339 -27.546 11.249 1.00 97.12 348 MET A C 1
ATOM 2678 O O . MET A 1 348 ? -8.116 -28.198 10.560 1.00 97.12 348 MET A O 1
ATOM 2682 N N . ILE A 1 349 ? -7.113 -27.824 12.533 1.00 97.50 349 ILE A N 1
ATOM 2683 C CA . ILE A 1 349 ? -7.750 -28.920 13.281 1.00 97.50 349 ILE A CA 1
ATOM 2684 C C . ILE A 1 349 ? -8.960 -28.396 14.054 1.00 97.50 349 ILE A C 1
ATOM 2686 O O . ILE A 1 349 ? -10.045 -28.963 13.964 1.00 97.50 349 ILE A O 1
ATOM 2690 N N . SER A 1 350 ? -8.778 -27.300 14.794 1.00 98.31 350 SER A N 1
ATOM 2691 C CA . SER A 1 350 ? -9.825 -26.653 15.590 1.00 98.31 350 SER A CA 1
ATOM 2692 C C . SER A 1 350 ? -9.510 -25.190 15.869 1.00 98.31 350 SER A C 1
ATOM 2694 O O . SER A 1 350 ? -8.394 -24.718 15.658 1.00 98.31 350 SER A O 1
ATOM 2696 N N . PHE A 1 351 ? -10.494 -24.466 16.393 1.00 98.50 351 PHE A N 1
ATOM 2697 C CA . PHE A 1 351 ? -10.270 -23.211 17.111 1.00 98.50 351 PHE A CA 1
ATOM 2698 C C . PHE A 1 351 ? -11.215 -23.095 18.303 1.00 98.50 351 PHE A C 1
ATOM 2700 O O . PHE A 1 351 ? -12.199 -23.830 18.399 1.00 98.50 351 PHE A O 1
ATOM 2707 N N . VAL A 1 352 ? -10.917 -22.174 19.216 1.00 98.06 352 VAL A N 1
ATOM 2708 C CA . VAL A 1 352 ? -11.757 -21.890 20.386 1.00 98.06 352 VAL A CA 1
ATOM 2709 C C . VAL A 1 352 ? -12.334 -20.487 20.270 1.00 98.06 352 VAL A C 1
ATOM 2711 O O . VAL A 1 352 ? -11.583 -19.516 20.163 1.00 98.06 352 VAL A O 1
ATOM 2714 N N . ILE A 1 353 ? -13.663 -20.397 20.329 1.00 94.75 353 ILE A N 1
ATOM 2715 C CA . ILE A 1 353 ? -14.429 -19.148 20.387 1.00 94.75 353 ILE A CA 1
ATOM 2716 C C . ILE A 1 353 ? -15.375 -19.196 21.588 1.00 94.75 353 ILE A C 1
ATOM 2718 O O . ILE A 1 353 ? -16.112 -20.167 21.759 1.00 94.75 353 ILE A O 1
ATOM 2722 N N . ASP A 1 354 ? -15.294 -18.194 22.464 1.00 88.50 354 ASP A N 1
ATOM 2723 C CA . ASP A 1 354 ? -16.032 -18.120 23.736 1.00 88.50 354 ASP A CA 1
ATOM 2724 C C . ASP A 1 354 ? -15.921 -19.397 24.581 1.00 88.50 354 ASP A C 1
ATOM 2726 O O . ASP A 1 354 ? -16.894 -19.937 25.107 1.00 88.50 354 ASP A O 1
ATOM 2730 N N . GLY A 1 355 ? -14.700 -19.934 24.659 1.00 88.12 355 GLY A N 1
ATOM 2731 C CA . GLY A 1 355 ? -14.403 -21.168 25.391 1.00 88.12 355 GLY A CA 1
ATOM 2732 C C . GLY A 1 355 ? -14.945 -22.447 24.741 1.00 88.12 355 GLY A C 1
ATOM 2733 O O . GLY A 1 355 ? -14.678 -23.533 25.247 1.00 88.12 355 GLY A O 1
ATOM 2734 N N . SER A 1 356 ? -15.661 -22.350 23.618 1.00 92.81 356 SER A N 1
ATOM 2735 C CA . SER A 1 356 ? -16.178 -23.497 22.871 1.00 92.81 356 SER A CA 1
ATOM 2736 C C . SER A 1 356 ? -15.233 -23.887 21.737 1.00 92.81 356 SER A C 1
ATOM 2738 O O . SER A 1 356 ? -14.958 -23.082 20.846 1.00 92.81 356 SER A O 1
ATOM 2740 N N . THR A 1 357 ? -14.779 -25.142 21.730 1.00 97.81 357 THR A N 1
ATOM 2741 C CA . THR A 1 357 ? -13.995 -25.710 20.624 1.00 97.81 357 THR A CA 1
ATOM 2742 C C . THR A 1 357 ? -14.883 -25.974 19.409 1.00 97.81 357 THR A C 1
ATOM 2744 O O . THR A 1 357 ? -15.926 -26.619 19.519 1.00 97.81 357 THR A O 1
ATOM 2747 N N . LYS A 1 358 ? -14.455 -25.495 18.241 1.00 97.81 358 LYS A N 1
ATOM 2748 C CA . LYS A 1 358 ? -15.078 -25.736 16.935 1.00 97.81 358 LYS A CA 1
ATOM 2749 C C . LYS A 1 358 ? -14.193 -26.659 16.103 1.00 97.81 358 LYS A C 1
ATOM 2751 O O . LYS A 1 358 ? -12.976 -26.489 16.084 1.00 97.81 358 LYS A O 1
ATOM 2756 N N . LEU A 1 359 ? -14.826 -27.633 15.452 1.00 96.81 359 LEU A N 1
ATOM 2757 C CA . LEU A 1 359 ? -14.197 -28.708 14.666 1.00 96.81 359 LEU A CA 1
ATOM 2758 C C . LEU A 1 359 ? -14.813 -28.834 13.259 1.00 96.81 359 LEU A C 1
ATOM 2760 O O . LEU A 1 359 ? -14.429 -29.704 12.486 1.00 96.81 359 LEU A O 1
ATOM 2764 N N . ASP A 1 360 ? -15.818 -28.014 12.955 1.00 93.94 360 ASP A N 1
ATOM 2765 C CA . ASP A 1 360 ? -16.742 -28.146 11.827 1.00 93.94 360 ASP A CA 1
ATOM 2766 C C . ASP A 1 360 ? -16.541 -27.063 10.756 1.00 93.94 360 ASP A C 1
ATOM 2768 O O . ASP A 1 360 ? -17.467 -26.737 10.014 1.00 93.94 360 ASP A O 1
ATOM 2772 N N . MET A 1 361 ? -15.336 -26.495 10.661 1.00 95.19 361 MET A N 1
ATOM 2773 C CA . MET A 1 361 ? -15.006 -25.566 9.583 1.00 95.19 361 MET A CA 1
ATOM 2774 C C . MET A 1 361 ? -15.130 -26.241 8.216 1.00 95.19 361 MET A C 1
ATOM 2776 O O . MET A 1 361 ? -14.781 -27.408 8.028 1.00 95.19 361 MET A O 1
ATOM 2780 N N . LEU A 1 362 ? -15.579 -25.474 7.230 1.00 95.88 362 LEU A N 1
ATOM 2781 C CA . LEU A 1 362 ? -15.522 -25.872 5.833 1.00 95.88 362 LEU A CA 1
ATOM 2782 C C . LEU A 1 362 ? -14.055 -25.914 5.380 1.00 95.88 362 LEU A C 1
ATOM 2784 O O . LEU A 1 362 ? -13.267 -25.034 5.730 1.00 95.88 362 LEU A O 1
ATOM 2788 N N . THR A 1 363 ? -13.702 -26.948 4.610 1.00 93.12 363 THR A N 1
ATOM 2789 C CA . THR A 1 363 ? -12.362 -27.140 4.015 1.00 93.12 363 THR A CA 1
ATOM 2790 C C . THR A 1 363 ? -11.189 -26.996 5.005 1.00 93.12 363 THR A C 1
ATOM 2792 O O . THR A 1 363 ? -10.244 -26.276 4.703 1.00 93.12 363 THR A O 1
ATOM 2795 N N . PRO A 1 364 ? -11.175 -27.711 6.154 1.00 93.44 364 PRO A N 1
ATOM 2796 C CA . PRO A 1 364 ? -10.115 -27.600 7.176 1.00 93.44 364 PRO A CA 1
ATOM 2797 C C . PRO A 1 364 ? -8.714 -27.915 6.636 1.00 93.44 364 PRO A C 1
ATOM 2799 O O . PRO A 1 364 ? -7.710 -27.470 7.190 1.00 93.44 364 PRO A O 1
ATOM 2802 N N . ASN A 1 365 ? -8.664 -28.690 5.553 1.00 93.25 365 ASN A N 1
ATOM 2803 C CA . ASN A 1 365 ? -7.470 -29.005 4.796 1.00 93.25 365 ASN A CA 1
ATOM 2804 C C . ASN A 1 365 ? -7.663 -28.561 3.333 1.00 93.25 365 ASN A C 1
ATOM 2806 O O . ASN A 1 365 ? -8.114 -29.367 2.511 1.00 93.25 365 ASN A O 1
ATOM 2810 N N . PRO A 1 366 ? -7.480 -27.268 3.018 1.00 92.25 366 PRO A N 1
ATOM 2811 C CA . PRO A 1 366 ? -7.711 -26.760 1.672 1.00 92.25 366 PRO A CA 1
ATOM 2812 C C . PRO A 1 366 ? -6.644 -27.281 0.703 1.00 92.25 366 PRO A C 1
ATOM 2814 O O . PRO A 1 366 ? -5.489 -27.446 1.070 1.00 92.25 366 PRO A O 1
ATOM 2817 N N . ALA A 1 367 ? -7.021 -27.513 -0.556 1.00 90.25 367 ALA A N 1
ATOM 2818 C CA . ALA A 1 367 ? -6.078 -27.981 -1.567 1.00 90.25 367 ALA A CA 1
ATOM 2819 C C . ALA A 1 367 ? -5.029 -26.912 -1.915 1.00 90.25 367 ALA A C 1
ATOM 2821 O O . ALA A 1 367 ? -5.360 -25.737 -2.093 1.00 90.25 367 ALA A O 1
ATOM 2822 N N . GLY A 1 368 ? -3.782 -27.339 -2.114 1.00 88.94 368 GLY A N 1
ATOM 2823 C CA . GLY A 1 368 ? -2.677 -26.468 -2.515 1.00 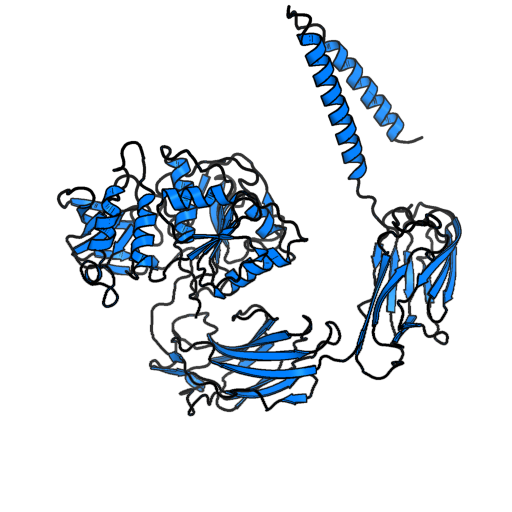88.94 368 GLY A CA 1
ATOM 2824 C C . GLY A 1 368 ? -1.42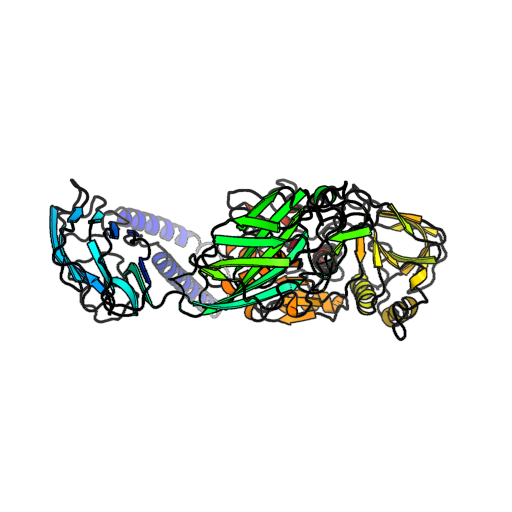0 -26.691 -1.681 1.00 88.94 368 GLY A C 1
ATOM 2825 O O . GLY A 1 368 ? -1.429 -27.442 -0.729 1.00 88.94 368 GLY A O 1
ATOM 2826 N N . THR A 1 369 ? -0.311 -26.074 -2.090 1.00 91.50 369 THR A N 1
ATOM 2827 C CA . THR A 1 369 ? 0.945 -25.994 -1.317 1.00 91.50 369 THR A CA 1
ATOM 2828 C C . THR A 1 369 ? 1.766 -24.827 -1.822 1.00 91.50 369 THR A C 1
ATOM 2830 O O . THR A 1 369 ? 1.599 -24.423 -2.977 1.00 91.50 369 THR A O 1
ATOM 2833 N N . ARG A 1 370 ? 2.767 -24.407 -1.051 1.00 91.56 370 ARG A N 1
ATOM 2834 C CA . ARG A 1 370 ? 3.766 -23.435 -1.496 1.00 91.56 370 ARG A CA 1
ATOM 2835 C C . ARG A 1 370 ? 5.137 -24.084 -1.625 1.00 91.56 370 ARG A C 1
ATOM 2837 O O . ARG A 1 370 ? 5.645 -24.678 -0.681 1.00 91.56 370 ARG A O 1
ATOM 2844 N N . LYS A 1 371 ? 5.753 -23.981 -2.805 1.00 93.00 371 LYS A N 1
ATOM 2845 C CA . LYS A 1 371 ? 7.099 -24.515 -3.071 1.00 93.00 371 LYS A CA 1
ATOM 2846 C C . LYS A 1 371 ? 8.171 -23.536 -2.592 1.00 93.00 371 LYS A C 1
ATOM 2848 O O . LYS A 1 371 ? 8.089 -22.354 -2.903 1.00 93.00 371 LYS A O 1
ATOM 2853 N N . ILE A 1 372 ? 9.205 -24.022 -1.915 1.00 93.19 372 ILE A N 1
ATOM 2854 C CA . ILE A 1 372 ? 10.378 -23.230 -1.540 1.00 93.19 372 ILE A CA 1
ATOM 2855 C C . ILE A 1 372 ? 11.308 -23.107 -2.750 1.00 93.19 372 ILE A C 1
ATOM 2857 O O . ILE A 1 372 ? 11.673 -24.104 -3.382 1.00 93.19 372 ILE A O 1
ATOM 2861 N N . ILE A 1 373 ? 11.693 -21.880 -3.082 1.00 90.19 373 ILE A N 1
ATOM 2862 C CA . ILE A 1 373 ? 12.597 -21.554 -4.184 1.00 90.19 373 ILE A CA 1
ATOM 2863 C C . ILE A 1 373 ? 13.787 -20.734 -3.692 1.00 90.19 373 ILE A C 1
ATOM 2865 O O . ILE A 1 373 ? 13.767 -20.147 -2.610 1.00 90.19 373 ILE A O 1
ATOM 2869 N N . ASP A 1 374 ? 14.808 -20.695 -4.539 1.00 87.12 374 ASP A N 1
ATOM 2870 C CA . ASP A 1 374 ? 15.974 -19.834 -4.409 1.00 87.12 374 ASP A CA 1
ATOM 2871 C C . ASP A 1 374 ? 15.916 -18.799 -5.540 1.00 87.12 374 ASP A C 1
ATOM 2873 O O . ASP A 1 374 ? 16.015 -19.153 -6.718 1.00 87.12 374 ASP A O 1
ATOM 2877 N N . ALA A 1 375 ? 15.638 -17.543 -5.195 1.00 75.81 375 ALA A N 1
ATOM 2878 C CA . ALA A 1 375 ? 15.565 -16.436 -6.143 1.00 75.81 375 ALA A CA 1
ATOM 2879 C C . ALA A 1 375 ? 16.073 -15.134 -5.501 1.00 75.81 375 ALA A C 1
ATOM 2881 O O . ALA A 1 375 ? 16.214 -15.034 -4.280 1.00 75.81 375 ALA A O 1
ATOM 2882 N N . ASN A 1 376 ? 16.316 -14.100 -6.307 1.00 72.38 376 ASN A N 1
ATOM 2883 C CA . ASN A 1 376 ? 16.589 -12.765 -5.770 1.00 72.38 376 ASN A CA 1
ATOM 2884 C C . ASN A 1 376 ? 15.331 -12.225 -5.082 1.00 72.38 376 ASN A C 1
ATOM 2886 O O . ASN A 1 376 ? 14.234 -12.307 -5.639 1.00 72.38 376 ASN A O 1
ATOM 2890 N N . CYS A 1 377 ? 15.481 -11.678 -3.877 1.00 68.25 377 CYS A N 1
ATOM 2891 C CA . CYS A 1 377 ? 14.352 -11.071 -3.184 1.00 68.25 377 CYS A CA 1
ATOM 2892 C C . CYS A 1 377 ? 13.902 -9.797 -3.873 1.00 68.25 377 CYS A C 1
ATOM 2894 O O . CYS A 1 377 ? 14.762 -9.014 -4.306 1.00 68.25 377 CYS A O 1
ATOM 2896 N N . PRO A 1 378 ? 12.578 -9.583 -3.978 1.00 68.19 378 PRO A N 1
ATOM 2897 C CA . PRO A 1 378 ? 12.071 -8.314 -4.447 1.00 68.19 378 PRO A CA 1
ATOM 2898 C C . PRO A 1 378 ? 12.674 -7.196 -3.607 1.00 68.19 378 PRO A C 1
ATOM 2900 O O . PRO A 1 378 ? 12.659 -7.261 -2.382 1.00 68.19 378 PRO A O 1
ATOM 2903 N N . GLN A 1 379 ? 13.257 -6.210 -4.279 1.00 67.62 379 GLN A N 1
ATOM 2904 C CA . GLN A 1 379 ? 13.803 -5.051 -3.595 1.00 67.62 379 GLN A CA 1
ATOM 2905 C C . GLN A 1 379 ? 12.659 -4.070 -3.322 1.00 67.62 379 GLN A C 1
ATOM 2907 O O . GLN A 1 379 ? 11.958 -3.702 -4.274 1.00 67.62 379 GLN A O 1
ATOM 2912 N N . PRO A 1 380 ? 12.472 -3.631 -2.067 1.00 73.38 380 PRO A N 1
ATOM 2913 C CA . PRO A 1 380 ? 11.471 -2.625 -1.739 1.00 73.38 380 PRO A CA 1
ATOM 2914 C C . PRO A 1 380 ? 11.883 -1.295 -2.373 1.00 73.38 380 PRO A C 1
ATOM 2916 O O . PRO A 1 380 ? 13.071 -1.087 -2.675 1.00 73.38 380 PRO A O 1
ATOM 2919 N N . ASP A 1 381 ? 10.945 -0.355 -2.545 1.00 83.19 381 ASP A N 1
ATOM 2920 C CA . ASP A 1 381 ? 11.322 1.002 -2.960 1.00 83.19 381 ASP A CA 1
ATOM 2921 C C . ASP A 1 381 ? 11.896 1.820 -1.792 1.00 83.19 381 ASP A C 1
ATOM 2923 O O . ASP A 1 381 ? 11.333 2.832 -1.396 1.00 83.19 381 ASP A O 1
ATOM 2927 N N . LEU A 1 382 ? 13.001 1.346 -1.200 1.00 89.25 382 LEU A N 1
ATOM 2928 C CA . LEU A 1 382 ? 13.703 1.974 -0.076 1.00 89.25 382 LEU A CA 1
ATOM 2929 C C . LEU A 1 382 ? 15.109 2.475 -0.460 1.00 89.25 382 LEU A C 1
ATOM 2931 O O . LEU A 1 382 ? 15.725 1.903 -1.366 1.00 89.25 382 LEU A O 1
ATOM 2935 N N . PRO A 1 383 ? 15.635 3.501 0.249 1.00 90.88 383 PRO A N 1
ATOM 2936 C CA . PRO A 1 383 ? 16.973 4.061 0.043 1.00 90.88 383 PRO A CA 1
ATOM 2937 C C . PRO A 1 383 ? 18.116 3.049 0.062 1.00 90.88 383 PRO A C 1
ATOM 2939 O O . PRO A 1 383 ? 18.057 2.032 0.751 1.00 90.88 383 PRO A O 1
ATOM 2942 N N . ASN A 1 384 ? 19.214 3.412 -0.607 1.00 87.25 384 ASN A N 1
ATOM 2943 C CA . ASN A 1 384 ? 20.401 2.571 -0.801 1.00 87.25 384 ASN A CA 1
ATOM 2944 C C . ASN A 1 384 ? 20.065 1.211 -1.438 1.00 87.25 384 ASN A C 1
ATOM 2946 O O . ASN A 1 384 ? 20.452 0.167 -0.902 1.00 87.25 384 ASN A O 1
ATOM 2950 N N . PRO A 1 385 ? 19.339 1.206 -2.570 1.00 87.06 385 PRO A N 1
ATOM 2951 C CA . PRO A 1 385 ? 18.976 -0.030 -3.235 1.00 87.06 385 PRO A CA 1
ATOM 2952 C C . PRO A 1 385 ? 20.243 -0.811 -3.621 1.00 87.06 385 PRO A C 1
ATOM 2954 O O . PRO A 1 385 ? 21.154 -0.229 -4.217 1.00 87.06 385 PRO A O 1
ATOM 2957 N N . PRO A 1 386 ? 20.351 -2.115 -3.319 1.00 83.06 386 PRO A N 1
ATOM 2958 C CA . PRO A 1 386 ? 21.498 -2.900 -3.751 1.00 83.06 386 PRO A CA 1
ATOM 2959 C C . PRO A 1 386 ? 21.509 -3.022 -5.276 1.00 83.06 386 PRO A C 1
ATOM 2961 O O . PRO A 1 386 ? 20.455 -3.093 -5.908 1.00 83.06 386 PRO A O 1
ATOM 2964 N N . ALA A 1 387 ? 22.707 -3.074 -5.857 1.00 88.62 387 ALA A N 1
ATOM 2965 C CA . ALA A 1 387 ? 22.862 -3.267 -7.293 1.00 88.62 387 ALA A CA 1
ATOM 2966 C C . ALA A 1 387 ? 22.333 -4.649 -7.715 1.00 88.62 387 ALA A C 1
ATOM 2968 O O . ALA A 1 387 ? 22.649 -5.670 -7.100 1.00 88.62 387 ALA A O 1
ATOM 2969 N N . ASN A 1 388 ? 21.579 -4.686 -8.807 1.00 87.81 388 ASN A N 1
ATOM 2970 C CA . ASN A 1 388 ? 21.010 -5.881 -9.419 1.00 87.81 388 ASN A CA 1
ATOM 2971 C C . ASN A 1 388 ? 21.459 -5.950 -10.881 1.00 87.81 388 ASN A C 1
ATOM 2973 O O . ASN A 1 388 ? 20.697 -5.700 -11.820 1.00 87.81 388 ASN A O 1
ATOM 2977 N N . LEU A 1 389 ? 22.743 -6.259 -11.061 1.00 89.69 389 LEU A N 1
ATOM 2978 C CA . LEU A 1 389 ? 23.378 -6.304 -12.371 1.00 89.69 389 LEU A CA 1
ATOM 2979 C C . LEU A 1 389 ? 22.862 -7.492 -13.186 1.00 89.69 389 LEU A C 1
ATOM 2981 O O . LEU A 1 389 ? 23.033 -8.651 -12.807 1.00 89.69 389 LEU A O 1
ATOM 2985 N N . GLN A 1 390 ? 22.269 -7.202 -14.340 1.00 90.44 390 GLN A N 1
ATOM 2986 C CA . GLN A 1 390 ? 21.775 -8.200 -15.282 1.00 90.44 390 GLN A CA 1
ATOM 2987 C C . GLN A 1 390 ? 22.316 -7.927 -16.679 1.00 90.44 390 GLN A C 1
ATOM 2989 O O . GLN A 1 390 ? 22.521 -6.783 -17.079 1.00 90.44 390 GLN A O 1
ATOM 2994 N N . THR A 1 391 ? 22.506 -8.993 -17.454 1.00 92.31 391 THR A N 1
ATOM 2995 C CA . THR A 1 391 ? 22.818 -8.858 -18.879 1.00 92.31 391 THR A CA 1
ATOM 2996 C C . THR A 1 391 ? 21.536 -8.585 -19.664 1.00 92.31 391 THR A C 1
ATOM 2998 O O . THR A 1 391 ? 20.563 -9.336 -19.568 1.00 92.31 391 THR A O 1
ATOM 3001 N N . VAL A 1 392 ? 21.541 -7.523 -20.465 1.00 92.69 392 VAL A N 1
ATOM 3002 C CA . VAL A 1 392 ? 20.580 -7.288 -21.548 1.00 92.69 392 VAL A CA 1
ATOM 3003 C C . VAL A 1 392 ? 21.277 -7.601 -22.864 1.00 92.69 392 VAL A C 1
ATOM 3005 O O . VAL A 1 392 ? 22.402 -7.169 -23.104 1.00 92.69 392 VAL A O 1
ATOM 3008 N N . THR A 1 393 ? 20.661 -8.428 -23.702 1.00 92.75 393 THR A N 1
ATOM 3009 C CA . THR A 1 393 ? 21.328 -8.931 -24.906 1.00 92.75 393 THR A CA 1
ATOM 3010 C C . THR A 1 393 ? 21.331 -7.895 -26.027 1.00 92.75 393 THR A C 1
ATOM 3012 O O . THR A 1 393 ? 20.442 -7.039 -26.103 1.00 92.75 393 THR A O 1
ATOM 3015 N N . ALA A 1 394 ? 22.290 -8.018 -26.945 1.00 96.19 394 ALA A N 1
ATOM 3016 C CA . ALA A 1 394 ? 22.317 -7.271 -28.195 1.00 96.19 394 ALA A CA 1
ATOM 3017 C C . ALA A 1 394 ? 20.967 -7.366 -28.919 1.00 96.19 394 ALA A C 1
ATOM 3019 O O . ALA A 1 394 ? 20.270 -8.383 -28.864 1.00 96.19 394 ALA A O 1
ATOM 3020 N N . GLY A 1 395 ? 20.584 -6.283 -29.586 1.00 97.00 395 GLY A N 1
ATOM 3021 C CA . GLY A 1 395 ? 19.297 -6.160 -30.255 1.00 97.00 395 GLY A CA 1
ATOM 3022 C C . GLY A 1 395 ? 18.140 -5.745 -29.346 1.00 97.00 395 GLY A C 1
ATOM 3023 O O . GLY A 1 395 ? 17.119 -5.345 -29.898 1.00 97.00 395 GLY A O 1
ATOM 3024 N N . SER A 1 396 ? 18.282 -5.779 -28.011 1.00 98.50 396 SER A N 1
ATOM 3025 C CA . SER A 1 396 ? 17.272 -5.259 -27.069 1.00 98.50 396 SER A CA 1
ATOM 3026 C C . SER A 1 396 ? 16.976 -3.779 -27.324 1.00 98.50 396 SER A C 1
ATOM 3028 O O . SER A 1 396 ? 17.846 -3.029 -27.780 1.00 98.50 396 SER A O 1
ATOM 3030 N N . LEU A 1 397 ? 15.746 -3.354 -27.027 1.00 98.75 397 LEU A N 1
ATOM 3031 C CA . LEU A 1 397 ? 15.296 -1.982 -27.258 1.00 98.75 397 LEU A CA 1
ATOM 3032 C C . LEU A 1 397 ? 15.335 -1.163 -25.972 1.00 98.75 397 LEU A C 1
ATOM 3034 O O . LEU A 1 397 ? 14.905 -1.643 -24.931 1.00 98.75 397 LEU A O 1
ATOM 3038 N N . VAL A 1 398 ? 15.792 0.081 -26.060 1.00 98.81 398 VAL A N 1
ATOM 3039 C CA . VAL A 1 398 ? 15.900 1.044 -24.963 1.00 98.81 398 VAL A CA 1
ATOM 3040 C C . VAL A 1 398 ? 14.966 2.219 -25.238 1.00 98.81 398 VAL A C 1
ATOM 3042 O O . VAL A 1 398 ? 15.089 2.888 -26.265 1.00 98.81 398 VAL A O 1
ATOM 3045 N N . ILE A 1 399 ? 14.054 2.500 -24.314 1.00 98.81 399 ILE A N 1
ATOM 3046 C CA . ILE A 1 399 ? 13.298 3.751 -24.242 1.00 98.81 399 ILE A CA 1
ATOM 3047 C C . ILE A 1 399 ? 14.048 4.649 -23.244 1.00 98.81 399 ILE A C 1
ATOM 3049 O O . ILE A 1 399 ? 13.964 4.411 -22.034 1.00 98.81 399 ILE A O 1
ATOM 3053 N N . PRO A 1 400 ? 14.825 5.638 -23.720 1.00 98.44 400 PRO A N 1
ATOM 3054 C CA . PRO A 1 400 ? 15.565 6.543 -22.850 1.00 98.44 400 PRO A CA 1
ATOM 3055 C C . PRO A 1 400 ? 14.614 7.476 -22.100 1.00 98.44 400 PRO A C 1
ATOM 3057 O O . PRO A 1 400 ? 13.559 7.835 -22.630 1.00 98.44 400 PRO A O 1
ATOM 3060 N N . MET A 1 401 ? 14.996 7.889 -20.891 1.00 98.38 401 MET A N 1
ATOM 3061 C CA . MET A 1 401 ? 14.210 8.811 -20.061 1.00 98.38 401 MET A CA 1
ATOM 3062 C C . MET A 1 401 ? 14.961 10.114 -19.740 1.00 98.38 401 MET A C 1
ATOM 3064 O O . MET A 1 401 ? 14.491 10.921 -18.936 1.00 98.38 401 MET A O 1
ATOM 3068 N N . ASP A 1 402 ? 16.089 10.376 -20.394 1.00 97.75 402 ASP A N 1
ATOM 3069 C CA . ASP A 1 402 ? 16.777 11.666 -20.344 1.00 97.75 402 ASP A CA 1
ATOM 3070 C C . ASP A 1 402 ? 16.200 12.680 -21.347 1.00 97.75 402 ASP A C 1
ATOM 3072 O O . ASP A 1 402 ? 15.473 12.349 -22.293 1.00 97.75 402 ASP A O 1
ATOM 3076 N N . ASN A 1 403 ? 16.530 13.948 -21.124 1.00 96.00 403 ASN A N 1
ATOM 3077 C CA . ASN A 1 403 ? 16.040 15.072 -21.911 1.00 96.00 403 ASN A CA 1
ATOM 3078 C C . ASN A 1 403 ? 16.676 15.109 -23.305 1.00 96.00 403 ASN A C 1
ATOM 3080 O O . ASN A 1 403 ? 16.023 15.513 -24.267 1.00 96.00 403 ASN A O 1
ATOM 3084 N N . ALA A 1 404 ? 17.936 14.687 -23.439 1.00 95.25 404 ALA A N 1
ATOM 3085 C CA . ALA A 1 404 ? 18.669 14.773 -24.698 1.00 95.25 404 ALA A CA 1
ATOM 3086 C C . ALA A 1 404 ? 18.095 13.832 -25.765 1.00 95.25 404 ALA A C 1
ATOM 3088 O O . ALA A 1 404 ? 17.974 14.226 -26.925 1.00 95.25 404 ALA A O 1
ATOM 3089 N N . HIS A 1 405 ? 17.698 12.618 -25.380 1.00 97.38 405 HIS A N 1
ATOM 3090 C CA . HIS A 1 405 ? 17.138 11.642 -26.307 1.00 97.38 405 HIS A CA 1
ATOM 3091 C C . HIS A 1 405 ? 15.629 11.818 -26.542 1.00 97.38 405 HIS A C 1
ATOM 3093 O O . HIS A 1 405 ? 15.162 11.540 -27.648 1.00 97.38 405 HIS A O 1
ATOM 3099 N N . GLN A 1 406 ? 14.852 12.277 -25.548 1.00 96.38 406 GLN A N 1
ATOM 3100 C CA . GLN A 1 406 ? 13.384 12.392 -25.655 1.00 96.38 406 GLN A CA 1
ATOM 3101 C C . GLN A 1 406 ? 12.859 13.783 -26.054 1.00 96.38 406 GLN A C 1
ATOM 3103 O O . GLN A 1 406 ? 11.651 14.016 -26.021 1.00 96.38 406 GLN A O 1
ATOM 3108 N N . ASN A 1 407 ? 13.710 14.706 -26.497 1.00 94.75 407 ASN A N 1
ATOM 3109 C CA . ASN A 1 407 ? 13.311 16.043 -26.973 1.00 94.75 407 ASN A CA 1
ATOM 3110 C C . ASN A 1 407 ? 12.854 16.093 -28.451 1.00 94.75 407 ASN A C 1
ATOM 3112 O O . ASN A 1 407 ? 12.798 17.159 -29.062 1.00 94.75 407 ASN A O 1
ATOM 3116 N N . LEU A 1 408 ? 12.527 14.948 -29.063 1.00 91.69 408 LEU A N 1
ATOM 3117 C CA . LEU A 1 408 ? 12.252 14.856 -30.508 1.00 91.69 408 LEU A CA 1
ATOM 3118 C C . LEU A 1 408 ? 10.888 15.421 -30.930 1.00 91.69 408 LEU A C 1
ATOM 3120 O O . LEU A 1 408 ? 10.618 15.599 -32.123 1.00 91.69 408 LEU A O 1
ATOM 3124 N N . PHE A 1 409 ? 9.995 15.673 -29.975 1.00 86.00 409 PHE A N 1
ATOM 3125 C CA . PHE A 1 409 ? 8.702 16.287 -30.247 1.00 86.00 409 PHE A CA 1
ATOM 3126 C C . PHE A 1 409 ? 8.857 17.815 -30.217 1.00 86.00 409 PHE A C 1
ATOM 3128 O O . PHE A 1 409 ? 9.072 18.404 -29.163 1.00 86.00 409 PHE A O 1
ATOM 3135 N N . ASN A 1 410 ? 8.772 18.452 -31.390 1.00 83.31 410 ASN A N 1
ATOM 3136 C CA . ASN A 1 410 ? 9.105 19.868 -31.580 1.00 83.31 410 ASN A CA 1
ATOM 3137 C C . ASN A 1 410 ? 8.442 20.796 -30.547 1.00 83.31 410 ASN A C 1
ATOM 3139 O O . ASN A 1 410 ? 7.218 20.795 -30.419 1.00 83.31 410 ASN A O 1
ATOM 3143 N N . GLY A 1 411 ? 9.252 21.613 -29.868 1.00 83.38 411 GLY A N 1
ATOM 3144 C CA . GLY A 1 411 ? 8.806 22.559 -28.841 1.00 83.38 411 GLY A CA 1
ATOM 3145 C C . GLY A 1 411 ? 8.702 21.986 -27.422 1.00 83.38 411 GLY A C 1
ATOM 3146 O O . GLY A 1 411 ? 8.360 22.734 -26.511 1.00 83.38 411 GLY A O 1
ATOM 3147 N N . TYR A 1 412 ? 9.011 20.701 -27.212 1.00 90.38 412 TYR A N 1
ATOM 3148 C CA . TYR A 1 412 ? 8.917 20.042 -25.907 1.00 90.38 412 TYR A CA 1
ATOM 3149 C C . TYR A 1 412 ? 10.302 19.539 -25.472 1.00 90.38 412 TYR A C 1
ATOM 3151 O O . TYR A 1 412 ? 10.929 18.781 -26.213 1.00 90.38 412 TYR A O 1
ATOM 3159 N N . PRO A 1 413 ? 10.787 19.911 -24.274 1.00 94.69 413 PRO A N 1
ATOM 3160 C CA . PRO A 1 413 ? 12.116 19.510 -23.807 1.00 94.69 413 PRO A CA 1
ATOM 3161 C C . PRO A 1 413 ? 12.194 18.032 -23.384 1.00 94.69 413 PRO A C 1
ATOM 3163 O O . PRO A 1 413 ? 13.290 17.509 -23.223 1.00 94.69 413 PRO A O 1
ATOM 3166 N N . PHE A 1 414 ? 11.050 17.360 -23.216 1.00 96.44 414 PHE A N 1
ATOM 3167 C CA . PHE A 1 414 ? 10.950 15.928 -22.937 1.00 96.44 414 PHE A CA 1
ATOM 3168 C C . PHE A 1 414 ? 9.592 15.379 -23.406 1.00 96.44 414 PHE A C 1
ATOM 3170 O O . PHE A 1 414 ? 8.555 16.027 -23.235 1.00 96.44 414 PHE A O 1
ATOM 3177 N N . ASN A 1 415 ? 9.569 14.166 -23.963 1.00 95.69 415 ASN A N 1
ATOM 3178 C CA . ASN A 1 415 ? 8.352 13.520 -24.450 1.00 95.69 415 ASN A CA 1
ATOM 3179 C C . ASN A 1 415 ? 7.743 12.559 -23.412 1.00 95.69 415 ASN A C 1
ATOM 3181 O O . ASN A 1 415 ? 8.034 11.364 -23.405 1.00 95.69 415 ASN A O 1
ATOM 3185 N N . ILE A 1 416 ? 6.809 13.053 -22.589 1.00 94.94 416 ILE A N 1
ATOM 3186 C CA . ILE A 1 416 ? 6.106 12.245 -21.567 1.00 94.94 416 ILE A CA 1
ATOM 3187 C C . ILE A 1 416 ? 5.312 11.054 -22.124 1.00 94.94 416 ILE A C 1
ATOM 3189 O O . ILE A 1 416 ? 4.929 10.160 -21.376 1.00 94.94 416 ILE A O 1
ATOM 3193 N N . LYS A 1 417 ? 5.096 10.996 -23.441 1.00 96.38 417 LYS A N 1
ATOM 3194 C CA . LYS A 1 417 ? 4.445 9.858 -24.100 1.00 96.38 417 LYS A CA 1
ATOM 3195 C C . LYS A 1 417 ? 5.309 8.591 -24.040 1.00 96.38 417 LYS A C 1
ATOM 3197 O O . LYS A 1 417 ? 4.790 7.506 -24.271 1.00 96.38 417 LYS A O 1
ATOM 3202 N N . ALA A 1 418 ? 6.588 8.705 -23.667 1.00 97.81 418 ALA A N 1
ATOM 3203 C CA . ALA A 1 418 ? 7.431 7.563 -23.319 1.00 97.81 418 ALA A CA 1
ATOM 3204 C C . ALA A 1 418 ? 6.801 6.691 -22.215 1.00 97.81 418 ALA A C 1
ATOM 3206 O O . ALA A 1 418 ? 6.792 5.469 -22.344 1.00 97.81 418 ALA A O 1
ATOM 3207 N N . TYR A 1 419 ? 6.174 7.300 -21.200 1.00 98.12 419 TYR A N 1
ATOM 3208 C CA . TYR A 1 419 ? 5.453 6.570 -20.150 1.00 98.12 419 TYR A CA 1
ATOM 3209 C C . TYR A 1 419 ? 4.234 5.816 -20.700 1.00 98.12 419 TYR A C 1
ATOM 3211 O O . TYR A 1 419 ? 4.005 4.665 -20.337 1.00 98.12 419 TYR A O 1
ATOM 3219 N N . GLY A 1 420 ? 3.480 6.420 -21.626 1.00 98.00 420 GLY A N 1
ATOM 3220 C CA . GLY A 1 420 ? 2.372 5.741 -22.302 1.00 98.00 420 GLY A CA 1
ATOM 3221 C C . GLY A 1 420 ? 2.817 4.580 -23.180 1.00 98.00 420 GLY A C 1
ATOM 3222 O O . GLY A 1 420 ? 2.112 3.578 -23.235 1.00 98.00 420 GLY A O 1
ATOM 3223 N N . LEU A 1 421 ? 3.989 4.670 -23.821 1.00 98.38 421 LEU A N 1
ATOM 3224 C CA . LEU A 1 421 ? 4.555 3.542 -24.562 1.00 98.38 421 LEU A CA 1
ATOM 3225 C C . LEU A 1 421 ? 4.887 2.378 -23.618 1.00 98.38 421 LEU A C 1
ATOM 3227 O O . LEU A 1 421 ? 4.517 1.243 -23.908 1.00 98.38 421 LEU A O 1
ATOM 3231 N N . VAL A 1 422 ? 5.526 2.655 -22.476 1.00 98.38 422 VAL A N 1
ATOM 3232 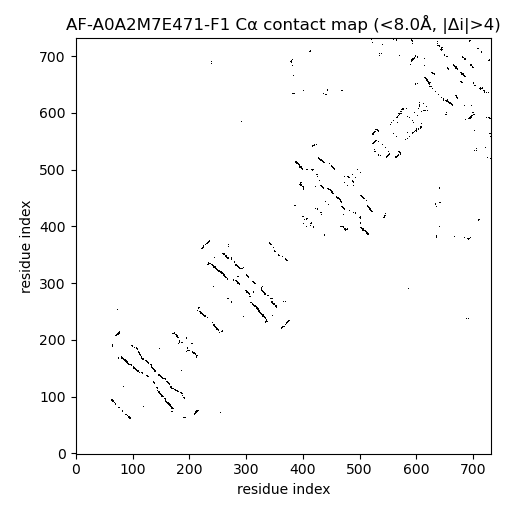C CA . VAL A 1 422 ? 5.807 1.635 -21.448 1.00 98.38 422 VAL A CA 1
ATOM 3233 C C . VAL A 1 422 ? 4.508 1.009 -20.941 1.00 98.38 422 VAL A C 1
ATOM 3235 O O . VAL A 1 422 ? 4.381 -0.212 -20.934 1.00 98.38 422 VAL A O 1
ATOM 3238 N N . ASN A 1 423 ? 3.503 1.821 -20.605 1.00 97.31 423 ASN A N 1
ATOM 3239 C CA . ASN A 1 423 ? 2.189 1.324 -20.204 1.00 97.31 423 ASN A CA 1
ATOM 3240 C C . ASN A 1 423 ? 1.547 0.460 -21.305 1.00 97.31 423 ASN A C 1
ATOM 3242 O O . ASN A 1 423 ? 1.039 -0.615 -21.016 1.00 97.31 423 ASN A O 1
ATOM 3246 N N . ALA A 1 424 ? 1.585 0.887 -22.570 1.00 96.25 424 ALA A N 1
ATOM 3247 C CA . ALA A 1 424 ? 1.018 0.130 -23.686 1.00 96.25 424 ALA A CA 1
ATOM 3248 C C . ALA A 1 424 ? 1.702 -1.234 -23.884 1.00 96.25 424 ALA A C 1
ATOM 3250 O O . ALA A 1 424 ? 1.018 -2.213 -24.187 1.00 96.25 424 ALA A O 1
ATOM 3251 N N . LEU A 1 425 ? 3.022 -1.317 -23.682 1.00 96.81 425 LEU A N 1
ATOM 3252 C CA . LEU A 1 425 ? 3.760 -2.584 -23.682 1.00 96.81 425 LEU A CA 1
ATOM 3253 C C . LEU A 1 425 ? 3.270 -3.499 -22.551 1.00 96.81 425 LEU A C 1
ATOM 3255 O O . LEU A 1 425 ? 2.915 -4.649 -22.807 1.00 96.81 425 LEU A O 1
ATOM 3259 N N . LEU A 1 426 ? 3.158 -2.968 -21.330 1.00 94.69 426 LEU A N 1
ATOM 3260 C CA . LEU A 1 426 ? 2.687 -3.724 -20.166 1.00 94.69 426 LEU A CA 1
ATOM 3261 C C . LEU A 1 426 ? 1.235 -4.193 -20.315 1.00 94.69 426 LEU A C 1
ATOM 3263 O O . LEU A 1 426 ? 0.931 -5.332 -19.981 1.00 94.69 426 LEU A O 1
ATOM 3267 N N . MET A 1 427 ? 0.350 -3.373 -20.889 1.00 91.50 427 MET A N 1
ATOM 3268 C CA . MET A 1 427 ? -1.038 -3.756 -21.189 1.00 91.50 427 MET A CA 1
ATOM 3269 C C . MET A 1 427 ? -1.149 -4.899 -22.214 1.00 91.50 427 MET A C 1
ATOM 3271 O O . MET A 1 427 ? -2.207 -5.516 -22.317 1.00 91.50 427 MET A O 1
ATOM 3275 N N . ASN A 1 428 ? -0.070 -5.195 -22.947 1.00 88.62 428 ASN A N 1
ATOM 3276 C CA . ASN A 1 428 ? 0.047 -6.337 -23.858 1.00 88.62 428 ASN A CA 1
ATOM 3277 C C . ASN A 1 428 ? 0.939 -7.463 -23.285 1.00 88.62 428 ASN A C 1
ATOM 3279 O O . ASN A 1 428 ? 1.418 -8.304 -24.042 1.00 88.62 428 ASN A O 1
ATOM 3283 N N . ASP A 1 429 ? 1.163 -7.479 -21.965 1.00 87.88 429 ASP A N 1
ATOM 3284 C CA . ASP A 1 429 ? 1.993 -8.448 -21.227 1.00 87.88 429 ASP A CA 1
ATOM 3285 C C . ASP A 1 429 ? 3.447 -8.540 -21.700 1.00 87.88 429 ASP A C 1
ATOM 3287 O O . ASP A 1 429 ? 4.104 -9.561 -21.508 1.00 87.88 429 ASP A O 1
ATOM 3291 N N . ILE A 1 430 ? 3.974 -7.484 -22.322 1.00 90.25 430 ILE A N 1
ATOM 3292 C CA . ILE A 1 430 ? 5.377 -7.436 -22.728 1.00 90.25 430 ILE A CA 1
ATOM 3293 C C . ILE A 1 430 ? 6.198 -6.959 -21.526 1.00 90.25 430 ILE A C 1
ATOM 3295 O O . ILE A 1 430 ? 6.032 -5.808 -21.112 1.00 90.25 430 ILE A O 1
ATOM 3299 N N . PRO A 1 431 ? 7.092 -7.793 -20.958 1.00 90.88 431 PRO A N 1
ATOM 3300 C CA . PRO A 1 431 ? 7.897 -7.390 -19.815 1.00 90.88 431 PRO A CA 1
ATOM 3301 C C . PRO A 1 431 ? 8.874 -6.268 -20.173 1.00 90.88 431 PRO A C 1
ATOM 3303 O O . PRO A 1 431 ? 9.512 -6.290 -21.229 1.00 90.88 431 PRO A O 1
ATOM 3306 N N . VAL A 1 432 ? 9.037 -5.321 -19.252 1.00 96.75 432 VAL A N 1
ATOM 3307 C CA . VAL A 1 432 ? 9.926 -4.166 -19.406 1.00 96.75 432 VAL A CA 1
ATOM 3308 C C . VAL A 1 432 ? 10.863 -4.083 -18.206 1.00 96.75 432 VAL A C 1
ATOM 3310 O O . VAL A 1 432 ? 10.423 -4.023 -17.062 1.00 96.75 432 VAL A O 1
ATOM 3313 N N . LYS A 1 433 ? 12.172 -4.063 -18.446 1.00 96.38 433 LYS A N 1
ATOM 3314 C CA . LYS A 1 433 ? 13.187 -3.860 -17.404 1.00 96.38 433 LYS A CA 1
ATOM 3315 C C . LYS A 1 433 ? 13.372 -2.359 -17.164 1.00 96.38 433 LYS A C 1
ATOM 3317 O O . LYS A 1 433 ? 13.669 -1.630 -18.104 1.00 96.38 433 LYS A O 1
ATOM 3322 N N . TRP A 1 434 ? 13.214 -1.887 -15.933 1.00 97.69 434 TRP A N 1
ATOM 3323 C CA . TRP A 1 434 ? 13.490 -0.504 -15.544 1.00 97.69 434 TRP A CA 1
ATOM 3324 C C . TRP A 1 434 ? 14.920 -0.404 -15.009 1.00 97.69 434 TRP A C 1
ATOM 3326 O O . TRP A 1 434 ? 15.238 -0.945 -13.949 1.00 97.69 434 TRP A O 1
ATOM 3336 N N . VAL A 1 435 ? 15.785 0.251 -15.779 1.00 98.25 435 VAL A N 1
ATOM 3337 C CA . VAL A 1 435 ? 17.212 0.423 -15.498 1.00 98.25 435 VAL A CA 1
ATOM 3338 C C . VAL A 1 435 ? 17.416 1.678 -14.663 1.00 98.25 435 VAL A C 1
ATOM 3340 O O . VAL A 1 435 ? 17.101 2.778 -15.127 1.00 98.25 435 VAL A O 1
ATOM 3343 N N . ILE A 1 436 ? 17.949 1.513 -13.454 1.00 97.81 436 ILE A N 1
ATOM 3344 C CA . ILE A 1 436 ? 18.366 2.608 -12.574 1.00 97.81 436 ILE A CA 1
ATOM 3345 C C . ILE A 1 436 ? 19.627 2.151 -11.852 1.00 97.81 436 ILE A C 1
ATOM 3347 O O . ILE A 1 436 ? 19.616 1.112 -11.199 1.00 97.81 436 ILE A O 1
ATOM 3351 N N . LYS A 1 437 ? 20.706 2.921 -11.966 1.00 96.81 437 LYS A N 1
ATOM 3352 C CA . LYS A 1 437 ? 21.971 2.598 -11.306 1.00 96.81 437 LYS A CA 1
ATOM 3353 C C . LYS A 1 437 ? 21.916 2.923 -9.818 1.00 96.81 437 LYS A C 1
ATOM 3355 O O . LYS A 1 437 ? 21.781 4.093 -9.452 1.00 96.81 437 LYS A O 1
ATOM 3360 N N . SER A 1 438 ? 22.115 1.908 -8.983 1.00 94.81 438 SER A N 1
ATOM 3361 C CA . SER A 1 438 ? 22.246 2.064 -7.538 1.00 94.81 438 SER A CA 1
ATOM 3362 C C . SER A 1 438 ? 23.412 2.980 -7.164 1.00 94.81 438 SER A C 1
ATOM 3364 O O . SER A 1 438 ? 24.513 2.880 -7.715 1.00 94.81 438 SER A O 1
ATOM 3366 N N . GLY A 1 439 ? 23.178 3.892 -6.219 1.00 93.56 439 GLY A N 1
ATOM 3367 C CA . GLY A 1 439 ? 24.187 4.816 -5.703 1.00 93.56 439 GLY A CA 1
ATOM 3368 C C . GLY A 1 439 ? 24.639 5.899 -6.688 1.00 93.56 439 GLY A C 1
ATOM 3369 O O . GLY A 1 439 ? 25.676 6.530 -6.464 1.00 93.56 439 GLY A O 1
ATOM 3370 N N . LYS A 1 440 ? 23.918 6.126 -7.796 1.00 95.44 440 LYS A N 1
ATOM 3371 C CA . LYS A 1 440 ? 24.264 7.204 -8.734 1.00 95.44 440 LYS A CA 1
ATOM 3372 C C . LYS A 1 440 ? 24.084 8.584 -8.092 1.00 95.44 440 LYS A C 1
ATOM 3374 O O . LYS A 1 440 ? 23.192 8.804 -7.279 1.00 95.44 440 LYS A O 1
ATOM 3379 N N . ALA A 1 441 ? 24.903 9.546 -8.511 1.00 96.19 441 ALA A N 1
ATOM 3380 C CA . ALA A 1 441 ? 24.678 10.955 -8.193 1.00 96.19 441 ALA A CA 1
ATOM 3381 C C . ALA A 1 441 ? 23.488 11.522 -8.995 1.00 96.19 441 ALA A C 1
ATOM 3383 O O . ALA A 1 441 ? 23.102 10.963 -10.026 1.00 96.19 441 ALA A O 1
ATOM 3384 N N . LYS A 1 442 ? 22.926 12.661 -8.557 1.00 96.50 442 LYS A N 1
ATOM 3385 C CA . LYS A 1 442 ? 21.865 13.371 -9.296 1.00 96.50 442 LYS A CA 1
ATOM 3386 C C . LYS A 1 442 ? 22.344 13.673 -10.720 1.00 96.50 442 LYS A C 1
ATOM 3388 O O . LYS A 1 442 ? 23.462 14.144 -10.899 1.00 96.50 442 LYS A O 1
ATOM 3393 N N . ASP A 1 443 ? 21.500 13.376 -11.709 1.00 97.31 443 ASP A N 1
ATOM 3394 C CA . ASP A 1 443 ? 21.795 13.507 -13.150 1.00 97.31 443 ASP A CA 1
ATOM 3395 C C . ASP A 1 443 ? 22.971 12.639 -13.652 1.00 97.31 443 ASP A C 1
ATOM 3397 O O . ASP A 1 443 ? 23.439 12.784 -14.783 1.00 97.31 443 ASP A O 1
ATOM 3401 N N . GLY A 1 444 ? 23.437 11.697 -12.826 1.00 97.94 444 GLY A N 1
ATOM 3402 C CA . GLY A 1 444 ? 24.441 10.710 -13.194 1.00 97.94 444 GLY A CA 1
ATOM 3403 C C . GLY A 1 444 ? 23.935 9.708 -14.234 1.00 97.94 444 GLY A C 1
ATOM 3404 O O . GLY A 1 444 ? 22.736 9.467 -14.374 1.00 97.94 444 GLY A O 1
ATOM 3405 N N . ILE A 1 445 ? 24.886 9.112 -14.955 1.00 98.56 445 ILE A N 1
ATOM 3406 C CA . ILE A 1 445 ? 24.640 8.067 -15.956 1.00 98.56 445 ILE A CA 1
ATOM 3407 C C . ILE A 1 445 ? 24.127 6.799 -15.270 1.00 98.56 445 ILE A C 1
ATOM 3409 O O . ILE A 1 445 ? 24.754 6.312 -14.325 1.00 98.56 445 ILE A O 1
ATOM 3413 N N . ASP A 1 446 ? 23.040 6.240 -15.797 1.00 98.50 446 ASP A N 1
ATOM 3414 C CA . ASP A 1 446 ? 22.545 4.918 -15.416 1.00 98.50 446 ASP A CA 1
ATOM 3415 C C . ASP A 1 446 ? 23.361 3.818 -16.104 1.00 98.50 446 ASP A C 1
ATOM 3417 O O . ASP A 1 446 ? 23.880 2.919 -15.446 1.00 98.50 446 ASP A O 1
ATOM 3421 N N . PHE A 1 447 ? 23.559 3.933 -17.419 1.00 98.56 447 PHE A N 1
ATOM 3422 C CA . PHE A 1 447 ? 24.504 3.118 -18.185 1.00 98.56 447 PHE A CA 1
ATOM 3423 C C . PHE A 1 447 ? 24.857 3.792 -19.519 1.00 98.56 447 PHE A C 1
ATOM 3425 O O . PHE A 1 447 ? 24.138 4.675 -19.993 1.00 98.56 447 PHE A O 1
ATOM 3432 N N . SER A 1 448 ? 25.951 3.345 -20.133 1.00 98.50 448 SER A N 1
ATOM 3433 C CA . SER A 1 448 ? 26.366 3.754 -21.477 1.00 98.50 448 SER A CA 1
ATOM 3434 C C . SER A 1 448 ? 26.423 2.530 -22.381 1.00 98.50 448 SER A C 1
ATOM 3436 O O . SER A 1 448 ? 26.827 1.463 -21.928 1.00 98.50 448 SER A O 1
ATOM 3438 N N . ALA A 1 449 ? 26.036 2.675 -23.647 1.00 98.44 449 ALA A N 1
ATOM 3439 C CA . ALA A 1 449 ? 26.066 1.579 -24.614 1.00 98.44 449 ALA A CA 1
ATOM 3440 C C . ALA A 1 449 ? 26.205 2.092 -26.049 1.00 98.44 449 ALA A C 1
ATOM 3442 O O . ALA A 1 449 ? 25.824 3.222 -26.358 1.00 98.44 449 ALA A O 1
ATOM 3443 N N . ILE A 1 450 ? 26.709 1.249 -26.954 1.00 98.75 450 ILE A N 1
ATOM 3444 C CA . ILE A 1 450 ? 26.622 1.533 -28.392 1.00 98.75 450 ILE A CA 1
ATOM 3445 C C . ILE A 1 450 ? 25.202 1.201 -28.855 1.00 98.75 450 ILE A C 1
ATOM 3447 O O . ILE A 1 450 ? 24.800 0.037 -28.815 1.00 98.75 450 ILE A O 1
ATOM 3451 N N . ALA A 1 451 ? 24.445 2.204 -29.301 1.00 98.69 451 ALA A N 1
ATOM 3452 C CA . ALA A 1 451 ? 23.051 2.021 -29.693 1.00 98.69 451 ALA A CA 1
ATOM 3453 C C . ALA A 1 451 ? 22.649 2.894 -30.889 1.00 98.69 451 ALA A C 1
ATOM 3455 O O . ALA A 1 451 ? 23.072 4.044 -31.003 1.00 98.69 451 ALA A O 1
ATOM 3456 N N . ALA A 1 452 ? 21.811 2.351 -31.775 1.00 98.75 452 ALA A N 1
ATOM 3457 C CA . ALA A 1 452 ? 21.205 3.077 -32.896 1.00 98.75 452 ALA A CA 1
ATOM 3458 C C . ALA A 1 452 ? 19.794 3.535 -32.531 1.00 98.75 452 ALA A C 1
ATOM 3460 O O . ALA A 1 452 ? 19.029 2.750 -31.974 1.00 98.75 452 ALA A O 1
ATOM 3461 N N . ARG A 1 453 ? 19.398 4.760 -32.893 1.00 98.31 453 ARG A N 1
ATOM 3462 C CA . ARG A 1 453 ? 17.985 5.147 -32.784 1.00 98.31 453 ARG A CA 1
ATOM 3463 C C . ARG A 1 453 ? 17.214 4.480 -33.912 1.00 98.31 453 ARG A C 1
ATOM 3465 O O . ARG A 1 453 ? 17.571 4.661 -35.070 1.00 98.31 453 ARG A O 1
ATOM 3472 N N . ILE A 1 454 ? 16.151 3.755 -33.585 1.00 97.06 454 ILE A N 1
ATOM 3473 C CA . ILE A 1 454 ? 15.292 3.074 -34.565 1.00 97.06 454 ILE A CA 1
ATOM 3474 C C . ILE A 1 454 ? 13.899 3.710 -34.672 1.00 97.06 454 ILE A C 1
ATOM 3476 O O . ILE A 1 454 ? 13.293 3.658 -35.737 1.00 97.06 454 ILE A O 1
ATOM 3480 N N . TYR A 1 455 ? 13.427 4.392 -33.622 1.00 96.75 455 TYR A N 1
ATOM 3481 C CA . TYR A 1 455 ? 12.200 5.195 -33.648 1.00 96.75 455 TYR A CA 1
ATOM 3482 C C . TYR A 1 455 ? 12.436 6.586 -33.049 1.00 96.75 455 TYR A C 1
ATOM 3484 O O . TYR A 1 455 ? 13.281 6.734 -32.165 1.00 96.75 455 TYR A O 1
ATOM 3492 N N . PRO A 1 456 ? 11.707 7.621 -33.505 1.00 95.06 456 PRO A N 1
ATOM 3493 C CA . PRO A 1 456 ? 10.795 7.620 -34.657 1.00 95.06 456 PRO A CA 1
ATOM 3494 C C . PRO A 1 456 ? 11.521 7.738 -36.006 1.00 95.06 456 PRO A C 1
ATOM 3496 O O . PRO A 1 456 ? 10.890 7.709 -37.055 1.00 95.06 456 PRO A O 1
ATOM 3499 N N . SER A 1 457 ? 12.838 7.937 -35.982 1.00 93.75 457 SER A N 1
ATOM 3500 C CA . SER A 1 457 ? 13.681 8.037 -37.170 1.00 93.75 457 SER A CA 1
ATOM 3501 C C . SER A 1 457 ? 15.036 7.413 -36.896 1.00 93.75 457 SER A C 1
ATOM 3503 O O . SER A 1 457 ? 15.543 7.485 -35.770 1.00 93.75 457 SER A O 1
ATOM 3505 N N . PHE A 1 458 ? 15.612 6.839 -37.947 1.00 97.12 458 PHE A N 1
ATOM 3506 C CA . PHE A 1 458 ? 16.891 6.163 -37.869 1.00 97.12 458 PHE A CA 1
ATOM 3507 C C . PHE A 1 458 ? 18.043 7.140 -37.598 1.00 97.12 458 PHE A C 1
ATOM 3509 O O . PHE A 1 458 ? 18.163 8.169 -38.265 1.00 97.12 458 PHE A O 1
ATOM 3516 N N . VAL A 1 459 ? 18.903 6.787 -36.645 1.00 98.06 459 VAL A N 1
ATOM 3517 C CA . VAL A 1 459 ? 20.229 7.384 -36.439 1.00 98.06 459 VAL A CA 1
ATOM 3518 C C . VAL A 1 459 ? 21.212 6.240 -36.237 1.00 98.06 459 VAL A C 1
ATOM 3520 O O . VAL A 1 459 ? 20.937 5.326 -35.459 1.00 98.06 459 VAL A O 1
ATOM 3523 N N . ALA A 1 460 ? 22.342 6.290 -36.946 1.00 98.25 460 ALA A N 1
ATOM 3524 C CA . ALA A 1 460 ? 23.369 5.257 -36.882 1.00 98.25 460 ALA A CA 1
ATOM 3525 C C . ALA A 1 460 ? 23.878 5.036 -35.449 1.00 98.25 460 ALA A C 1
ATOM 3527 O O . ALA A 1 460 ? 23.869 5.954 -34.627 1.00 98.25 460 ALA A O 1
ATOM 3528 N N . ALA A 1 461 ? 24.328 3.810 -35.168 1.00 98.44 461 ALA A N 1
ATOM 3529 C CA . ALA A 1 461 ? 24.802 3.438 -33.845 1.00 98.44 461 ALA A CA 1
ATOM 3530 C C . ALA A 1 461 ? 26.004 4.287 -33.415 1.00 98.44 461 ALA A C 1
ATOM 3532 O O . ALA A 1 461 ? 26.980 4.420 -34.154 1.00 98.44 461 ALA A O 1
ATOM 3533 N N . ALA A 1 462 ? 25.941 4.815 -32.199 1.00 98.44 462 ALA A N 1
ATOM 3534 C CA . ALA A 1 462 ? 27.028 5.533 -31.551 1.00 98.44 462 ALA A CA 1
ATOM 3535 C C . ALA A 1 462 ? 27.005 5.238 -30.048 1.00 98.44 462 ALA A C 1
ATOM 3537 O O . ALA A 1 462 ? 26.039 4.664 -29.545 1.00 98.44 462 ALA A O 1
ATOM 3538 N N . LEU A 1 463 ? 28.057 5.629 -29.324 1.00 98.56 463 LEU A N 1
ATOM 3539 C CA . LEU A 1 463 ? 28.037 5.596 -27.862 1.00 98.56 463 LEU A CA 1
ATOM 3540 C C . LEU A 1 463 ? 26.961 6.557 -27.358 1.00 98.56 463 LEU A C 1
ATOM 3542 O O . LEU A 1 463 ? 26.988 7.739 -27.694 1.00 98.56 463 LEU A O 1
ATOM 3546 N N . GLN A 1 464 ? 25.997 6.038 -26.609 1.00 98.50 464 GLN A N 1
ATOM 3547 C CA . GLN A 1 464 ? 24.934 6.796 -25.961 1.00 98.50 464 GLN A CA 1
ATOM 3548 C C . GLN A 1 464 ? 25.083 6.637 -24.451 1.00 98.50 464 GLN A C 1
ATOM 3550 O O . GLN A 1 464 ? 25.328 5.531 -23.968 1.00 98.50 464 GLN A O 1
ATOM 3555 N N . ASP A 1 465 ? 24.895 7.728 -23.717 1.00 98.44 465 ASP A N 1
ATOM 3556 C CA . ASP A 1 465 ? 24.782 7.691 -22.265 1.00 98.44 465 ASP A CA 1
ATOM 3557 C C . ASP A 1 465 ? 23.321 7.901 -21.864 1.00 98.44 465 ASP A C 1
ATOM 3559 O O . ASP A 1 465 ? 22.750 8.962 -22.130 1.00 98.44 465 ASP A O 1
ATOM 3563 N N . PHE A 1 466 ? 22.736 6.943 -21.159 1.00 98.50 466 PHE A N 1
ATOM 3564 C CA . PHE A 1 466 ? 21.357 7.030 -20.691 1.00 98.50 466 PHE A CA 1
ATOM 3565 C C . PHE A 1 466 ? 21.318 7.547 -19.248 1.00 98.50 466 PHE A C 1
ATOM 3567 O O . PHE A 1 466 ? 22.026 7.041 -18.373 1.00 98.50 466 PHE A O 1
ATOM 3574 N N . ARG A 1 467 ? 20.513 8.587 -19.004 1.00 98.25 467 ARG A N 1
ATOM 3575 C CA . ARG A 1 467 ? 20.328 9.247 -17.696 1.00 98.25 467 ARG A CA 1
ATOM 3576 C C . ARG A 1 467 ? 18.860 9.254 -17.304 1.00 98.25 467 ARG A C 1
ATOM 3578 O O . ARG A 1 467 ? 17.984 9.051 -18.138 1.00 98.25 467 ARG A O 1
ATOM 3585 N N . ALA A 1 468 ? 18.604 9.561 -16.033 1.00 97.44 468 ALA A N 1
ATOM 3586 C CA . ALA A 1 468 ? 17.255 9.648 -15.477 1.00 97.44 468 ALA A CA 1
ATOM 3587 C C . ALA A 1 468 ? 16.409 8.390 -15.750 1.00 97.44 468 ALA A C 1
ATOM 3589 O O . ALA A 1 468 ? 15.194 8.488 -15.938 1.00 97.44 468 ALA A O 1
ATOM 3590 N N . SER A 1 469 ? 17.071 7.228 -15.711 1.00 97.94 469 SER A N 1
ATOM 3591 C CA . SER A 1 469 ? 16.604 5.880 -16.038 1.00 97.94 469 SER A CA 1
ATOM 3592 C C . SER A 1 469 ? 16.473 5.552 -17.528 1.00 97.94 469 SER A C 1
ATOM 3594 O O . SER A 1 469 ? 16.537 6.402 -18.415 1.00 97.94 469 SER A O 1
ATOM 3596 N N . ALA A 1 470 ? 16.269 4.268 -17.805 1.00 98.50 470 ALA A N 1
ATOM 3597 C CA . ALA A 1 470 ? 15.781 3.804 -19.094 1.00 98.50 470 ALA A CA 1
ATOM 3598 C C . ALA A 1 470 ? 14.871 2.591 -18.913 1.00 98.50 470 ALA A C 1
ATOM 3600 O O . ALA A 1 470 ? 15.001 1.838 -17.947 1.00 98.50 470 ALA A O 1
ATOM 3601 N N . PHE A 1 471 ? 13.990 2.365 -19.880 1.00 98.81 471 PHE A N 1
ATOM 3602 C CA . PHE A 1 471 ? 13.205 1.139 -19.959 1.00 98.81 471 PHE A CA 1
ATOM 3603 C C . PHE A 1 471 ? 13.740 0.253 -21.077 1.00 98.81 471 PHE A C 1
ATOM 3605 O O . PHE A 1 471 ? 13.896 0.710 -22.206 1.00 98.81 471 PHE A O 1
ATOM 3612 N N . VAL A 1 472 ? 14.014 -1.013 -20.776 1.00 98.75 472 VAL A N 1
ATOM 3613 C CA . VAL A 1 472 ? 14.583 -1.973 -21.721 1.00 98.75 472 VAL A CA 1
ATOM 3614 C C . VAL A 1 472 ? 13.596 -3.094 -22.006 1.00 98.75 472 VAL A C 1
ATOM 3616 O O . VAL A 1 472 ? 13.124 -3.777 -21.097 1.00 98.75 472 VAL A O 1
ATOM 3619 N N . ILE A 1 473 ? 13.317 -3.307 -23.288 1.00 98.19 473 ILE A N 1
ATOM 3620 C CA . ILE A 1 473 ? 12.593 -4.464 -23.796 1.00 98.19 473 ILE A CA 1
ATOM 3621 C C . ILE A 1 473 ? 13.633 -5.467 -24.278 1.00 98.19 473 ILE A C 1
ATOM 3623 O O . ILE A 1 473 ? 14.387 -5.195 -25.215 1.00 98.19 473 ILE A O 1
ATOM 3627 N N . ASP A 1 474 ? 13.672 -6.621 -23.621 1.00 89.12 474 ASP A N 1
ATOM 3628 C CA . ASP A 1 474 ? 14.606 -7.689 -23.958 1.00 89.12 474 ASP A CA 1
ATOM 3629 C C . ASP A 1 474 ? 14.377 -8.187 -25.394 1.00 89.12 474 ASP A C 1
ATOM 3631 O O . ASP A 1 474 ? 13.233 -8.289 -25.853 1.00 89.12 474 ASP A O 1
ATOM 3635 N N . SER A 1 475 ? 15.464 -8.500 -26.102 1.00 90.81 475 SER A N 1
ATOM 3636 C CA . SER A 1 475 ? 15.429 -8.907 -27.511 1.00 90.81 475 SER A CA 1
ATOM 3637 C C . SER A 1 475 ? 14.454 -10.055 -27.797 1.00 90.81 475 SER A C 1
ATOM 3639 O O . SER A 1 475 ? 13.837 -10.092 -28.866 1.00 90.81 475 SER A O 1
ATOM 3641 N N . VAL A 1 476 ? 14.239 -10.940 -26.814 1.00 86.31 476 VAL A N 1
ATOM 3642 C CA . VAL A 1 476 ? 13.299 -12.060 -26.916 1.00 86.31 476 VAL A CA 1
ATOM 3643 C C . VAL A 1 476 ? 11.856 -11.613 -27.172 1.00 86.31 476 VAL A C 1
ATOM 3645 O O . VAL A 1 476 ? 11.126 -12.355 -27.819 1.00 86.31 476 VAL A O 1
ATOM 3648 N N . TRP A 1 477 ? 11.443 -10.418 -26.732 1.00 85.31 477 TRP A N 1
ATOM 3649 C CA . TRP A 1 477 ? 10.062 -9.915 -26.846 1.00 85.31 477 TRP A CA 1
ATOM 3650 C C . TRP A 1 477 ? 9.816 -9.012 -28.061 1.00 85.31 477 TRP A C 1
ATOM 3652 O O . TRP A 1 477 ? 8.678 -8.627 -28.340 1.00 85.31 477 TRP A O 1
ATOM 3662 N N . ILE A 1 478 ? 10.862 -8.674 -28.820 1.00 91.56 478 ILE A N 1
ATOM 3663 C CA . ILE A 1 478 ? 10.756 -7.727 -29.941 1.00 91.56 478 ILE A CA 1
ATOM 3664 C C . ILE A 1 478 ? 9.803 -8.251 -31.016 1.00 91.56 478 ILE A C 1
ATOM 3666 O O . ILE A 1 478 ? 8.895 -7.542 -31.452 1.00 91.56 478 ILE A O 1
ATOM 3670 N N . ASN A 1 479 ? 9.974 -9.519 -31.397 1.00 89.69 479 ASN A N 1
ATOM 3671 C CA . ASN A 1 479 ? 9.206 -10.181 -32.456 1.00 89.69 479 ASN A CA 1
ATOM 3672 C C . ASN A 1 479 ? 8.499 -11.454 -31.970 1.00 89.69 479 ASN A C 1
ATOM 3674 O O . ASN A 1 479 ? 8.115 -12.297 -32.778 1.00 89.69 479 ASN A O 1
ATOM 3678 N N . LYS A 1 480 ? 8.322 -11.595 -30.654 1.00 82.81 480 LYS A N 1
ATOM 3679 C CA . LYS A 1 480 ? 7.618 -12.718 -30.036 1.00 82.81 480 LYS A CA 1
ATOM 3680 C C . LYS A 1 480 ? 6.595 -12.175 -29.036 1.00 82.81 480 LYS A C 1
ATOM 3682 O O . LYS A 1 480 ? 6.999 -11.467 -28.114 1.00 82.81 480 LYS A O 1
ATOM 3687 N N . PRO A 1 481 ? 5.299 -12.478 -29.196 1.00 79.88 481 PRO A N 1
ATOM 3688 C CA . PRO A 1 481 ? 4.300 -12.085 -28.214 1.00 79.88 481 PRO A CA 1
ATOM 3689 C C . PRO A 1 481 ? 4.422 -12.944 -26.947 1.00 79.88 481 PRO A C 1
ATOM 3691 O O . PRO A 1 481 ? 4.955 -14.057 -26.988 1.00 79.88 481 PRO A O 1
ATOM 3694 N N . PHE A 1 482 ? 3.910 -12.438 -25.824 1.00 76.88 482 PHE A N 1
ATOM 3695 C CA . PHE A 1 482 ? 3.919 -13.165 -24.549 1.00 76.88 482 PHE A CA 1
ATOM 3696 C C . PHE A 1 482 ? 3.057 -14.435 -24.587 1.00 76.88 482 PHE A C 1
ATOM 3698 O O . PHE A 1 482 ? 3.456 -15.483 -24.082 1.00 76.88 482 PHE A O 1
ATOM 3705 N N . TYR A 1 483 ? 1.905 -14.356 -25.252 1.00 76.19 483 TYR A N 1
ATOM 3706 C CA . TYR A 1 483 ? 0.972 -15.457 -25.471 1.00 76.19 483 TYR A CA 1
ATOM 3707 C C . TYR A 1 483 ? 0.491 -15.470 -26.926 1.00 76.19 483 TYR A C 1
ATOM 3709 O O . TYR A 1 483 ? 0.587 -14.478 -27.654 1.00 76.19 483 TYR A O 1
ATOM 3717 N N . THR A 1 484 ? -0.038 -16.611 -27.365 1.00 81.00 484 THR A N 1
ATOM 3718 C CA . THR A 1 484 ? -0.575 -16.786 -28.719 1.00 81.00 484 THR A CA 1
ATOM 3719 C C . THR A 1 484 ? -1.708 -15.792 -28.987 1.00 81.00 484 THR A C 1
ATOM 3721 O O . THR A 1 484 ? -2.706 -15.789 -28.274 1.00 81.00 484 THR A O 1
ATOM 3724 N N . GLY A 1 485 ? -1.565 -14.964 -30.025 1.00 80.19 485 GLY A N 1
ATOM 3725 C CA . GLY A 1 485 ? -2.541 -13.927 -30.386 1.00 80.19 485 GLY A CA 1
ATOM 3726 C C . GLY A 1 485 ? -2.294 -12.552 -29.751 1.00 80.19 485 GLY A C 1
ATOM 3727 O O . GLY A 1 485 ? -2.962 -11.596 -30.135 1.00 80.19 485 GLY A O 1
ATOM 3728 N N . GLY A 1 486 ? -1.329 -12.428 -28.832 1.00 84.25 486 GLY A N 1
ATOM 3729 C CA . GLY A 1 486 ? -0.870 -11.136 -28.320 1.00 84.25 486 GLY A CA 1
ATOM 3730 C C . GLY A 1 486 ? -0.033 -10.351 -29.339 1.00 84.25 486 GLY A C 1
ATOM 3731 O O . GLY A 1 486 ? 0.379 -10.881 -30.373 1.00 84.25 486 GLY A O 1
ATOM 3732 N N . GLN A 1 487 ? 0.251 -9.084 -29.031 1.00 89.94 487 GLN A N 1
ATOM 3733 C CA . GLN A 1 487 ? 1.133 -8.240 -29.844 1.00 89.94 487 GLN A CA 1
ATOM 3734 C C . GLN A 1 487 ? 2.608 -8.424 -29.466 1.00 89.94 487 GLN A C 1
ATOM 3736 O O . GLN A 1 487 ? 2.939 -8.718 -28.318 1.00 89.94 487 GLN A O 1
ATOM 3741 N N . THR A 1 488 ? 3.507 -8.218 -30.428 1.00 93.25 488 THR A N 1
ATOM 3742 C CA . THR A 1 488 ? 4.950 -8.094 -30.174 1.00 93.25 488 THR A CA 1
ATOM 3743 C C . THR A 1 488 ? 5.321 -6.661 -29.789 1.00 93.25 488 THR A C 1
ATOM 3745 O O . THR A 1 488 ? 4.572 -5.720 -30.073 1.00 93.25 488 THR A O 1
ATOM 3748 N N . ALA A 1 489 ? 6.511 -6.453 -29.213 1.00 94.69 489 ALA A N 1
ATOM 3749 C CA . ALA A 1 489 ? 6.961 -5.096 -28.893 1.00 94.69 489 ALA A CA 1
ATOM 3750 C C . ALA A 1 489 ? 7.069 -4.210 -30.143 1.00 94.69 489 ALA A C 1
ATOM 3752 O O . ALA A 1 489 ? 6.662 -3.050 -30.105 1.00 94.69 489 ALA A O 1
ATOM 3753 N N . THR A 1 490 ? 7.532 -4.759 -31.272 1.00 96.19 490 THR A N 1
ATOM 3754 C CA . THR A 1 490 ? 7.591 -4.032 -32.551 1.00 96.19 490 THR A CA 1
ATOM 3755 C C . THR A 1 490 ? 6.215 -3.522 -32.984 1.00 96.19 490 THR A C 1
ATOM 3757 O O . THR A 1 490 ? 6.098 -2.373 -33.412 1.00 96.19 490 THR A O 1
ATOM 3760 N N . GLN A 1 491 ? 5.166 -4.342 -32.853 1.00 96.19 491 GLN A N 1
ATOM 3761 C CA . GLN A 1 491 ? 3.798 -3.960 -33.224 1.00 96.19 491 GLN A CA 1
ATOM 3762 C C . GLN A 1 491 ? 3.269 -2.829 -32.335 1.00 96.19 491 GLN A C 1
ATOM 3764 O O . GLN A 1 491 ? 2.781 -1.823 -32.854 1.00 96.19 491 GLN A O 1
ATOM 3769 N N . VAL A 1 492 ? 3.453 -2.944 -31.015 1.00 96.75 492 VAL A N 1
ATOM 3770 C CA . VAL A 1 492 ? 3.046 -1.908 -30.053 1.00 96.75 492 VAL A CA 1
ATOM 3771 C C . VAL A 1 492 ? 3.796 -0.593 -30.302 1.00 96.75 492 VAL A C 1
ATOM 3773 O O . VAL A 1 492 ? 3.167 0.459 -30.408 1.00 96.75 492 VAL A O 1
ATOM 3776 N N . ILE A 1 493 ? 5.125 -0.634 -30.466 1.00 97.31 493 ILE A N 1
ATOM 3777 C CA . ILE A 1 493 ? 5.950 0.560 -30.725 1.00 97.31 493 ILE A CA 1
ATOM 3778 C C . ILE A 1 493 ? 5.555 1.224 -32.051 1.00 97.31 493 ILE A C 1
ATOM 3780 O O . ILE A 1 493 ? 5.426 2.447 -32.114 1.00 97.31 493 ILE A O 1
ATOM 3784 N N . THR A 1 494 ? 5.304 0.432 -33.098 1.00 95.06 494 THR A N 1
ATOM 3785 C CA . THR A 1 494 ? 4.881 0.939 -34.413 1.00 95.06 494 THR A CA 1
ATOM 3786 C C . THR A 1 494 ? 3.532 1.650 -34.328 1.00 95.06 494 THR A C 1
ATOM 3788 O O . THR A 1 494 ? 3.396 2.763 -34.836 1.00 95.06 494 THR A O 1
ATOM 3791 N N . ALA A 1 495 ? 2.551 1.070 -33.629 1.00 93.56 495 ALA A N 1
ATOM 3792 C CA . ALA A 1 495 ? 1.254 1.710 -33.399 1.00 93.56 495 ALA A CA 1
ATOM 3793 C C . ALA A 1 495 ? 1.383 3.030 -32.610 1.00 93.56 495 ALA A C 1
ATOM 3795 O O . ALA A 1 495 ? 0.592 3.961 -32.781 1.00 93.56 495 ALA A O 1
ATOM 3796 N N . PHE A 1 496 ? 2.417 3.139 -31.774 1.00 92.94 496 PHE A N 1
ATOM 3797 C CA . PHE A 1 496 ? 2.709 4.322 -30.972 1.00 92.94 496 PHE A CA 1
ATOM 3798 C C . PHE A 1 496 ? 3.581 5.370 -31.696 1.00 92.94 496 PHE A C 1
ATOM 3800 O O . PHE A 1 496 ? 3.747 6.485 -31.195 1.00 92.94 496 PHE A O 1
ATOM 3807 N N . ALA A 1 497 ? 4.112 5.066 -32.888 1.00 88.38 497 ALA A N 1
ATOM 3808 C CA . ALA A 1 497 ? 5.123 5.877 -33.577 1.00 88.38 497 ALA A CA 1
ATOM 3809 C C . ALA A 1 497 ? 4.682 7.324 -33.873 1.00 88.38 497 ALA A C 1
ATOM 3811 O O . ALA A 1 497 ? 5.514 8.236 -33.863 1.00 88.38 497 ALA A O 1
ATOM 3812 N N . GLN A 1 498 ? 3.377 7.566 -34.056 1.00 90.25 498 GLN A N 1
ATOM 3813 C CA . GLN A 1 498 ? 2.803 8.910 -34.240 1.00 90.25 498 GLN A CA 1
ATOM 3814 C C . GLN A 1 498 ? 3.165 9.891 -33.109 1.00 90.25 498 GLN A C 1
ATOM 3816 O O . GLN A 1 498 ? 3.223 11.103 -33.316 1.00 90.25 498 GLN A O 1
ATOM 3821 N N . TRP A 1 499 ? 3.460 9.370 -31.916 1.00 93.12 499 TRP A N 1
ATOM 3822 C CA . TRP A 1 499 ? 3.804 10.148 -30.731 1.00 93.12 499 TRP A CA 1
ATOM 3823 C C . TRP A 1 499 ? 5.295 10.475 -30.614 1.00 93.12 499 TRP A C 1
ATOM 3825 O O . TRP A 1 499 ? 5.682 11.161 -29.669 1.00 93.12 499 TRP A O 1
ATOM 3835 N N . LYS A 1 500 ? 6.118 10.035 -31.575 1.00 94.50 500 LYS A N 1
ATOM 3836 C CA . LYS A 1 500 ? 7.552 10.348 -31.691 1.00 94.50 500 LYS A CA 1
ATOM 3837 C C . LYS A 1 500 ? 8.377 10.022 -30.438 1.00 94.50 500 LYS A C 1
ATOM 3839 O O . LYS A 1 500 ? 9.281 10.774 -30.081 1.00 94.50 500 LYS A O 1
ATOM 3844 N N . VAL A 1 501 ? 8.055 8.925 -29.755 1.00 97.19 501 VAL A N 1
ATOM 3845 C CA . VAL A 1 501 ? 8.877 8.419 -28.646 1.00 97.19 501 VAL A CA 1
ATOM 3846 C C . VAL A 1 501 ? 10.182 7.873 -29.219 1.00 97.19 501 VAL A C 1
ATOM 3848 O O . VAL A 1 501 ? 10.157 7.087 -30.169 1.00 97.19 501 VAL A O 1
ATOM 3851 N N . ALA A 1 502 ? 11.316 8.316 -28.676 1.00 97.81 502 ALA A N 1
ATOM 3852 C CA . ALA A 1 502 ? 12.614 7.799 -29.072 1.00 97.81 502 ALA A CA 1
ATOM 3853 C C . ALA A 1 502 ? 12.777 6.362 -28.566 1.00 97.81 502 ALA A C 1
ATOM 3855 O O . ALA A 1 502 ? 12.487 6.079 -27.404 1.00 97.81 502 ALA A O 1
ATOM 3856 N N . VAL A 1 503 ? 13.252 5.469 -29.434 1.00 98.50 503 VAL A N 1
ATOM 3857 C CA . VAL A 1 503 ? 13.614 4.093 -29.073 1.00 98.50 503 VAL A CA 1
ATOM 3858 C C . VAL A 1 503 ? 14.933 3.754 -29.745 1.00 98.50 503 VAL A C 1
ATOM 3860 O O . VAL A 1 503 ? 15.097 3.961 -30.952 1.00 98.50 503 VAL A O 1
ATOM 3863 N N . TYR A 1 504 ? 15.862 3.240 -28.955 1.00 98.75 504 TYR A N 1
ATOM 3864 C CA . TYR A 1 504 ? 17.197 2.844 -29.369 1.00 98.75 504 TYR A CA 1
ATOM 3865 C C . TYR A 1 504 ? 17.323 1.325 -29.364 1.00 98.75 504 TYR A C 1
ATOM 3867 O O . TYR A 1 504 ? 16.636 0.652 -28.609 1.00 98.75 504 TYR A O 1
ATOM 3875 N N . GLN A 1 505 ? 18.194 0.779 -30.199 1.00 98.62 505 GLN A N 1
ATOM 3876 C CA . GLN A 1 505 ? 18.526 -0.638 -30.230 1.00 98.62 505 GLN A CA 1
ATOM 3877 C C . GLN A 1 505 ? 19.995 -0.820 -29.861 1.00 98.62 505 GLN A C 1
ATOM 3879 O O . GLN A 1 505 ? 20.856 -0.164 -30.448 1.00 98.62 505 GLN A O 1
ATOM 3884 N N . LEU A 1 506 ? 20.270 -1.706 -28.903 1.00 98.69 506 LEU A N 1
ATOM 3885 C CA . LEU A 1 506 ? 21.629 -2.021 -28.463 1.00 98.69 506 LEU A CA 1
ATOM 3886 C C . LEU A 1 506 ? 22.388 -2.815 -29.529 1.00 98.69 506 LEU A C 1
ATOM 3888 O O . LEU A 1 506 ? 21.865 -3.792 -30.068 1.00 98.69 506 LEU A O 1
ATOM 3892 N N . SER A 1 507 ? 23.643 -2.443 -29.781 1.00 98.44 507 SER A N 1
ATOM 3893 C CA . SER A 1 507 ? 24.526 -3.177 -30.696 1.00 98.44 507 SER A CA 1
ATOM 3894 C C . SER A 1 507 ? 25.199 -4.386 -30.041 1.00 98.44 507 SER A C 1
ATOM 3896 O O . SER A 1 507 ? 25.522 -5.345 -30.736 1.00 98.44 507 SER A O 1
ATOM 3898 N N . ASN A 1 508 ? 25.399 -4.356 -28.720 1.00 97.06 508 ASN A N 1
ATOM 3899 C CA . ASN A 1 508 ? 26.116 -5.379 -27.957 1.00 97.06 508 ASN A CA 1
ATOM 3900 C C . ASN A 1 508 ? 25.286 -5.871 -26.762 1.00 97.06 508 ASN A C 1
ATOM 3902 O O . ASN A 1 508 ? 24.270 -5.273 -26.408 1.00 97.06 508 ASN A O 1
ATOM 3906 N N . ASN A 1 509 ? 25.733 -6.967 -26.141 1.00 96.12 509 ASN A N 1
ATOM 3907 C CA . ASN A 1 509 ? 25.267 -7.332 -24.806 1.00 96.12 509 ASN A CA 1
ATOM 3908 C C . ASN A 1 509 ? 25.799 -6.304 -23.806 1.00 96.12 509 ASN A C 1
ATOM 3910 O O . ASN A 1 509 ? 26.993 -6.017 -23.821 1.00 96.12 509 ASN A O 1
ATOM 3914 N N . GLU A 1 510 ? 24.942 -5.819 -22.916 1.00 97.56 510 GLU A N 1
ATOM 3915 C CA . GLU A 1 510 ? 25.306 -4.836 -21.897 1.00 97.56 510 GLU A CA 1
ATOM 3916 C C . GLU A 1 510 ? 24.950 -5.368 -20.510 1.00 97.56 510 GLU A C 1
ATOM 3918 O O . GLU A 1 510 ? 23.919 -6.018 -20.328 1.00 97.56 510 GLU A O 1
ATOM 3923 N N . VAL A 1 511 ? 25.798 -5.097 -19.517 1.00 96.38 511 VAL A N 1
ATOM 3924 C CA . VAL A 1 511 ? 25.488 -5.375 -18.110 1.00 96.38 511 VAL A CA 1
ATOM 3925 C C . VAL A 1 511 ? 24.959 -4.093 -17.487 1.00 96.38 511 VAL A C 1
ATOM 3927 O O . VAL A 1 511 ? 25.671 -3.095 -17.415 1.00 96.38 511 VAL A O 1
ATOM 3930 N N . VAL A 1 512 ? 23.705 -4.123 -17.049 1.00 97.00 512 VAL A N 1
ATOM 3931 C CA . VAL A 1 512 ? 22.984 -2.953 -16.539 1.00 97.00 512 VAL A CA 1
ATOM 3932 C C . VAL A 1 512 ? 22.350 -3.255 -15.189 1.00 97.00 512 VAL A C 1
ATOM 3934 O O . VAL A 1 512 ? 22.030 -4.403 -14.883 1.00 97.00 512 VAL A O 1
ATOM 3937 N N . ASP A 1 513 ? 22.162 -2.216 -14.384 1.00 95.69 513 ASP A N 1
ATOM 3938 C CA . ASP A 1 513 ? 21.542 -2.320 -13.067 1.00 95.69 513 ASP A CA 1
ATOM 3939 C C . ASP A 1 513 ? 20.013 -2.239 -13.180 1.00 95.69 513 ASP A C 1
ATOM 3941 O O . ASP A 1 513 ? 19.456 -1.219 -13.600 1.00 95.69 513 ASP A O 1
ATOM 3945 N N . ILE A 1 514 ? 19.326 -3.345 -12.887 1.00 94.25 514 ILE A N 1
ATOM 3946 C CA . ILE A 1 514 ? 17.876 -3.460 -13.053 1.00 94.25 514 ILE A CA 1
ATOM 3947 C C . ILE A 1 514 ? 17.179 -3.219 -11.724 1.00 94.25 514 ILE A C 1
ATOM 3949 O O . ILE A 1 514 ? 17.155 -4.090 -10.854 1.00 94.25 514 ILE A O 1
ATOM 3953 N N . ARG A 1 515 ? 16.490 -2.083 -11.611 1.00 92.31 515 ARG A N 1
ATOM 3954 C CA . ARG A 1 515 ? 15.669 -1.792 -10.437 1.00 92.31 515 ARG A CA 1
ATOM 3955 C C . ARG A 1 515 ? 14.439 -2.690 -10.376 1.00 92.31 515 ARG A C 1
ATOM 3957 O O . ARG A 1 515 ? 14.204 -3.346 -9.367 1.00 92.31 515 ARG A O 1
ATOM 3964 N N . TYR A 1 516 ? 13.680 -2.746 -11.470 1.00 91.44 516 TYR A N 1
ATOM 3965 C CA . TYR A 1 516 ? 12.463 -3.552 -11.567 1.00 91.44 516 TYR A CA 1
ATOM 3966 C C . TYR A 1 516 ? 12.381 -4.285 -12.900 1.00 91.44 516 TYR A C 1
ATOM 3968 O O . TYR A 1 516 ? 12.759 -3.753 -13.939 1.00 91.44 516 TYR A O 1
ATOM 3976 N N . THR A 1 517 ? 11.814 -5.491 -12.893 1.00 90.44 517 THR A N 1
ATOM 3977 C CA . THR A 1 517 ? 11.233 -6.083 -14.105 1.00 90.44 517 THR A CA 1
ATOM 3978 C C . THR A 1 517 ? 9.723 -5.915 -14.022 1.00 90.44 517 THR A C 1
ATOM 3980 O O . THR A 1 517 ? 9.051 -6.623 -13.277 1.00 90.44 517 THR A O 1
ATOM 3983 N N . LEU A 1 518 ? 9.202 -4.945 -14.766 1.00 91.56 518 LEU A N 1
ATOM 3984 C CA . LEU A 1 518 ? 7.782 -4.641 -14.849 1.00 91.56 518 LEU A CA 1
ATOM 3985 C C . LEU A 1 518 ? 7.096 -5.701 -15.712 1.00 91.56 518 LEU A C 1
ATOM 3987 O O . LEU A 1 518 ? 7.456 -5.899 -16.871 1.00 91.56 518 LEU A O 1
ATOM 3991 N N . ASN A 1 519 ? 6.125 -6.403 -15.136 1.00 86.00 519 ASN A N 1
ATOM 3992 C CA . ASN A 1 519 ? 5.393 -7.481 -15.805 1.00 86.00 519 ASN A CA 1
ATOM 3993 C C . ASN A 1 519 ? 3.908 -7.539 -15.407 1.00 86.00 519 ASN A C 1
ATOM 3995 O O . ASN A 1 519 ? 3.230 -8.519 -15.705 1.00 86.00 519 ASN A O 1
ATOM 3999 N N . ALA A 1 520 ? 3.424 -6.518 -14.699 1.00 82.44 520 ALA A N 1
ATOM 4000 C CA . ALA A 1 520 ? 2.028 -6.372 -14.322 1.00 82.44 520 ALA A CA 1
ATOM 4001 C C . ALA A 1 520 ? 1.371 -5.318 -15.214 1.00 82.44 520 ALA A C 1
ATOM 4003 O O . ALA A 1 520 ? 2.000 -4.315 -15.555 1.00 82.44 520 ALA A O 1
ATOM 4004 N N . ARG A 1 521 ? 0.100 -5.540 -15.557 1.00 88.69 521 ARG A N 1
ATOM 4005 C CA . ARG A 1 521 ? -0.742 -4.550 -16.229 1.00 88.69 521 ARG A CA 1
ATOM 4006 C C . ARG A 1 521 ? -1.160 -3.498 -15.200 1.00 88.69 521 ARG A C 1
ATOM 4008 O O . ARG A 1 521 ? -1.888 -3.856 -14.274 1.00 88.69 521 ARG A O 1
ATOM 4015 N N . PRO A 1 522 ? -0.732 -2.230 -15.319 1.00 91.06 522 PRO A N 1
ATOM 4016 C CA . PRO A 1 522 ? -1.168 -1.215 -14.376 1.00 91.06 522 PRO A CA 1
ATOM 4017 C C . PRO A 1 522 ? -2.681 -1.002 -14.495 1.00 91.06 522 PRO A C 1
ATOM 4019 O O . PRO A 1 522 ? -3.230 -0.997 -15.598 1.00 91.06 522 PRO A O 1
ATOM 4022 N N . LYS A 1 523 ? -3.363 -0.778 -13.375 1.00 91.62 523 LYS A N 1
ATOM 4023 C CA . LYS A 1 523 ? -4.732 -0.252 -13.363 1.00 91.62 523 LYS A CA 1
ATOM 4024 C C . LYS A 1 523 ? -4.805 0.841 -12.313 1.00 91.62 523 LYS A C 1
ATOM 4026 O O . LYS A 1 523 ? -4.483 0.608 -11.148 1.00 91.62 523 LYS A O 1
ATOM 4031 N N . ILE A 1 524 ? -5.188 2.035 -12.752 1.00 95.81 524 ILE A N 1
ATOM 4032 C CA . ILE A 1 524 ? -5.041 3.261 -11.966 1.00 95.81 524 ILE A CA 1
ATOM 4033 C C . ILE A 1 524 ? -6.415 3.756 -11.510 1.00 95.81 524 ILE A C 1
ATOM 4035 O O . ILE A 1 524 ? -7.292 3.989 -12.339 1.00 95.81 524 ILE A O 1
ATOM 4039 N N . ALA A 1 525 ? -6.600 3.953 -10.208 1.00 96.69 525 ALA A N 1
ATOM 4040 C CA . ALA A 1 525 ? -7.735 4.694 -9.666 1.00 96.69 525 ALA A CA 1
ATOM 4041 C C . ALA A 1 525 ? -7.335 6.157 -9.439 1.00 96.69 525 ALA A C 1
ATOM 4043 O O . ALA A 1 525 ? -6.368 6.440 -8.738 1.00 96.69 525 ALA A O 1
ATOM 4044 N N . VAL A 1 526 ? -8.086 7.095 -10.010 1.00 97.56 526 VAL A N 1
ATOM 4045 C CA . VAL A 1 526 ? -7.916 8.531 -9.755 1.00 97.56 526 VAL A CA 1
ATOM 4046 C C . VAL A 1 526 ? -9.113 9.005 -8.947 1.00 97.56 526 VAL A C 1
ATOM 4048 O O . VAL A 1 526 ? -10.246 8.956 -9.429 1.00 97.56 526 VAL A O 1
ATOM 4051 N N . PHE A 1 527 ? -8.886 9.450 -7.717 1.00 96.31 527 PHE A N 1
ATOM 4052 C CA . PHE A 1 527 ? -9.985 9.827 -6.842 1.00 96.31 527 PHE A CA 1
ATOM 4053 C C . PHE A 1 527 ? -10.608 11.169 -7.230 1.00 96.31 527 PHE A C 1
ATOM 4055 O O . PHE A 1 527 ? -9.920 12.119 -7.607 1.00 96.31 527 PHE A O 1
ATOM 4062 N N . ASN A 1 528 ? -11.943 11.227 -7.184 1.00 93.31 528 ASN A N 1
ATOM 4063 C CA . ASN A 1 528 ? -12.738 12.391 -7.585 1.00 93.31 528 ASN A CA 1
ATOM 4064 C C . ASN A 1 528 ? -13.440 13.099 -6.415 1.00 93.31 528 ASN A C 1
ATOM 4066 O O . ASN A 1 528 ? -14.202 14.037 -6.651 1.00 93.31 528 ASN A O 1
ATOM 4070 N N . ASN A 1 529 ? -13.157 12.698 -5.172 1.00 89.56 529 ASN A N 1
ATOM 4071 C CA . ASN A 1 529 ? -13.790 13.221 -3.958 1.00 89.56 529 ASN A CA 1
ATOM 4072 C C . ASN A 1 529 ? -13.665 14.743 -3.847 1.00 89.56 529 ASN A C 1
ATOM 4074 O O . ASN A 1 529 ? -14.614 15.431 -3.483 1.00 89.56 529 ASN A O 1
ATOM 4078 N N . GLY A 1 530 ? -12.499 15.274 -4.209 1.00 84.69 530 GLY A N 1
ATOM 4079 C CA . GLY A 1 530 ? -12.227 16.706 -4.198 1.00 84.69 530 GLY A CA 1
ATOM 4080 C C . GLY A 1 530 ? -12.698 17.477 -5.433 1.00 84.69 530 GLY A C 1
ATOM 4081 O O . GLY A 1 530 ? -12.442 18.674 -5.511 1.00 84.69 530 GLY A O 1
ATOM 4082 N N . GLY A 1 531 ? -13.303 16.822 -6.432 1.00 89.38 531 GLY A N 1
ATOM 4083 C CA . GLY A 1 531 ? -13.671 17.439 -7.717 1.00 89.38 531 GLY A CA 1
ATOM 4084 C C . GLY A 1 531 ? -12.481 17.886 -8.583 1.00 89.38 531 GLY A C 1
ATOM 4085 O O . GLY A 1 531 ? -12.662 18.603 -9.566 1.00 89.38 531 GLY A O 1
ATOM 4086 N N . ASN A 1 532 ? -11.263 17.478 -8.217 1.00 90.94 532 ASN A N 1
ATOM 4087 C CA . ASN A 1 532 ? -10.000 17.905 -8.823 1.00 90.94 532 ASN A CA 1
ATOM 4088 C C . ASN A 1 532 ? -9.252 16.763 -9.537 1.00 90.94 532 ASN A C 1
ATOM 4090 O O . ASN A 1 532 ? -8.082 16.914 -9.889 1.00 90.94 532 ASN A O 1
ATOM 4094 N N . GLN A 1 533 ? -9.918 15.637 -9.813 1.00 93.06 533 GLN A N 1
ATOM 4095 C CA . GLN A 1 533 ? -9.349 14.497 -10.545 1.00 93.06 533 GLN A CA 1
ATOM 4096 C C . GLN A 1 533 ? -8.765 14.901 -11.903 1.00 93.06 533 GLN A C 1
ATOM 4098 O O . GLN A 1 533 ? -7.792 14.305 -12.363 1.00 93.06 533 GLN A O 1
ATOM 4103 N N . ILE A 1 534 ? -9.314 15.960 -12.518 1.00 92.00 534 ILE A N 1
ATOM 4104 C CA . ILE A 1 534 ? -8.863 16.479 -13.814 1.00 92.00 534 ILE A CA 1
ATOM 4105 C C . ILE A 1 534 ? -7.374 16.848 -13.823 1.00 92.00 534 ILE A C 1
ATOM 4107 O O . ILE A 1 534 ? -6.732 16.797 -14.874 1.00 92.00 534 ILE A O 1
ATOM 4111 N N . LEU A 1 535 ? -6.813 17.167 -12.651 1.00 90.00 535 LEU A N 1
ATOM 4112 C CA . LEU A 1 535 ? -5.397 17.471 -12.472 1.00 90.00 535 LEU A CA 1
ATOM 4113 C C . LEU A 1 535 ? -4.496 16.273 -12.804 1.00 90.00 535 LEU A C 1
ATOM 4115 O O . LEU A 1 535 ? -3.435 16.441 -13.400 1.00 90.00 535 LEU A O 1
ATOM 4119 N N . GLN A 1 536 ? -4.939 15.064 -12.465 1.00 93.69 536 GLN A N 1
ATOM 4120 C CA . GLN A 1 536 ? -4.198 13.823 -12.689 1.00 93.69 536 GLN A CA 1
ATOM 4121 C C . GLN A 1 536 ? -4.625 13.139 -13.995 1.00 93.69 536 GLN A C 1
ATOM 4123 O O . GLN A 1 536 ? -3.771 12.667 -14.745 1.00 93.69 536 GLN A O 1
ATOM 4128 N N . THR A 1 537 ? -5.916 13.161 -14.352 1.00 94.94 537 THR A N 1
ATOM 4129 C CA . THR A 1 537 ? -6.384 12.541 -15.606 1.00 94.94 537 THR A CA 1
ATOM 4130 C C . THR A 1 537 ? -5.815 13.238 -16.845 1.00 94.94 537 THR A C 1
ATOM 4132 O O . THR A 1 537 ? -5.350 12.567 -17.759 1.00 94.94 537 THR A O 1
ATOM 4135 N N . THR A 1 538 ? -5.724 14.577 -16.853 1.00 93.12 538 THR A N 1
ATOM 4136 C CA . THR A 1 538 ? -5.122 15.330 -17.975 1.00 93.12 538 THR A CA 1
ATOM 4137 C C . THR A 1 538 ? -3.656 14.955 -18.194 1.00 93.12 538 THR A C 1
ATOM 4139 O O . THR A 1 538 ? -3.173 14.905 -19.330 1.00 93.12 538 THR A O 1
ATOM 4142 N N . LEU A 1 539 ? -2.928 14.698 -17.107 1.00 93.12 539 LEU A N 1
ATOM 4143 C CA . LEU A 1 539 ? -1.541 14.253 -17.146 1.00 93.12 539 LEU A CA 1
ATOM 4144 C C . LEU A 1 539 ? -1.441 12.853 -17.764 1.00 93.12 539 LEU A C 1
ATOM 4146 O O . LEU A 1 539 ? -0.656 12.662 -18.697 1.00 93.12 539 LEU A O 1
ATOM 4150 N N . LEU A 1 540 ? -2.267 11.909 -17.305 1.00 95.88 540 LEU A N 1
ATOM 4151 C CA . LEU A 1 540 ? -2.333 10.545 -17.841 1.00 95.88 540 LEU A CA 1
ATOM 4152 C C . LEU A 1 540 ? -2.704 10.546 -19.336 1.00 95.88 540 LEU A C 1
ATOM 4154 O O . LEU A 1 540 ? -2.003 9.940 -20.150 1.00 95.88 540 LEU A O 1
ATOM 4158 N N . ASP A 1 541 ? -3.711 11.326 -19.734 1.00 95.25 541 ASP A N 1
ATOM 4159 C CA . ASP A 1 541 ? -4.141 11.478 -21.132 1.00 95.25 541 ASP A CA 1
ATOM 4160 C C . ASP A 1 541 ? -3.041 12.075 -22.029 1.00 95.25 541 ASP A C 1
ATOM 4162 O O . ASP A 1 541 ? -2.874 11.696 -23.201 1.00 95.25 541 ASP A O 1
ATOM 4166 N N . SER A 1 542 ? -2.262 13.015 -21.481 1.00 93.19 542 SER A N 1
ATOM 4167 C CA . SER A 1 542 ? -1.128 13.644 -22.170 1.00 93.19 542 SER A CA 1
ATOM 4168 C C . SER A 1 542 ? 0.033 12.668 -22.355 1.00 93.19 542 SER A C 1
ATOM 4170 O O . SER A 1 542 ? 0.681 12.681 -23.408 1.00 93.19 542 SER A O 1
ATOM 4172 N N . ALA A 1 543 ? 0.247 11.784 -21.376 1.00 95.06 543 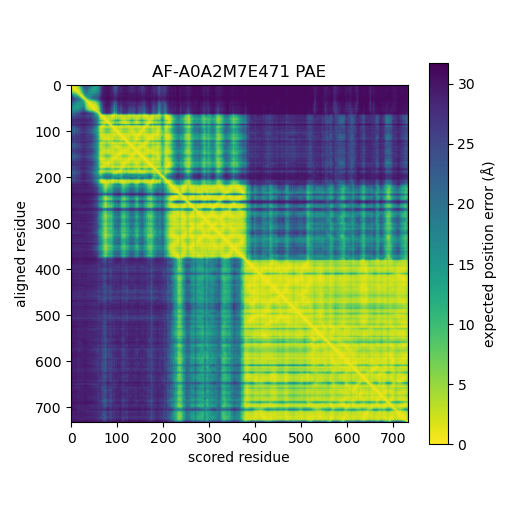ALA A N 1
ATOM 4173 C CA . ALA A 1 543 ? 1.186 10.672 -21.450 1.00 95.06 543 ALA A CA 1
ATOM 4174 C C . ALA A 1 543 ? 0.670 9.504 -22.308 1.00 95.06 543 ALA A C 1
ATOM 4176 O O . ALA A 1 543 ? 1.470 8.651 -22.668 1.00 95.06 543 ALA A O 1
ATOM 4177 N N . LYS A 1 544 ? -0.616 9.491 -22.698 1.00 96.06 544 LYS A N 1
ATOM 4178 C CA . LYS A 1 544 ? -1.309 8.397 -23.415 1.00 96.06 544 LYS A CA 1
ATOM 4179 C C . LYS A 1 544 ? -1.504 7.124 -22.585 1.00 96.06 544 LYS A C 1
ATOM 4181 O O . LYS A 1 544 ? -1.500 6.021 -23.124 1.00 96.06 544 LYS A O 1
ATOM 4186 N N . ILE A 1 545 ? -1.738 7.295 -21.290 1.00 96.38 545 ILE A N 1
ATOM 4187 C CA . ILE A 1 545 ? -2.180 6.246 -20.370 1.00 96.38 545 ILE A CA 1
ATOM 4188 C C . ILE A 1 545 ? -3.702 6.358 -20.248 1.00 96.38 545 ILE A C 1
ATOM 4190 O O . ILE A 1 545 ? -4.205 7.390 -19.820 1.00 96.38 545 ILE A O 1
ATOM 4194 N N . THR A 1 546 ? -4.438 5.325 -20.666 1.00 89.00 546 THR A N 1
ATOM 4195 C CA . THR A 1 546 ? -5.917 5.358 -20.785 1.00 89.00 546 THR A CA 1
ATOM 4196 C C . THR A 1 546 ? -6.633 4.347 -19.885 1.00 89.00 546 THR A C 1
ATOM 4198 O O . THR A 1 546 ? -7.842 4.408 -19.710 1.00 89.00 546 THR A O 1
ATOM 4201 N N . ASN A 1 547 ? -5.885 3.431 -19.276 1.00 88.88 547 ASN A N 1
ATOM 4202 C CA . ASN A 1 547 ? -6.313 2.391 -18.335 1.00 88.88 547 ASN A CA 1
ATOM 4203 C C . ASN A 1 547 ? -6.443 2.925 -16.895 1.00 88.88 547 ASN A C 1
ATOM 4205 O O . ASN A 1 547 ? -5.992 2.286 -15.941 1.00 88.88 547 ASN A O 1
ATOM 4209 N N . TYR A 1 548 ? -7.050 4.103 -16.741 1.00 95.12 548 TYR A N 1
ATOM 4210 C CA . TYR A 1 548 ? -7.394 4.672 -15.441 1.00 95.12 548 TYR A CA 1
ATOM 4211 C C . TYR A 1 548 ? -8.908 4.827 -15.288 1.00 95.12 548 TYR A C 1
ATOM 4213 O O . TYR A 1 548 ? -9.644 4.925 -16.270 1.00 95.12 548 TYR A O 1
ATOM 4221 N N . VAL A 1 549 ? -9.373 4.871 -14.042 1.00 94.69 549 VAL A N 1
ATOM 4222 C CA . VAL A 1 549 ? -10.777 5.088 -13.692 1.00 94.69 549 VAL A CA 1
ATOM 4223 C C . VAL A 1 549 ? -10.860 6.240 -12.702 1.00 94.69 549 VAL A C 1
ATOM 4225 O O . VAL A 1 549 ? -10.248 6.190 -11.637 1.00 94.69 549 VAL A O 1
ATOM 4228 N N . ALA A 1 550 ? -11.627 7.275 -13.048 1.00 94.38 550 ALA A N 1
ATOM 4229 C CA . ALA A 1 550 ? -11.995 8.312 -12.094 1.00 94.38 550 ALA A CA 1
ATOM 4230 C C . ALA A 1 550 ? -13.136 7.797 -11.205 1.00 94.38 550 ALA A C 1
ATOM 4232 O O . ALA A 1 550 ? -14.219 7.503 -11.711 1.00 94.38 550 ALA A O 1
ATOM 4233 N N . ILE A 1 551 ? -12.904 7.674 -9.901 1.00 90.94 551 ILE A N 1
ATOM 4234 C CA . ILE A 1 551 ? -13.835 7.024 -8.969 1.00 90.94 551 ILE A CA 1
ATOM 4235 C C . ILE A 1 551 ? -13.866 7.756 -7.628 1.00 90.94 551 ILE A C 1
ATOM 4237 O O . ILE A 1 551 ? -12.899 8.410 -7.254 1.00 90.94 551 ILE A O 1
ATOM 4241 N N . SER A 1 552 ? -14.975 7.661 -6.897 1.00 89.38 552 SER A N 1
ATOM 4242 C CA . SER A 1 552 ? -14.992 8.108 -5.504 1.00 89.38 552 SER A CA 1
ATOM 4243 C C . SER A 1 552 ? -14.274 7.087 -4.628 1.00 89.38 552 SER A C 1
ATOM 4245 O O . SER A 1 552 ? -14.533 5.891 -4.744 1.00 89.38 552 SER A O 1
ATOM 4247 N N . THR A 1 553 ? -13.432 7.542 -3.704 1.00 83.69 553 THR A N 1
ATOM 4248 C CA . THR A 1 553 ? -12.763 6.689 -2.716 1.00 83.69 553 THR A CA 1
ATOM 4249 C C . THR A 1 553 ? -13.760 5.853 -1.903 1.00 83.69 553 THR A C 1
ATOM 4251 O O . THR A 1 553 ? -13.464 4.718 -1.563 1.00 83.69 553 THR A O 1
ATOM 4254 N N . GLY A 1 554 ? -14.982 6.343 -1.657 1.00 80.56 554 GLY A N 1
ATOM 4255 C CA . GLY A 1 554 ? -16.015 5.571 -0.947 1.00 80.56 554 GLY A CA 1
ATOM 4256 C C . GLY A 1 554 ? -16.548 4.354 -1.721 1.00 80.56 554 GLY A C 1
ATOM 4257 O O . GLY A 1 554 ? -17.205 3.502 -1.135 1.00 80.56 554 GLY A O 1
ATOM 4258 N N . LEU A 1 555 ? -16.275 4.269 -3.027 1.00 79.69 555 LEU A N 1
ATOM 4259 C CA . LEU A 1 555 ? -16.624 3.139 -3.899 1.00 79.69 555 LEU A CA 1
ATOM 4260 C C . LEU A 1 555 ? -15.392 2.308 -4.294 1.00 79.69 555 LEU A C 1
ATOM 4262 O O . LEU A 1 555 ? -15.493 1.408 -5.125 1.00 79.69 555 LEU A O 1
ATOM 4266 N N . PHE A 1 556 ? -14.220 2.636 -3.752 1.00 84.56 556 PHE A N 1
ATOM 4267 C CA . PHE A 1 556 ? -12.967 1.978 -4.083 1.00 84.56 556 PHE A CA 1
ATOM 4268 C C . PHE A 1 556 ? -12.829 0.660 -3.318 1.00 84.56 556 PHE A C 1
ATOM 4270 O O . PHE A 1 556 ? -12.747 0.638 -2.093 1.00 84.56 556 PHE A O 1
ATOM 4277 N N . THR A 1 557 ? -12.772 -0.442 -4.059 1.00 74.88 557 THR A N 1
ATOM 4278 C CA . THR A 1 557 ? -12.658 -1.812 -3.529 1.00 74.88 557 THR A CA 1
ATOM 4279 C C . THR A 1 557 ? -11.214 -2.339 -3.542 1.00 74.88 557 THR A C 1
ATOM 4281 O O . THR A 1 557 ? -10.959 -3.476 -3.146 1.00 74.88 557 THR A O 1
ATOM 4284 N N . GLY A 1 558 ? -10.246 -1.526 -3.987 1.00 79.44 558 GLY A N 1
ATOM 4285 C CA . GLY A 1 558 ? -8.824 -1.870 -3.955 1.00 79.44 558 GLY A CA 1
ATOM 4286 C C . GLY A 1 558 ? -8.436 -3.013 -4.896 1.00 79.44 558 GLY A C 1
ATOM 4287 O O . GLY A 1 558 ? -8.738 -2.988 -6.092 1.00 79.44 558 GLY A O 1
ATOM 4288 N N . LEU A 1 559 ? -7.723 -4.014 -4.365 1.00 67.88 559 LEU A N 1
ATOM 4289 C CA . LEU A 1 559 ? -7.217 -5.145 -5.154 1.00 67.88 559 LEU A CA 1
ATOM 4290 C C . LEU A 1 559 ? -8.331 -6.036 -5.722 1.00 67.88 559 LEU A C 1
ATOM 4292 O O . LEU A 1 559 ? -8.090 -6.688 -6.734 1.00 67.88 559 LEU A O 1
ATOM 4296 N N . ALA A 1 560 ? -9.541 -6.024 -5.146 1.00 70.19 560 ALA A N 1
ATOM 4297 C CA . ALA A 1 560 ? -10.679 -6.797 -5.656 1.00 70.19 560 ALA A CA 1
ATOM 4298 C C . ALA A 1 560 ? -11.025 -6.447 -7.118 1.00 70.19 560 ALA A C 1
ATOM 4300 O O . ALA A 1 560 ? -11.422 -7.314 -7.890 1.00 70.19 560 ALA A O 1
ATOM 4301 N N . ASP A 1 561 ? -10.783 -5.196 -7.523 1.00 78.75 561 ASP A N 1
ATOM 4302 C CA . ASP A 1 561 ? -10.943 -4.726 -8.904 1.00 78.75 561 ASP A CA 1
ATOM 4303 C C . ASP A 1 561 ? -9.617 -4.702 -9.687 1.00 78.75 561 ASP A C 1
ATOM 4305 O O . ASP A 1 561 ? -9.518 -4.075 -10.745 1.00 78.75 561 ASP A O 1
ATOM 4309 N N . CYS A 1 562 ? -8.577 -5.358 -9.183 1.00 83.00 562 CYS A N 1
ATOM 4310 C CA . CYS A 1 562 ? -7.231 -5.404 -9.750 1.00 83.00 562 CYS A CA 1
ATOM 4311 C C . CYS A 1 562 ? -6.526 -4.044 -9.897 1.00 83.00 562 CYS A C 1
ATOM 4313 O O . CYS A 1 562 ? -5.671 -3.893 -10.773 1.00 83.00 562 CYS A O 1
ATOM 4315 N N . TYR A 1 563 ? -6.870 -3.036 -9.087 1.00 89.94 563 TYR A N 1
ATOM 4316 C CA . TYR A 1 563 ? -6.107 -1.783 -9.068 1.00 89.94 563 TYR A CA 1
ATOM 4317 C C . TYR A 1 563 ? -4.682 -2.031 -8.570 1.00 89.94 563 TYR A C 1
ATOM 4319 O O . TYR A 1 563 ? -4.479 -2.745 -7.600 1.00 89.94 563 TYR A O 1
ATOM 4327 N N . THR A 1 564 ? -3.687 -1.423 -9.211 1.00 91.25 564 THR A N 1
ATOM 4328 C CA . THR A 1 564 ? -2.279 -1.488 -8.770 1.00 91.25 564 THR A CA 1
ATOM 4329 C C . THR A 1 564 ? -1.823 -0.170 -8.158 1.00 91.25 564 THR A C 1
ATOM 4331 O O . THR A 1 564 ? -0.895 -0.133 -7.356 1.00 91.25 564 THR A O 1
ATOM 4334 N N . PHE A 1 565 ? -2.481 0.924 -8.530 1.00 95.50 565 PHE A N 1
ATOM 4335 C CA . PHE A 1 565 ? -2.146 2.263 -8.080 1.00 95.50 565 PHE A CA 1
ATOM 4336 C C . PHE A 1 565 ? -3.421 3.079 -7.879 1.00 95.50 565 PHE A C 1
ATOM 4338 O O . PHE A 1 565 ? -4.339 3.006 -8.701 1.00 95.50 565 PHE A O 1
ATOM 4345 N N . CYS A 1 566 ? -3.474 3.875 -6.818 1.00 96.75 566 CYS A N 1
ATOM 4346 C CA . CYS A 1 566 ? -4.498 4.894 -6.649 1.00 96.75 566 CYS A CA 1
ATOM 4347 C C . CYS A 1 566 ? -3.877 6.253 -6.321 1.00 96.75 566 CYS A C 1
ATOM 4349 O O . CYS A 1 566 ? -2.760 6.336 -5.807 1.00 96.75 566 CYS A O 1
ATOM 4351 N N . SER A 1 567 ? -4.584 7.337 -6.632 1.00 97.69 567 SER A N 1
ATOM 4352 C CA . SER A 1 567 ? -4.106 8.678 -6.310 1.00 97.69 567 SER A CA 1
ATOM 4353 C C . SER A 1 567 ? -5.217 9.654 -5.943 1.00 97.69 567 SER A C 1
ATOM 4355 O O . SER A 1 567 ? -6.291 9.634 -6.540 1.00 97.69 567 SER A O 1
ATOM 4357 N N . GLU A 1 568 ? -4.933 10.542 -4.987 1.00 96.38 568 GLU A N 1
ATOM 4358 C CA . GLU A 1 568 ? -5.768 11.701 -4.642 1.00 96.38 568 GLU A CA 1
ATOM 4359 C C . GLU A 1 568 ? -5.029 12.993 -4.999 1.00 96.38 568 GLU A C 1
ATOM 4361 O O . GLU A 1 568 ? -3.856 13.158 -4.665 1.00 96.38 568 GLU A O 1
ATOM 4366 N N . ALA A 1 569 ? -5.719 13.917 -5.669 1.00 92.69 569 ALA A N 1
ATOM 4367 C CA . ALA A 1 569 ? -5.138 15.154 -6.175 1.00 92.69 569 ALA A CA 1
ATOM 4368 C C . ALA A 1 569 ? -5.331 16.349 -5.239 1.00 92.69 569 ALA A C 1
ATOM 4370 O O . ALA A 1 569 ? -4.416 17.153 -5.076 1.00 92.69 569 ALA A O 1
ATOM 4371 N N . HIS A 1 570 ? -6.553 16.544 -4.737 1.00 93.31 570 HIS A N 1
ATOM 4372 C CA . HIS A 1 570 ? -6.922 17.719 -3.948 1.00 93.31 570 HIS A CA 1
ATOM 4373 C C . HIS A 1 570 ? -8.322 17.531 -3.356 1.00 93.31 570 HIS A C 1
ATOM 4375 O O . HIS A 1 570 ? -9.287 18.167 -3.783 1.00 93.31 570 HIS A O 1
ATOM 4381 N N . TRP A 1 571 ? -8.435 16.655 -2.369 1.00 94.00 571 TRP A N 1
ATOM 4382 C CA . TRP A 1 571 ? -9.617 16.545 -1.525 1.00 94.00 571 TRP A CA 1
ATOM 4383 C C . TRP A 1 571 ? -9.259 17.041 -0.130 1.00 94.00 571 TRP A C 1
ATOM 4385 O O . TRP A 1 571 ? -8.187 16.709 0.360 1.00 94.00 571 TRP A O 1
ATOM 4395 N N . ALA A 1 572 ? -10.114 17.872 0.467 1.00 94.00 572 ALA A N 1
ATOM 4396 C CA . ALA A 1 572 ? -9.973 18.365 1.835 1.00 94.00 572 ALA A CA 1
ATOM 4397 C C . ALA A 1 572 ? -10.875 17.536 2.761 1.00 94.00 572 ALA A C 1
ATOM 4399 O O . ALA A 1 572 ? -11.919 18.014 3.206 1.00 94.00 572 ALA A O 1
ATOM 4400 N N . GLY A 1 573 ? -10.512 16.268 2.952 1.00 90.56 573 GLY A N 1
ATOM 4401 C CA . GLY A 1 573 ? -11.198 15.371 3.873 1.00 90.56 573 GLY A CA 1
ATOM 4402 C C . GLY A 1 573 ? -10.934 15.750 5.328 1.00 90.56 573 GLY A C 1
ATOM 4403 O O . GLY A 1 573 ? -9.967 16.439 5.652 1.00 90.56 573 GLY A O 1
ATOM 4404 N N . THR A 1 574 ? -11.818 15.302 6.207 1.00 92.31 574 THR A N 1
ATOM 4405 C CA . THR A 1 574 ? -11.768 15.557 7.649 1.00 92.31 574 THR A CA 1
ATOM 4406 C C . THR A 1 574 ? -11.736 14.244 8.419 1.00 92.31 574 THR A C 1
ATOM 4408 O O . THR A 1 574 ? -11.967 13.175 7.859 1.00 92.31 574 THR A O 1
ATOM 4411 N N . ILE A 1 575 ? -11.523 14.308 9.735 1.00 86.62 575 ILE A N 1
ATOM 4412 C CA . ILE A 1 575 ? -11.553 13.116 10.594 1.00 86.62 575 ILE A CA 1
ATOM 4413 C C . ILE A 1 575 ? -12.886 12.344 10.520 1.00 86.62 575 ILE A C 1
ATOM 4415 O O . ILE A 1 575 ? -12.914 11.132 10.737 1.00 86.62 575 ILE A O 1
ATOM 4419 N N . ALA A 1 576 ? -13.990 13.015 10.167 1.00 87.12 576 ALA A N 1
ATOM 4420 C CA . ALA A 1 576 ? -15.289 12.375 9.963 1.00 87.12 576 ALA A CA 1
ATOM 4421 C C . ALA A 1 576 ? -15.293 11.417 8.757 1.00 87.12 576 ALA A C 1
ATOM 4423 O O . ALA A 1 576 ? -16.102 10.494 8.705 1.00 87.12 576 ALA A O 1
ATOM 4424 N N . ASP A 1 577 ? -14.352 11.586 7.828 1.00 87.31 577 ASP A N 1
ATOM 4425 C CA . ASP A 1 577 ? -14.211 10.784 6.616 1.00 87.31 577 ASP A CA 1
ATOM 4426 C C . ASP A 1 577 ? -13.279 9.569 6.806 1.00 87.31 577 ASP A C 1
ATOM 4428 O O . ASP A 1 577 ? -12.876 8.933 5.831 1.00 87.31 577 ASP A O 1
ATOM 4432 N N . THR A 1 578 ? -12.940 9.213 8.055 1.00 84.56 578 THR A N 1
ATOM 4433 C CA . THR A 1 578 ? -11.994 8.121 8.373 1.00 84.56 578 THR A CA 1
ATOM 4434 C C . THR A 1 578 ? -12.387 6.780 7.736 1.00 84.56 578 THR A C 1
ATOM 4436 O O . THR A 1 578 ? -11.521 5.993 7.360 1.00 84.56 578 THR A O 1
ATOM 4439 N N . THR A 1 579 ? -13.681 6.498 7.566 1.00 80.62 579 THR A N 1
ATOM 4440 C CA . THR A 1 579 ? -14.144 5.277 6.880 1.00 80.62 579 THR A CA 1
ATOM 4441 C C . THR A 1 579 ? -13.759 5.255 5.400 1.00 80.62 579 THR A C 1
ATOM 4443 O O . THR A 1 579 ? -13.438 4.195 4.868 1.00 80.62 579 THR A O 1
ATOM 4446 N N . ILE A 1 580 ? -13.733 6.418 4.745 1.00 84.94 580 ILE A N 1
ATOM 4447 C CA . ILE A 1 580 ? -13.354 6.571 3.339 1.00 84.94 580 ILE A CA 1
ATOM 4448 C C . ILE A 1 580 ? -11.838 6.436 3.198 1.00 84.94 580 ILE A C 1
ATOM 4450 O O . ILE A 1 580 ? -11.365 5.628 2.399 1.00 84.94 580 ILE A O 1
ATOM 4454 N N . THR A 1 581 ? -11.065 7.177 3.993 1.00 88.88 581 THR A N 1
ATOM 4455 C CA . THR A 1 581 ? -9.593 7.140 3.939 1.00 88.88 581 THR A CA 1
ATOM 4456 C C . THR A 1 581 ? -9.032 5.776 4.359 1.00 88.88 581 THR A C 1
ATOM 4458 O O . THR A 1 581 ? -8.029 5.324 3.801 1.00 88.88 581 THR A O 1
ATOM 4461 N N . LYS A 1 582 ? -9.731 5.042 5.239 1.00 84.50 582 LYS A N 1
ATOM 4462 C CA . LYS A 1 582 ? -9.395 3.655 5.593 1.00 84.50 582 LYS A CA 1
ATOM 4463 C C . LYS A 1 582 ? -9.378 2.702 4.391 1.00 84.50 582 LYS A C 1
ATOM 4465 O O . LYS A 1 582 ? -8.535 1.815 4.368 1.00 84.50 582 LYS A O 1
ATOM 4470 N N . SER A 1 583 ? -10.227 2.878 3.377 1.00 85.31 583 SER A N 1
ATOM 4471 C CA . SER A 1 583 ? -10.188 2.009 2.183 1.00 85.31 583 SER A CA 1
ATOM 4472 C C . SER A 1 583 ? -8.843 2.087 1.441 1.00 85.31 583 SER A C 1
ATOM 4474 O O . SER A 1 583 ? -8.326 1.080 0.962 1.00 85.31 583 SER A O 1
ATOM 4476 N N . VAL A 1 584 ? -8.232 3.277 1.405 1.00 91.19 584 VAL A N 1
ATOM 4477 C CA . VAL A 1 584 ? -6.905 3.499 0.815 1.00 91.19 584 VAL A CA 1
ATOM 4478 C C . VAL A 1 584 ? -5.827 2.885 1.693 1.00 91.19 584 VAL A C 1
ATOM 4480 O O . VAL A 1 584 ? -4.910 2.253 1.177 1.00 91.19 584 VAL A O 1
ATOM 4483 N N . ARG A 1 585 ? -5.954 3.014 3.018 1.00 88.25 585 ARG A N 1
ATOM 4484 C CA . ARG A 1 585 ? -5.061 2.336 3.961 1.00 88.25 585 ARG A CA 1
ATOM 4485 C C . ARG A 1 585 ? -5.075 0.828 3.767 1.00 88.25 585 ARG A C 1
ATOM 4487 O O . ARG A 1 585 ? -4.011 0.239 3.628 1.00 88.25 585 ARG A O 1
ATOM 4494 N N . ASP A 1 586 ? -6.262 0.238 3.726 1.00 84.00 586 ASP A N 1
ATOM 4495 C CA . ASP A 1 586 ? -6.437 -1.200 3.559 1.00 84.00 586 ASP A CA 1
ATOM 4496 C C . ASP A 1 586 ? -5.834 -1.652 2.222 1.00 84.00 586 ASP A C 1
ATOM 4498 O O . ASP A 1 586 ? -5.103 -2.635 2.190 1.00 84.00 586 ASP A O 1
ATOM 4502 N N . PHE A 1 587 ? -6.036 -0.885 1.143 1.00 87.94 587 PHE A N 1
ATOM 4503 C CA . PHE A 1 587 ? -5.406 -1.129 -0.157 1.00 87.94 587 PHE A CA 1
ATOM 4504 C C . PHE A 1 587 ? -3.872 -1.082 -0.120 1.00 87.94 587 PHE A C 1
ATOM 4506 O O . PHE A 1 587 ? -3.220 -1.938 -0.717 1.00 87.94 587 PHE A O 1
ATOM 4513 N N . VAL A 1 588 ? -3.284 -0.106 0.574 1.00 90.62 588 VAL A N 1
ATOM 4514 C CA . VAL A 1 588 ? -1.826 -0.008 0.733 1.00 90.62 588 VAL A CA 1
ATOM 4515 C C . VAL A 1 588 ? -1.293 -1.160 1.585 1.00 90.62 588 VAL A C 1
ATOM 4517 O O . VAL A 1 588 ? -0.286 -1.763 1.220 1.00 90.62 588 VAL A O 1
ATOM 4520 N N . ASP A 1 589 ? -1.974 -1.516 2.676 1.00 81.75 589 ASP A N 1
ATOM 4521 C CA . ASP A 1 589 ? -1.557 -2.590 3.587 1.00 81.75 589 ASP A CA 1
ATOM 4522 C C . ASP A 1 589 ? -1.545 -3.971 2.902 1.00 81.75 589 ASP A C 1
ATOM 4524 O O . ASP A 1 589 ? -0.735 -4.823 3.266 1.00 81.75 589 ASP A O 1
ATOM 4528 N N . ILE A 1 590 ? -2.383 -4.182 1.878 1.00 73.62 590 ILE A N 1
ATOM 4529 C CA . ILE A 1 590 ? -2.400 -5.414 1.066 1.00 73.62 590 ILE A CA 1
ATOM 4530 C C . ILE A 1 590 ? -1.502 -5.344 -0.184 1.00 73.62 590 ILE A C 1
ATOM 4532 O O . ILE A 1 590 ? -1.515 -6.261 -1.003 1.00 73.62 590 ILE A O 1
ATOM 4536 N N . GLY A 1 591 ? -0.707 -4.280 -0.344 1.00 83.31 591 GLY A N 1
ATOM 4537 C CA . GLY A 1 591 ? 0.319 -4.189 -1.387 1.00 83.31 591 GLY A CA 1
ATOM 4538 C C . GLY A 1 591 ? 0.009 -3.265 -2.565 1.00 83.31 591 GLY A C 1
ATOM 4539 O O . GLY A 1 591 ? 0.795 -3.198 -3.510 1.00 83.31 591 GLY A O 1
ATOM 4540 N N . GLY A 1 592 ? -1.091 -2.517 -2.525 1.00 90.50 592 GLY A N 1
ATOM 4541 C CA . GLY A 1 592 ? -1.355 -1.427 -3.462 1.00 90.50 592 GLY A CA 1
ATOM 4542 C C . GLY A 1 592 ? -0.404 -0.239 -3.278 1.00 90.50 592 GLY A C 1
ATOM 4543 O O . GLY A 1 592 ? 0.133 -0.025 -2.193 1.00 90.50 592 GLY A O 1
ATOM 4544 N N . ASN A 1 593 ? -0.192 0.552 -4.332 1.00 95.50 593 ASN A N 1
ATOM 4545 C CA . ASN A 1 593 ? 0.586 1.793 -4.252 1.00 95.50 593 ASN A CA 1
ATOM 4546 C C . ASN A 1 593 ? -0.335 3.018 -4.257 1.00 95.50 593 ASN A C 1
ATOM 4548 O O . ASN A 1 593 ? -1.298 3.072 -5.020 1.00 95.50 593 ASN A O 1
ATOM 4552 N N . PHE A 1 594 ? -0.017 4.024 -3.450 1.00 97.50 594 PHE A N 1
ATOM 4553 C CA . PHE A 1 594 ? -0.819 5.235 -3.310 1.00 97.50 594 PHE A CA 1
ATOM 4554 C C . PHE A 1 594 ? 0.022 6.493 -3.529 1.00 97.50 594 PHE A C 1
ATOM 4556 O O . PHE A 1 594 ? 1.171 6.573 -3.095 1.00 97.50 594 PHE A O 1
ATOM 4563 N N . LEU A 1 595 ? -0.560 7.502 -4.178 1.00 98.31 595 LEU A N 1
ATOM 4564 C CA . LEU A 1 595 ? -0.004 8.850 -4.214 1.00 98.31 595 LEU A CA 1
ATOM 4565 C C . LEU A 1 595 ? -1.020 9.884 -3.731 1.00 98.31 595 LEU A C 1
ATOM 4567 O O . LEU A 1 595 ? -2.090 10.034 -4.322 1.00 98.31 595 LEU A O 1
ATOM 4571 N N . ALA A 1 596 ? -0.642 10.668 -2.723 1.00 97.31 596 ALA A N 1
ATOM 4572 C CA . ALA A 1 596 ? -1.380 11.866 -2.341 1.00 97.31 596 ALA A CA 1
ATOM 4573 C C . ALA A 1 596 ? -0.679 13.123 -2.859 1.00 97.31 596 ALA A C 1
ATOM 4575 O O . ALA A 1 596 ? 0.547 13.244 -2.847 1.00 97.31 596 ALA A O 1
ATOM 4576 N N . GLN A 1 597 ? -1.475 14.079 -3.310 1.00 95.12 597 GLN A N 1
ATOM 4577 C CA . GLN A 1 597 ? -0.995 15.332 -3.863 1.00 95.12 597 GLN A CA 1
ATOM 4578 C C . GLN A 1 597 ? -1.766 16.503 -3.251 1.00 95.12 597 GLN A C 1
ATOM 4580 O O . GLN A 1 597 ? -2.944 16.360 -2.927 1.00 95.12 597 GLN A O 1
ATOM 4585 N N . CYS A 1 598 ? -1.108 17.654 -3.075 1.00 94.81 598 CYS A N 1
ATOM 4586 C CA . CYS A 1 598 ? -1.709 18.870 -2.506 1.00 94.81 598 CYS A CA 1
ATOM 4587 C C . CYS A 1 598 ? -2.589 18.575 -1.266 1.00 94.81 598 CYS A C 1
ATOM 4589 O O . CYS A 1 598 ? -2.097 17.964 -0.320 1.00 94.81 598 CYS A O 1
ATOM 4591 N N . LYS A 1 599 ? -3.886 18.943 -1.268 1.00 95.12 599 LYS A N 1
ATOM 4592 C CA . LYS A 1 599 ? -4.813 18.718 -0.136 1.00 95.12 599 LYS A CA 1
ATOM 4593 C C . LYS A 1 599 ? -4.963 17.244 0.238 1.00 95.12 599 LYS A C 1
ATOM 4595 O O . LYS A 1 599 ? -5.278 16.938 1.385 1.00 95.12 599 LYS A O 1
ATOM 4600 N N . GLY A 1 600 ? -4.705 16.335 -0.703 1.00 95.75 600 GLY A N 1
ATOM 4601 C CA . GLY A 1 600 ? -4.651 14.906 -0.420 1.00 95.75 600 GLY A CA 1
ATOM 4602 C C . GLY A 1 600 ? -3.614 14.574 0.653 1.00 95.75 600 GLY A C 1
ATOM 4603 O O . GLY A 1 600 ? -3.874 13.720 1.487 1.00 95.75 600 GLY A O 1
ATOM 4604 N N . ILE A 1 601 ? -2.481 15.280 0.702 1.00 96.50 601 ILE A N 1
ATOM 4605 C CA . ILE A 1 601 ? -1.449 15.044 1.722 1.00 96.50 601 ILE A CA 1
ATOM 4606 C C . ILE A 1 601 ? -2.026 15.283 3.117 1.00 96.50 601 ILE A C 1
ATOM 4608 O O . ILE A 1 601 ? -1.993 14.393 3.952 1.00 96.50 601 ILE A O 1
ATOM 4612 N N . ASP A 1 602 ? -2.623 16.452 3.351 1.00 95.69 602 ASP A N 1
ATOM 4613 C CA . ASP A 1 602 ? -3.239 16.784 4.640 1.00 95.69 602 ASP A CA 1
ATOM 4614 C C . ASP A 1 602 ? -4.390 15.822 4.986 1.00 95.69 602 ASP A C 1
ATOM 4616 O O . ASP A 1 602 ? -4.544 15.394 6.126 1.00 95.69 602 ASP A O 1
ATOM 4620 N N . THR A 1 603 ? -5.173 15.398 3.993 1.00 95.56 603 THR A N 1
ATOM 4621 C CA . THR A 1 603 ? -6.265 14.439 4.210 1.00 95.56 603 THR A CA 1
ATOM 4622 C C . THR A 1 603 ? -5.767 13.079 4.697 1.00 95.56 603 THR A C 1
ATOM 4624 O O . THR A 1 603 ? -6.248 12.571 5.707 1.00 95.56 603 THR A O 1
ATOM 4627 N N . TYR A 1 604 ? -4.804 12.487 3.996 1.00 95.50 604 TYR A N 1
ATOM 4628 C CA . TYR A 1 604 ? -4.343 11.128 4.287 1.00 95.50 604 TYR A CA 1
ATOM 4629 C C . TYR A 1 604 ? -3.248 11.077 5.359 1.00 95.50 604 TYR A C 1
ATOM 4631 O O . TYR A 1 604 ? -3.039 10.031 5.967 1.00 95.50 604 TYR A O 1
ATOM 4639 N N . GLU A 1 605 ? -2.585 12.202 5.637 1.00 95.75 605 GLU A N 1
ATOM 4640 C CA . GLU A 1 605 ? -1.586 12.290 6.697 1.00 95.75 605 GLU A CA 1
ATOM 4641 C C . GLU A 1 605 ? -2.164 12.817 8.009 1.00 95.75 605 GLU A C 1
ATOM 4643 O O . GLU A 1 605 ? -1.773 12.312 9.047 1.00 95.75 605 GLU A O 1
ATOM 4648 N N . ASN A 1 606 ? -3.092 13.779 8.015 1.00 94.62 606 ASN A N 1
ATOM 4649 C CA . ASN A 1 606 ? -3.609 14.372 9.260 1.00 94.62 606 ASN A CA 1
ATOM 4650 C C . ASN A 1 606 ? -5.055 13.987 9.592 1.00 94.62 606 ASN A C 1
ATOM 4652 O O . ASN A 1 606 ? -5.455 14.092 10.750 1.00 94.62 606 ASN A O 1
ATOM 4656 N N . ASN A 1 607 ? -5.849 13.552 8.610 1.00 91.88 607 ASN A N 1
ATOM 4657 C CA . ASN A 1 607 ? -7.296 13.366 8.766 1.00 91.88 607 ASN A CA 1
ATOM 4658 C C . ASN A 1 607 ? -7.750 11.897 8.605 1.00 91.88 607 ASN A C 1
ATOM 4660 O O . ASN A 1 607 ? -8.915 11.634 8.314 1.00 91.88 607 ASN A O 1
ATOM 4664 N N . GLN A 1 608 ? -6.858 10.924 8.836 1.00 85.25 608 GLN A N 1
ATOM 4665 C CA . GLN A 1 608 ? -7.126 9.479 8.719 1.00 85.25 608 GLN A CA 1
ATOM 4666 C C . GLN A 1 608 ? -7.211 8.764 10.087 1.00 85.25 608 GLN A C 1
ATOM 4668 O O . GLN A 1 608 ? -6.621 7.707 10.328 1.00 85.25 608 GLN A O 1
ATOM 4673 N N . GLY A 1 609 ? -7.967 9.324 11.028 1.00 80.19 609 GLY A N 1
ATOM 4674 C CA . GLY A 1 609 ? -8.105 8.747 12.367 1.00 80.19 609 GLY A CA 1
ATOM 4675 C C . GLY A 1 609 ? -6.783 8.783 13.140 1.00 80.19 609 GLY A C 1
ATOM 4676 O O . GLY A 1 609 ? -6.144 9.822 13.256 1.00 80.19 609 GLY A O 1
ATOM 4677 N N . THR A 1 610 ? -6.372 7.629 13.666 1.00 78.38 610 THR A N 1
ATOM 4678 C CA . THR A 1 610 ? -5.097 7.441 14.382 1.00 78.38 610 THR A CA 1
ATOM 4679 C C . THR A 1 610 ? -3.958 6.964 13.475 1.00 78.38 610 THR A C 1
ATOM 4681 O O . THR A 1 610 ? -2.913 6.551 13.975 1.00 78.38 610 THR A O 1
ATOM 4684 N N . TYR A 1 611 ? -4.176 6.907 12.158 1.00 82.69 611 TYR A N 1
ATOM 4685 C CA . TYR A 1 611 ? -3.211 6.379 11.200 1.00 82.69 611 TYR A CA 1
ATOM 4686 C C . TYR A 1 611 ? -2.562 7.506 10.402 1.00 82.69 611 TYR A C 1
ATOM 4688 O O . TYR A 1 611 ? -3.222 8.454 9.991 1.00 82.69 611 TYR A O 1
ATOM 4696 N N . HIS A 1 612 ? -1.279 7.325 10.120 1.00 91.81 612 HIS A N 1
ATOM 4697 C CA . HIS A 1 612 ? -0.452 8.210 9.310 1.00 91.81 612 HIS A CA 1
ATOM 4698 C C . HIS A 1 612 ? 0.351 7.343 8.334 1.00 91.81 612 HIS A C 1
ATOM 4700 O O . HIS A 1 612 ? 0.637 6.177 8.646 1.00 91.81 612 HIS A O 1
ATOM 4706 N N . PHE A 1 613 ? 0.698 7.871 7.160 1.00 95.06 613 PHE A N 1
ATOM 4707 C CA . PHE A 1 613 ? 1.496 7.121 6.191 1.00 95.06 613 PHE A CA 1
ATOM 4708 C C . PHE A 1 613 ? 2.987 7.438 6.287 1.00 95.06 613 PHE A C 1
ATOM 4710 O O . PHE A 1 613 ? 3.791 6.533 6.094 1.00 95.06 613 PHE A O 1
ATOM 4717 N N . HIS A 1 614 ? 3.388 8.683 6.559 1.00 96.56 614 HIS A N 1
ATOM 4718 C CA . HIS A 1 614 ? 4.809 9.076 6.589 1.00 96.56 614 HIS A CA 1
ATOM 4719 C C . HIS A 1 614 ? 5.336 9.349 8.002 1.00 96.56 614 HIS A C 1
ATOM 4721 O O . HIS A 1 614 ? 6.546 9.298 8.232 1.00 96.56 614 HIS A O 1
ATOM 4727 N N . THR A 1 615 ? 4.456 9.627 8.959 1.00 96.12 615 THR A N 1
ATOM 4728 C CA . THR A 1 615 ? 4.826 10.128 10.290 1.00 96.12 615 THR A CA 1
ATOM 4729 C C . THR A 1 615 ? 4.185 9.336 11.426 1.00 96.12 615 THR A C 1
ATOM 4731 O O . THR A 1 615 ? 3.365 8.452 11.208 1.00 96.12 615 THR A O 1
ATOM 4734 N N . THR A 1 616 ? 4.570 9.631 12.667 1.00 93.44 616 THR A N 1
ATOM 4735 C CA . THR A 1 616 ? 3.916 9.093 13.871 1.00 93.44 616 THR A CA 1
ATOM 4736 C C . THR A 1 616 ? 2.852 10.019 14.459 1.00 93.44 616 THR A C 1
ATOM 4738 O O . THR A 1 616 ? 2.110 9.577 15.330 1.00 93.44 616 THR A O 1
ATOM 4741 N N . ASN A 1 617 ? 2.776 11.281 14.017 1.00 93.56 617 ASN A N 1
ATOM 4742 C CA . ASN A 1 617 ? 1.879 12.289 14.599 1.00 93.56 617 ASN A CA 1
ATOM 4743 C C . ASN A 1 617 ? 1.391 13.354 13.591 1.00 93.56 617 ASN A C 1
ATOM 4745 O O . ASN A 1 617 ? 1.052 14.477 13.971 1.00 93.56 617 ASN A O 1
ATOM 4749 N N . GLY A 1 618 ? 1.398 13.037 12.298 1.00 95.06 618 GLY A N 1
ATOM 4750 C CA . GLY A 1 618 ? 0.992 13.949 11.234 1.00 95.06 618 GLY A CA 1
ATOM 4751 C C . GLY A 1 618 ? 2.039 15.004 10.850 1.00 95.06 618 GLY A C 1
ATOM 4752 O O . GLY A 1 618 ? 3.197 15.002 11.285 1.00 95.06 618 GLY A O 1
ATOM 4753 N N . VAL A 1 619 ? 1.611 15.944 10.007 1.00 96.94 619 VAL A N 1
ATOM 4754 C CA . VAL A 1 619 ? 2.441 16.983 9.382 1.00 96.94 619 VAL A CA 1
ATOM 4755 C C . VAL A 1 619 ? 1.859 18.384 9.556 1.00 96.94 619 VAL A C 1
ATOM 4757 O O . VAL A 1 619 ? 0.654 18.579 9.662 1.00 96.94 619 VAL A O 1
ATOM 4760 N N . THR A 1 620 ? 2.724 19.394 9.557 1.00 96.69 620 THR A N 1
ATOM 4761 C CA . THR A 1 620 ? 2.352 20.810 9.487 1.00 96.69 620 THR A CA 1
ATOM 4762 C C . THR A 1 620 ? 2.612 21.325 8.077 1.00 96.69 620 THR A C 1
ATOM 4764 O O . THR A 1 620 ? 3.740 21.252 7.585 1.00 96.69 620 THR A O 1
ATOM 4767 N N . ILE A 1 621 ? 1.584 21.876 7.430 1.00 95.69 621 ILE A N 1
ATOM 4768 C CA . ILE A 1 621 ? 1.701 22.488 6.101 1.00 95.69 621 ILE A CA 1
ATOM 4769 C C . ILE A 1 621 ? 2.381 23.856 6.220 1.00 95.69 621 ILE A C 1
ATOM 4771 O O . ILE A 1 621 ? 1.953 24.702 7.004 1.00 95.69 621 ILE A O 1
ATOM 4775 N N . LEU A 1 622 ? 3.432 24.082 5.429 1.00 93.12 622 LEU A N 1
ATOM 4776 C CA . LEU A 1 622 ? 4.252 25.296 5.489 1.00 93.12 622 LEU A CA 1
ATOM 4777 C C . LEU A 1 622 ? 3.942 26.279 4.355 1.00 93.12 622 LEU A C 1
ATOM 4779 O O . LEU A 1 622 ? 3.793 27.472 4.601 1.00 93.12 622 LEU A O 1
ATOM 4783 N N . ASN A 1 623 ? 3.853 25.794 3.113 1.00 91.19 623 ASN A N 1
ATOM 4784 C CA . ASN A 1 623 ? 3.693 26.602 1.891 1.00 91.19 623 ASN A CA 1
ATOM 4785 C C . ASN A 1 623 ? 4.749 27.701 1.675 1.00 91.19 623 ASN A C 1
ATOM 4787 O O . ASN A 1 623 ? 4.499 28.703 1.000 1.00 91.19 623 ASN A O 1
ATOM 4791 N N . ASN A 1 624 ? 5.951 27.515 2.211 1.00 86.62 624 ASN A N 1
ATOM 4792 C CA . ASN A 1 624 ? 7.032 28.490 2.082 1.00 86.62 624 ASN A CA 1
ATOM 4793 C C . ASN A 1 624 ? 7.771 28.326 0.752 1.00 86.62 624 ASN A C 1
ATOM 4795 O O . ASN A 1 624 ? 7.759 27.252 0.160 1.00 86.62 624 ASN A O 1
ATOM 4799 N N . VAL A 1 625 ? 8.445 29.370 0.268 1.00 83.94 625 VAL A N 1
ATOM 4800 C CA . VAL A 1 625 ? 9.341 29.250 -0.896 1.00 83.94 625 VAL A CA 1
ATOM 4801 C C . VAL A 1 625 ? 10.618 28.538 -0.481 1.00 83.94 625 VAL A C 1
ATOM 4803 O O . VAL A 1 625 ? 11.317 29.001 0.419 1.00 83.94 625 VAL A O 1
ATOM 4806 N N . ILE A 1 626 ? 10.913 27.418 -1.140 1.00 83.88 626 ILE A N 1
ATOM 4807 C CA . ILE A 1 626 ? 12.106 26.610 -0.878 1.00 83.88 626 ILE A CA 1
ATOM 4808 C C . ILE A 1 626 ? 13.013 26.554 -2.107 1.00 83.88 626 ILE A C 1
ATOM 4810 O O . ILE A 1 626 ? 12.553 26.586 -3.247 1.00 83.88 626 ILE A O 1
ATOM 4814 N N . ALA A 1 627 ? 14.316 26.448 -1.867 1.00 91.75 627 ALA A N 1
ATOM 4815 C CA . ALA A 1 627 ? 15.253 25.966 -2.871 1.00 91.75 627 ALA A CA 1
ATOM 4816 C C . ALA A 1 627 ? 15.341 24.441 -2.744 1.00 91.75 627 ALA A C 1
ATOM 4818 O O . ALA A 1 627 ? 15.518 23.933 -1.640 1.00 91.75 627 ALA A O 1
ATOM 4819 N N . ASN A 1 628 ? 15.202 23.717 -3.853 1.00 94.12 628 ASN A N 1
ATOM 4820 C CA . ASN A 1 628 ? 15.124 22.256 -3.833 1.00 94.12 628 ASN A CA 1
ATOM 4821 C C . ASN A 1 628 ? 16.504 21.612 -3.609 1.00 94.12 628 ASN A C 1
ATOM 4823 O O . ASN A 1 628 ? 17.454 21.911 -4.335 1.00 94.12 628 ASN A O 1
ATOM 4827 N N . ALA A 1 629 ? 16.586 20.674 -2.667 1.00 95.69 629 ALA A N 1
ATOM 4828 C CA . ALA A 1 629 ? 17.645 19.671 -2.561 1.00 95.69 629 ALA A CA 1
ATOM 4829 C C . ALA A 1 629 ? 17.089 18.284 -2.906 1.00 95.69 629 ALA A C 1
ATOM 4831 O O . ALA A 1 629 ? 15.927 18.001 -2.625 1.00 95.69 629 ALA A O 1
ATOM 4832 N N . TYR A 1 630 ? 17.914 17.435 -3.527 1.00 97.00 630 TYR A N 1
ATOM 4833 C CA . TYR A 1 630 ? 17.500 16.141 -4.078 1.00 97.00 630 TYR A CA 1
ATOM 4834 C C . TYR A 1 630 ? 18.195 14.988 -3.353 1.00 97.00 630 TYR A C 1
ATOM 4836 O O . TYR A 1 630 ? 19.418 14.983 -3.224 1.00 97.00 630 TYR A O 1
ATOM 4844 N N . TYR A 1 631 ? 17.413 13.993 -2.946 1.00 96.38 631 TYR A N 1
ATOM 4845 C CA . TYR A 1 631 ? 17.850 12.809 -2.206 1.00 96.38 631 TYR A CA 1
ATOM 4846 C C . TYR A 1 631 ? 17.289 11.544 -2.851 1.00 96.38 631 TYR A C 1
ATOM 4848 O O . TYR A 1 631 ? 16.293 11.609 -3.570 1.00 96.38 631 TYR A O 1
ATOM 4856 N N . ASN A 1 632 ? 17.914 10.389 -2.597 1.00 95.94 632 ASN A N 1
ATOM 4857 C CA . ASN A 1 632 ? 17.421 9.087 -3.070 1.00 95.94 632 ASN A CA 1
ATOM 4858 C C . ASN A 1 632 ? 17.158 9.073 -4.592 1.00 95.94 632 ASN A C 1
ATOM 4860 O O . ASN A 1 632 ? 16.103 8.673 -5.083 1.00 95.94 632 ASN A O 1
ATOM 4864 N N . VAL A 1 633 ? 18.114 9.625 -5.346 1.00 95.69 633 VAL A N 1
ATOM 4865 C CA . VAL A 1 633 ? 18.036 9.865 -6.802 1.00 95.69 633 VAL A CA 1
ATOM 4866 C C . VAL A 1 633 ? 18.162 8.584 -7.637 1.00 95.69 633 VAL A C 1
ATOM 4868 O O . VAL A 1 633 ? 18.000 8.604 -8.857 1.00 95.69 633 VAL A O 1
ATOM 4871 N N . ASP A 1 634 ? 18.462 7.472 -6.978 1.00 95.19 634 ASP A N 1
ATOM 4872 C CA . ASP A 1 634 ? 18.506 6.103 -7.479 1.00 95.19 634 ASP A CA 1
ATOM 4873 C C . ASP A 1 634 ? 17.216 5.310 -7.182 1.00 95.19 634 ASP A C 1
ATOM 4875 O O . ASP A 1 634 ? 17.129 4.134 -7.530 1.00 95.19 634 ASP A O 1
ATOM 4879 N N . LEU A 1 635 ? 16.182 5.948 -6.615 1.00 95.69 635 LEU A N 1
ATOM 4880 C CA . LEU A 1 635 ? 14.842 5.365 -6.468 1.00 95.69 635 LEU A CA 1
ATOM 4881 C C . LEU A 1 635 ? 13.919 5.741 -7.625 1.00 95.69 635 LEU A C 1
ATOM 4883 O O . LEU A 1 635 ? 14.035 6.821 -8.212 1.00 95.69 635 LEU A O 1
ATOM 4887 N N . ALA A 1 636 ? 12.971 4.859 -7.943 1.00 95.19 636 ALA A N 1
ATOM 4888 C CA . ALA A 1 636 ? 12.117 4.986 -9.124 1.00 95.19 636 ALA A CA 1
ATOM 4889 C C . ALA A 1 636 ? 11.296 6.282 -9.125 1.00 95.19 636 ALA A C 1
ATOM 4891 O O . ALA A 1 636 ? 11.223 6.963 -10.150 1.00 95.19 636 ALA A O 1
ATOM 4892 N N . PHE A 1 637 ? 10.759 6.683 -7.969 1.00 96.06 637 PHE A N 1
ATOM 4893 C CA . PHE A 1 637 ? 9.986 7.919 -7.835 1.00 96.06 637 PHE A CA 1
ATOM 4894 C C . PHE A 1 637 ? 10.763 9.171 -8.292 1.00 96.06 637 PHE A C 1
ATOM 4896 O O . PHE A 1 637 ? 10.186 10.070 -8.907 1.00 96.06 637 PHE A O 1
ATOM 4903 N N . ASN A 1 638 ? 12.088 9.193 -8.097 1.00 94.69 638 ASN A N 1
ATOM 4904 C CA . ASN A 1 638 ? 12.949 10.355 -8.341 1.00 94.69 638 ASN A CA 1
ATOM 4905 C C . ASN A 1 638 ? 13.677 10.331 -9.705 1.00 94.69 638 ASN A C 1
ATOM 4907 O O . ASN A 1 638 ? 14.688 11.010 -9.894 1.00 94.69 638 ASN A O 1
ATOM 4911 N N . GLN A 1 639 ? 13.189 9.546 -10.675 1.00 97.00 639 GLN A N 1
ATOM 4912 C CA . GLN A 1 639 ? 13.801 9.454 -12.006 1.00 97.00 639 GLN A CA 1
ATOM 4913 C C . GLN A 1 639 ? 13.404 10.620 -12.923 1.00 97.00 639 GLN A C 1
ATOM 4915 O O . GLN A 1 639 ? 12.430 10.549 -13.683 1.00 97.00 639 GLN A O 1
ATOM 4920 N N . PHE A 1 640 ? 14.194 11.696 -12.858 1.00 96.94 640 PHE A N 1
ATOM 4921 C CA . PHE A 1 640 ? 14.173 12.827 -13.788 1.00 96.94 640 PHE A CA 1
ATOM 4922 C C . PHE A 1 640 ? 15.527 13.544 -13.903 1.00 96.94 640 PHE A C 1
ATOM 4924 O O . PHE A 1 640 ? 16.354 13.511 -12.989 1.00 96.94 640 PHE A O 1
ATOM 4931 N N . GLU A 1 641 ? 15.740 14.216 -15.039 1.00 96.69 641 GLU A N 1
ATOM 4932 C CA . GLU A 1 641 ? 16.968 14.965 -15.327 1.00 96.69 641 GLU A CA 1
ATOM 4933 C C . GLU A 1 641 ? 16.763 16.472 -15.124 1.00 96.69 641 GLU A C 1
ATOM 4935 O O . GLU A 1 641 ? 15.841 17.072 -15.686 1.00 96.69 641 GLU A O 1
ATOM 4940 N N . GLY A 1 642 ? 17.649 17.093 -14.345 1.00 95.62 642 GLY A N 1
ATOM 4941 C CA . GLY A 1 642 ? 17.575 18.504 -13.969 1.00 95.62 642 GLY A CA 1
ATOM 4942 C C . GLY A 1 642 ? 16.643 18.765 -12.783 1.00 95.62 642 GLY A C 1
ATOM 4943 O O . GLY A 1 642 ? 16.372 17.874 -11.976 1.00 95.62 642 GLY A O 1
ATOM 4944 N N . SER A 1 643 ? 16.173 20.006 -12.652 1.00 93.81 643 SER A N 1
ATOM 4945 C CA . SER A 1 643 ? 15.408 20.457 -11.483 1.00 93.81 643 SER A CA 1
ATOM 4946 C C . SER A 1 643 ? 13.896 20.282 -11.627 1.00 93.81 643 SER A C 1
ATOM 4948 O O . SER A 1 643 ? 13.362 20.255 -12.734 1.00 93.81 643 SER A O 1
ATOM 4950 N N . VAL A 1 644 ? 13.202 20.231 -10.493 1.00 92.44 644 VAL A N 1
ATOM 4951 C CA . VAL A 1 644 ? 11.742 20.364 -10.385 1.00 92.44 644 VAL A CA 1
ATOM 4952 C C . VAL A 1 644 ? 11.384 21.809 -10.037 1.00 92.44 644 VAL A C 1
ATOM 4954 O O . VAL A 1 644 ? 12.167 22.503 -9.385 1.00 92.44 644 VAL A O 1
ATOM 4957 N N . ILE A 1 645 ? 10.216 22.275 -10.485 1.00 90.12 645 ILE A N 1
ATOM 4958 C CA . ILE A 1 645 ? 9.690 23.598 -10.135 1.00 90.12 645 ILE A CA 1
ATOM 4959 C C . ILE A 1 645 ? 9.554 23.743 -8.610 1.00 90.12 645 ILE A C 1
ATOM 4961 O O . ILE A 1 645 ? 8.928 22.919 -7.948 1.00 90.12 645 ILE A O 1
ATOM 4965 N N . ALA A 1 646 ? 10.137 24.801 -8.049 1.00 83.94 646 ALA A N 1
ATOM 4966 C CA . ALA A 1 646 ? 9.881 25.181 -6.666 1.00 83.94 646 ALA A CA 1
ATOM 4967 C C . ALA A 1 646 ? 8.517 25.873 -6.586 1.00 83.94 646 ALA A C 1
ATOM 4969 O O . ALA A 1 646 ? 8.244 26.778 -7.375 1.00 83.94 646 ALA A O 1
ATOM 4970 N N . ASN A 1 647 ? 7.685 25.466 -5.627 1.00 75.81 647 ASN A N 1
ATOM 4971 C CA . ASN A 1 647 ? 6.394 26.091 -5.336 1.00 75.81 647 ASN A CA 1
ATOM 4972 C C . ASN A 1 647 ? 5.470 26.208 -6.560 1.00 75.81 647 ASN A C 1
ATOM 4974 O O . ASN A 1 647 ? 5.140 27.311 -7.002 1.00 75.81 647 ASN A O 1
ATOM 4978 N N . PRO A 1 648 ? 5.025 25.075 -7.123 1.00 79.56 648 PRO A N 1
ATOM 4979 C CA . PRO A 1 648 ? 4.198 25.059 -8.327 1.00 79.56 648 PRO A CA 1
ATOM 4980 C C . PRO A 1 648 ? 2.866 25.802 -8.158 1.00 79.56 648 PRO A C 1
ATOM 4982 O O . PRO A 1 648 ? 2.260 26.161 -9.162 1.00 79.56 648 PRO A O 1
ATOM 4985 N N . GLY A 1 649 ? 2.414 26.052 -6.923 1.00 82.38 649 GLY A N 1
ATOM 4986 C CA . GLY A 1 649 ? 1.077 26.538 -6.591 1.00 82.38 649 GLY A CA 1
ATOM 4987 C C . GLY A 1 649 ? 0.169 25.425 -6.053 1.00 82.38 649 GLY A C 1
ATOM 4988 O O . GLY A 1 649 ? 0.499 24.237 -6.105 1.00 82.38 649 GLY A O 1
ATOM 4989 N N . GLY A 1 650 ? -0.987 25.819 -5.524 1.00 85.81 650 GLY A N 1
ATOM 4990 C CA . GLY A 1 650 ? -1.888 24.948 -4.767 1.00 85.81 650 GLY A CA 1
ATOM 4991 C C . GLY A 1 650 ? -1.875 25.242 -3.272 1.00 85.81 650 GLY A C 1
ATOM 4992 O O . GLY A 1 650 ? -1.166 26.140 -2.811 1.00 85.81 650 GLY A O 1
ATOM 4993 N N . SER A 1 651 ? -2.685 24.489 -2.534 1.00 89.19 651 SER A N 1
ATOM 4994 C CA . SER A 1 651 ? -2.937 24.719 -1.111 1.00 89.19 651 SER A CA 1
ATOM 4995 C C . SER A 1 651 ? -1.903 24.078 -0.175 1.00 89.19 651 SER A C 1
ATOM 4997 O O . SER A 1 651 ? -1.722 24.592 0.921 1.00 89.19 651 SER A O 1
ATOM 4999 N N . GLU A 1 652 ? -1.192 23.022 -0.589 1.00 93.31 652 GLU A N 1
ATOM 5000 C CA . GLU A 1 652 ? -0.224 22.281 0.243 1.00 93.31 652 GLU A CA 1
ATOM 5001 C C . GLU A 1 652 ? 0.995 21.954 -0.610 1.00 93.31 652 GLU A C 1
ATOM 5003 O O . GLU A 1 652 ? 1.013 20.959 -1.325 1.00 93.31 652 GLU A O 1
ATOM 5008 N N . GLN A 1 653 ? 1.996 22.823 -0.591 1.00 92.69 653 GLN A N 1
ATOM 5009 C CA . GLN A 1 653 ? 3.168 22.758 -1.462 1.00 92.69 653 GLN A CA 1
ATOM 5010 C C . GLN A 1 653 ? 4.376 22.140 -0.768 1.00 92.69 653 GLN A C 1
ATOM 5012 O O . GLN A 1 653 ? 5.177 21.492 -1.427 1.00 92.69 653 GLN A O 1
ATOM 5017 N N . ASN A 1 654 ? 4.512 22.328 0.541 1.00 93.69 654 ASN A N 1
ATOM 5018 C CA . ASN A 1 654 ? 5.523 21.671 1.360 1.00 93.69 654 ASN A CA 1
ATOM 5019 C C . ASN A 1 654 ? 5.071 21.591 2.816 1.00 93.69 654 ASN A C 1
ATOM 5021 O O . ASN A 1 654 ? 4.183 22.335 3.251 1.00 93.69 654 ASN A O 1
ATOM 5025 N N . TRP A 1 655 ? 5.667 20.657 3.548 1.00 95.69 655 TRP A N 1
ATOM 5026 C CA . TRP A 1 655 ? 5.267 20.306 4.903 1.00 95.69 655 TRP A CA 1
ATOM 5027 C C . TRP A 1 655 ? 6.460 19.883 5.759 1.00 95.69 655 TRP A C 1
ATOM 5029 O O . TRP A 1 655 ? 7.553 19.622 5.263 1.00 95.69 655 TRP A O 1
ATOM 5039 N N . THR A 1 656 ? 6.244 19.830 7.066 1.00 96.31 656 THR A N 1
ATOM 5040 C CA . THR A 1 656 ? 7.208 19.318 8.048 1.00 96.31 656 THR A CA 1
ATOM 5041 C C . THR A 1 656 ? 6.495 18.505 9.124 1.00 96.31 656 THR A C 1
ATOM 5043 O O . THR A 1 656 ? 5.270 18.430 9.113 1.00 96.31 656 THR A O 1
ATOM 5046 N N . LEU A 1 657 ? 7.228 17.887 10.049 1.00 96.38 657 LEU A N 1
ATOM 5047 C CA . LEU A 1 657 ? 6.641 17.118 11.151 1.00 96.38 657 LEU A CA 1
ATOM 5048 C C . LEU A 1 657 ? 5.740 17.988 12.045 1.00 96.38 657 LEU A C 1
ATOM 5050 O O . LEU A 1 657 ? 6.123 19.092 12.436 1.00 96.38 657 LEU A O 1
ATOM 5054 N N . ASN A 1 658 ? 4.568 17.475 12.429 1.00 94.06 658 ASN A N 1
ATOM 5055 C CA . ASN A 1 658 ? 3.737 18.054 13.492 1.00 94.06 658 ASN A CA 1
ATOM 5056 C C . ASN A 1 658 ? 4.096 17.425 14.850 1.00 94.06 658 ASN A C 1
ATOM 5058 O O . ASN A 1 658 ? 3.312 16.705 15.469 1.00 94.06 658 ASN A O 1
ATOM 5062 N N . GLY A 1 659 ? 5.342 17.631 15.284 1.00 91.31 659 GLY A N 1
ATOM 5063 C CA . GLY A 1 659 ? 5.927 16.813 16.348 1.00 91.31 659 GLY A CA 1
ATOM 5064 C C . GLY A 1 659 ? 6.079 15.341 15.929 1.00 91.31 659 GLY A C 1
ATOM 5065 O O . GLY A 1 659 ? 5.925 14.993 14.760 1.00 91.31 659 GLY A O 1
ATOM 5066 N N . GLY A 1 660 ? 6.416 14.466 16.879 1.00 92.94 660 GLY A N 1
ATOM 5067 C CA . GLY A 1 660 ? 6.669 13.051 16.586 1.00 92.94 660 GLY A CA 1
ATOM 5068 C C . GLY A 1 660 ? 7.926 12.825 15.735 1.00 92.94 660 GLY A C 1
ATOM 5069 O O . GLY A 1 660 ? 8.923 13.533 15.877 1.00 92.94 660 GLY A O 1
ATOM 5070 N N . THR A 1 661 ? 7.888 11.802 14.882 1.00 95.56 661 THR A N 1
ATOM 5071 C CA . THR A 1 661 ? 8.997 11.364 14.021 1.00 95.56 661 THR A CA 1
ATOM 5072 C C . THR A 1 661 ? 8.480 10.891 12.666 1.00 95.56 661 THR A C 1
ATOM 5074 O O . THR A 1 661 ? 7.349 10.413 12.558 1.00 95.56 661 THR A O 1
ATOM 5077 N N . TRP A 1 662 ? 9.331 10.935 11.642 1.00 95.75 662 TRP A N 1
ATOM 5078 C CA . TRP A 1 662 ? 9.117 10.140 10.432 1.00 95.75 662 TRP A CA 1
ATOM 5079 C C . TRP A 1 662 ? 9.117 8.647 10.785 1.00 95.75 662 TRP A C 1
ATOM 5081 O O . TRP A 1 662 ? 9.837 8.226 11.699 1.00 95.75 662 TRP A O 1
ATOM 5091 N N . ILE A 1 663 ? 8.313 7.840 10.094 1.00 91.75 663 ILE A N 1
ATOM 5092 C CA . ILE A 1 663 ? 8.379 6.384 10.268 1.00 91.75 663 ILE A CA 1
ATOM 5093 C C . ILE A 1 663 ? 9.702 5.841 9.696 1.00 91.75 663 ILE A C 1
ATOM 5095 O O . ILE A 1 663 ? 10.257 6.443 8.777 1.00 91.75 663 ILE A O 1
ATOM 5099 N N . PRO A 1 664 ? 10.222 4.696 10.175 1.00 86.56 664 PRO A N 1
ATOM 5100 C CA . PRO A 1 664 ? 11.528 4.190 9.735 1.00 86.56 664 PRO A CA 1
ATOM 5101 C C . PRO A 1 664 ? 11.651 3.920 8.230 1.00 86.56 664 PRO A C 1
ATOM 5103 O O . PRO A 1 664 ? 12.756 3.933 7.698 1.00 86.56 664 PRO A O 1
ATOM 5106 N N . SER A 1 665 ? 10.534 3.657 7.552 1.00 88.25 665 SER A N 1
ATOM 5107 C CA . SER A 1 665 ? 10.492 3.380 6.117 1.00 88.25 665 SER A CA 1
ATOM 5108 C C . SER A 1 665 ? 10.198 4.604 5.247 1.00 88.25 665 SER A C 1
ATOM 5110 O O . SER A 1 665 ? 10.112 4.468 4.026 1.00 88.25 665 SER A O 1
ATOM 5112 N N . PHE A 1 666 ? 10.049 5.787 5.850 1.00 95.12 666 PHE A N 1
ATOM 5113 C CA . PHE A 1 666 ? 9.954 7.047 5.124 1.00 95.12 666 PHE A CA 1
ATOM 5114 C C . PHE A 1 666 ? 11.321 7.463 4.578 1.00 95.12 666 PHE A C 1
ATOM 5116 O O . PHE A 1 666 ? 12.358 7.283 5.220 1.00 95.12 666 PHE A O 1
ATOM 5123 N N . TYR A 1 667 ? 11.311 8.095 3.409 1.00 95.88 667 TYR A N 1
ATOM 5124 C CA . TYR A 1 667 ? 12.481 8.718 2.824 1.00 95.88 667 TYR A CA 1
ATOM 5125 C C . TYR A 1 667 ? 12.127 10.015 2.074 1.00 95.88 667 TYR A C 1
ATOM 5127 O O . TYR A 1 667 ? 11.203 10.050 1.250 1.00 95.88 667 TYR A O 1
ATOM 5135 N N . PRO A 1 668 ? 12.883 11.105 2.301 1.00 95.75 668 PRO A N 1
ATOM 5136 C CA . PRO A 1 668 ? 12.708 12.338 1.546 1.00 95.75 668 PRO A CA 1
ATOM 5137 C C . PRO A 1 668 ? 13.221 12.163 0.113 1.00 95.75 668 PRO A C 1
ATOM 5139 O O . PRO A 1 668 ? 14.203 11.462 -0.120 1.00 95.75 668 PRO A O 1
ATOM 5142 N N . THR A 1 669 ? 12.611 12.832 -0.863 1.00 95.38 669 THR A N 1
ATOM 5143 C CA . THR A 1 669 ? 13.146 12.864 -2.241 1.00 95.38 669 THR A CA 1
ATOM 5144 C C . THR A 1 669 ? 13.503 14.274 -2.672 1.00 95.38 669 THR A C 1
ATOM 5146 O O . THR A 1 669 ? 14.595 14.491 -3.199 1.00 95.38 669 THR A O 1
ATOM 5149 N N . ILE A 1 670 ? 12.632 15.243 -2.383 1.00 95.56 670 ILE A N 1
ATOM 5150 C CA . ILE A 1 670 ? 12.904 16.665 -2.576 1.00 95.56 670 ILE A CA 1
ATOM 5151 C C . ILE A 1 670 ? 12.555 17.404 -1.289 1.00 95.56 670 ILE A C 1
ATOM 5153 O O . ILE A 1 670 ? 11.441 17.280 -0.776 1.00 95.56 670 ILE A O 1
ATOM 5157 N N . THR A 1 671 ? 13.503 18.187 -0.783 1.00 95.50 671 THR A N 1
ATOM 5158 C CA . THR A 1 671 ? 13.357 18.977 0.448 1.00 95.50 671 THR A CA 1
ATOM 5159 C C . THR A 1 671 ? 13.847 20.403 0.228 1.00 95.50 671 THR A C 1
ATOM 5161 O O . THR A 1 671 ? 14.419 20.726 -0.816 1.00 95.50 671 THR A O 1
ATOM 5164 N N . SER A 1 672 ? 13.688 21.261 1.234 1.00 94.00 672 SER A N 1
ATOM 5165 C CA . SER A 1 672 ? 14.448 22.508 1.293 1.00 94.00 672 SER A CA 1
ATOM 5166 C C . SER A 1 672 ? 15.946 22.217 1.400 1.00 94.00 672 SER A C 1
ATOM 5168 O O . SER A 1 672 ? 16.377 21.400 2.215 1.00 94.00 672 SER A O 1
ATOM 5170 N N . SER A 1 673 ? 16.760 22.957 0.651 1.00 92.88 673 SER A N 1
ATOM 5171 C CA . SER A 1 673 ? 18.223 22.903 0.721 1.00 92.88 673 SER A CA 1
ATOM 5172 C C . SER A 1 673 ? 18.793 23.383 2.055 1.00 92.88 673 SER A C 1
ATOM 5174 O O . SER A 1 673 ? 19.973 23.189 2.325 1.00 92.88 673 SER A O 1
ATOM 5176 N N . THR A 1 674 ? 17.978 24.049 2.873 1.00 92.38 674 THR A N 1
ATOM 5177 C CA . THR A 1 674 ? 18.362 24.557 4.197 1.00 92.38 674 THR A CA 1
ATOM 5178 C C . THR A 1 674 ? 17.807 23.724 5.348 1.00 92.38 674 THR A C 1
ATOM 5180 O O . THR A 1 674 ? 18.241 23.911 6.481 1.00 92.38 674 THR A O 1
ATOM 5183 N N . ASN A 1 675 ? 16.847 22.832 5.086 1.00 92.88 675 ASN A N 1
ATOM 5184 C CA . ASN A 1 675 ? 16.240 21.979 6.101 1.00 92.88 675 ASN A CA 1
ATOM 5185 C C . ASN A 1 675 ? 15.663 20.711 5.454 1.00 92.88 675 ASN A C 1
ATOM 5187 O O . ASN A 1 675 ? 14.689 20.789 4.703 1.00 92.88 675 ASN A O 1
ATOM 5191 N N . ILE A 1 676 ? 16.244 19.556 5.783 1.00 92.31 676 ILE A N 1
ATOM 5192 C CA . ILE A 1 676 ? 15.825 18.257 5.246 1.00 92.31 676 ILE A CA 1
ATOM 5193 C C . ILE A 1 676 ? 14.423 17.842 5.715 1.00 92.31 676 ILE A C 1
ATOM 5195 O O . ILE A 1 676 ? 13.767 17.090 5.012 1.00 92.31 676 ILE A O 1
ATOM 5199 N N . ASP A 1 677 ? 13.925 18.376 6.835 1.00 93.00 677 ASP A N 1
ATOM 5200 C CA . ASP A 1 677 ? 12.572 18.095 7.338 1.00 93.00 677 ASP A CA 1
ATOM 5201 C C . ASP A 1 677 ? 11.491 18.988 6.711 1.00 93.00 677 ASP A C 1
ATOM 5203 O O . ASP A 1 677 ? 10.309 18.840 7.022 1.00 93.00 677 ASP A O 1
ATOM 5207 N N . ASN A 1 678 ? 11.869 19.938 5.849 1.00 94.38 678 ASN A N 1
ATOM 5208 C CA . ASN A 1 678 ? 10.922 20.688 5.028 1.00 94.38 678 ASN A CA 1
ATOM 5209 C C . ASN A 1 678 ? 10.769 19.962 3.687 1.00 94.38 678 ASN A C 1
ATOM 5211 O O . ASN A 1 678 ? 11.579 20.144 2.775 1.00 94.38 678 ASN A O 1
ATOM 5215 N N . ILE A 1 679 ? 9.757 19.105 3.612 1.00 95.12 679 ILE A N 1
ATOM 5216 C CA . ILE A 1 679 ? 9.526 18.147 2.535 1.00 95.12 679 ILE A CA 1
ATOM 5217 C C . ILE A 1 679 ? 8.660 18.767 1.441 1.00 95.12 679 ILE A C 1
ATOM 5219 O O . ILE A 1 679 ? 7.622 19.366 1.714 1.00 95.12 679 ILE A O 1
ATOM 5223 N N . PHE A 1 680 ? 9.076 18.574 0.192 1.00 94.56 680 PHE A N 1
ATOM 5224 C CA . PHE A 1 680 ? 8.294 18.869 -1.010 1.00 94.56 680 PHE A CA 1
ATOM 5225 C C . PHE A 1 680 ? 7.753 17.591 -1.657 1.00 94.56 680 PHE A C 1
ATOM 5227 O O . PHE A 1 680 ? 6.601 17.539 -2.089 1.00 94.56 680 PHE A O 1
ATOM 5234 N N . THR A 1 681 ? 8.581 16.546 -1.702 1.00 95.31 681 THR A N 1
ATOM 5235 C CA . THR A 1 681 ? 8.179 15.195 -2.099 1.00 95.31 681 THR A CA 1
ATOM 5236 C C . THR A 1 681 ? 8.855 14.155 -1.217 1.00 95.31 681 THR A C 1
ATOM 5238 O O . THR A 1 681 ? 10.025 14.291 -0.841 1.00 95.31 681 THR A O 1
ATOM 5241 N N . GLY A 1 682 ? 8.145 13.070 -0.929 1.00 95.81 682 GLY A N 1
ATOM 5242 C CA . GLY A 1 682 ? 8.639 11.968 -0.104 1.00 95.81 682 GLY A CA 1
ATOM 5243 C C . GLY A 1 682 ? 7.955 10.658 -0.462 1.00 95.81 682 GLY A C 1
ATOM 5244 O O . GLY A 1 682 ? 6.877 10.664 -1.059 1.00 95.81 682 GLY A O 1
ATOM 5245 N N . GLY A 1 683 ? 8.599 9.551 -0.116 1.00 97.06 683 GLY A N 1
ATOM 5246 C CA . GLY A 1 683 ? 8.044 8.209 -0.243 1.00 97.06 683 GLY A CA 1
ATOM 5247 C C . GLY A 1 683 ? 8.121 7.468 1.086 1.00 97.06 683 GLY A C 1
ATOM 5248 O O . GLY A 1 683 ? 8.929 7.808 1.947 1.00 97.06 683 GLY A O 1
ATOM 5249 N N . ALA A 1 684 ? 7.283 6.454 1.252 1.00 95.50 684 ALA A N 1
ATOM 5250 C CA . ALA A 1 684 ? 7.389 5.484 2.330 1.00 95.50 684 ALA A CA 1
ATOM 5251 C C . ALA A 1 684 ? 6.988 4.097 1.824 1.00 95.50 684 ALA A C 1
ATOM 5253 O O . ALA A 1 684 ? 6.089 3.986 0.993 1.00 95.50 684 ALA A O 1
ATOM 5254 N N . HIS A 1 685 ? 7.628 3.053 2.349 1.00 91.38 685 HIS A N 1
ATOM 5255 C CA . HIS A 1 685 ? 7.283 1.654 2.074 1.00 91.38 685 HIS A CA 1
ATOM 5256 C C . HIS A 1 685 ? 6.709 1.009 3.338 1.00 91.38 685 HIS A C 1
ATOM 5258 O O . HIS A 1 685 ? 7.415 0.883 4.336 1.00 91.38 685 HIS A O 1
ATOM 5264 N N . LEU A 1 686 ? 5.424 0.654 3.349 1.00 87.12 686 LEU A N 1
ATOM 5265 C CA . LEU A 1 686 ? 4.737 0.278 4.598 1.00 87.12 686 LEU A CA 1
ATOM 5266 C C . LEU A 1 686 ? 4.723 -1.220 4.893 1.00 87.12 686 LEU A C 1
ATOM 5268 O O . LEU A 1 686 ? 4.528 -1.612 6.042 1.00 87.12 686 LEU A O 1
ATOM 5272 N N . ALA A 1 687 ? 4.929 -2.052 3.876 1.00 77.50 687 ALA A N 1
ATOM 5273 C CA . ALA A 1 687 ? 4.991 -3.494 4.050 1.00 77.50 687 ALA A CA 1
ATOM 5274 C C . ALA A 1 687 ? 6.405 -3.961 4.425 1.00 77.50 687 ALA A C 1
ATOM 5276 O O . ALA A 1 687 ? 7.341 -3.175 4.584 1.00 77.50 687 ALA A O 1
ATOM 5277 N N . SER A 1 688 ? 6.561 -5.279 4.568 1.00 69.69 688 SER A N 1
ATOM 5278 C CA . SER A 1 688 ? 7.866 -5.906 4.787 1.00 69.69 688 SER A CA 1
ATOM 5279 C C . SER A 1 688 ? 8.885 -5.428 3.740 1.00 69.69 688 SER A C 1
ATOM 5281 O O . SER A 1 688 ? 8.523 -5.313 2.563 1.00 69.69 688 SER A O 1
ATOM 5283 N N . PRO A 1 689 ? 10.156 -5.189 4.111 1.00 61.19 689 PRO A N 1
ATOM 5284 C CA . PRO A 1 689 ? 11.200 -4.838 3.155 1.00 61.19 689 PRO A CA 1
ATOM 5285 C C . PRO A 1 689 ? 11.346 -5.842 2.007 1.00 61.19 689 PRO A C 1
ATOM 5287 O O . PRO A 1 689 ? 11.779 -5.457 0.940 1.00 61.19 689 PRO A O 1
ATOM 5290 N N . ASP A 1 690 ? 10.929 -7.099 2.151 1.00 67.19 690 ASP A N 1
ATOM 5291 C CA . ASP A 1 690 ? 11.029 -8.070 1.048 1.00 67.19 690 ASP A CA 1
ATOM 5292 C C . ASP A 1 690 ? 9.757 -8.176 0.193 1.00 67.19 690 ASP A C 1
ATOM 5294 O O . ASP A 1 690 ? 9.527 -9.177 -0.492 1.00 67.19 690 ASP A O 1
ATOM 5298 N N . SER A 1 691 ? 8.891 -7.165 0.259 1.00 72.31 691 SER A N 1
ATOM 5299 C CA . SER A 1 691 ? 7.644 -7.111 -0.502 1.00 72.31 691 SER A CA 1
ATOM 5300 C C . SER A 1 691 ? 7.699 -6.083 -1.630 1.00 72.31 691 SER A C 1
ATOM 5302 O O . SER A 1 691 ? 8.444 -5.104 -1.599 1.00 72.31 691 SER A O 1
ATOM 5304 N N . ILE A 1 692 ? 6.878 -6.333 -2.647 1.00 81.25 692 ILE A N 1
ATOM 5305 C CA . ILE A 1 692 ? 6.574 -5.381 -3.713 1.00 81.25 692 ILE A CA 1
ATOM 5306 C C . ILE A 1 692 ? 5.278 -4.666 -3.341 1.00 81.25 692 ILE A C 1
ATOM 5308 O O . ILE A 1 692 ? 4.358 -5.313 -2.844 1.00 81.25 692 ILE A O 1
ATOM 5312 N N . GLY A 1 693 ? 5.173 -3.378 -3.662 1.00 88.62 693 GLY A N 1
ATOM 5313 C CA . GLY A 1 693 ? 3.973 -2.593 -3.397 1.00 88.62 693 GLY A CA 1
ATOM 5314 C C . GLY A 1 693 ? 3.985 -1.918 -2.031 1.00 88.62 693 GLY A C 1
ATOM 5315 O O . GLY A 1 693 ? 5.050 -1.752 -1.448 1.00 88.62 693 GLY A O 1
ATOM 5316 N N . SER A 1 694 ? 2.817 -1.494 -1.545 1.00 91.38 694 SER A N 1
ATOM 5317 C CA . SER A 1 694 ? 2.669 -0.752 -0.280 1.00 91.38 694 SER A CA 1
ATOM 5318 C C . SER A 1 694 ? 3.471 0.551 -0.215 1.00 91.38 694 SER A C 1
ATOM 5320 O O . SER A 1 694 ? 3.857 1.000 0.868 1.00 91.38 694 SER A O 1
ATOM 5322 N N . ASN A 1 695 ? 3.730 1.163 -1.372 1.00 95.12 695 ASN A N 1
ATOM 5323 C CA . ASN A 1 695 ? 4.425 2.438 -1.447 1.00 95.12 695 ASN A CA 1
ATOM 5324 C C . ASN A 1 695 ? 3.423 3.582 -1.340 1.00 95.12 695 ASN A C 1
ATOM 5326 O O . ASN A 1 695 ? 2.411 3.596 -2.043 1.00 95.12 695 ASN A O 1
ATOM 5330 N N . VAL A 1 696 ? 3.736 4.564 -0.499 1.00 97.62 696 VAL A N 1
ATOM 5331 C CA . VAL A 1 696 ? 2.974 5.807 -0.376 1.00 97.62 696 VAL A CA 1
ATOM 5332 C C . VAL A 1 696 ? 3.855 6.982 -0.749 1.00 97.62 696 VAL A C 1
ATOM 5334 O O . VAL A 1 696 ? 4.855 7.254 -0.085 1.00 97.62 696 VAL A O 1
ATOM 5337 N N . PHE A 1 697 ? 3.458 7.709 -1.785 1.00 98.44 697 PHE A N 1
ATOM 5338 C CA . PHE A 1 697 ? 4.181 8.865 -2.300 1.00 98.44 697 PHE A CA 1
ATOM 5339 C C . PHE A 1 697 ? 3.408 10.151 -2.041 1.00 98.44 697 PHE A C 1
ATOM 5341 O O . PHE A 1 697 ? 2.208 10.211 -2.295 1.00 98.44 697 PHE A O 1
ATOM 5348 N N . TYR A 1 698 ? 4.099 11.203 -1.612 1.00 97.69 698 TYR A N 1
ATOM 5349 C CA . TYR A 1 698 ? 3.522 12.540 -1.488 1.00 97.69 698 TYR A CA 1
ATOM 5350 C C . TYR A 1 698 ? 4.161 13.516 -2.468 1.00 97.69 698 TYR A C 1
ATOM 5352 O O . TYR A 1 698 ? 5.388 13.576 -2.601 1.00 97.69 698 TYR A O 1
ATOM 5360 N N . LEU A 1 699 ? 3.307 14.293 -3.139 1.00 95.44 699 LEU A N 1
ATOM 5361 C CA . LEU A 1 699 ? 3.683 15.328 -4.096 1.00 95.44 699 LEU A CA 1
ATOM 5362 C C . LEU A 1 699 ? 3.064 16.676 -3.709 1.00 95.44 699 LEU A C 1
ATOM 5364 O O . LEU A 1 699 ? 1.856 16.878 -3.836 1.00 95.44 699 LEU A O 1
ATOM 5368 N N . GLY A 1 700 ? 3.887 17.619 -3.251 1.00 93.94 700 GLY A N 1
ATOM 5369 C CA . GLY A 1 700 ? 3.419 18.953 -2.881 1.00 93.94 700 GLY A CA 1
ATOM 5370 C C . GLY A 1 700 ? 2.832 19.713 -4.065 1.00 93.94 700 GLY A C 1
ATOM 5371 O O . GLY A 1 700 ? 3.335 19.627 -5.169 1.00 93.94 700 GLY A O 1
ATOM 5372 N N . GLY A 1 701 ? 1.773 20.483 -3.865 1.00 90.88 701 GLY A N 1
ATOM 5373 C CA . GLY A 1 701 ? 1.151 21.329 -4.877 1.00 90.88 701 GLY A CA 1
ATOM 5374 C C . GLY A 1 701 ? 0.489 20.548 -6.011 1.00 90.88 701 GLY A C 1
ATOM 5375 O O . GLY A 1 701 ? 0.504 19.321 -6.079 1.00 90.88 701 GLY A O 1
ATOM 5376 N N . HIS A 1 702 ? -0.162 21.270 -6.916 1.00 82.94 702 HIS A N 1
ATOM 5377 C CA . HIS A 1 702 ? -0.926 20.634 -8.001 1.00 82.94 702 HIS A CA 1
ATOM 5378 C C . HIS A 1 702 ? -1.058 21.440 -9.292 1.00 82.94 702 HIS A C 1
ATOM 5380 O O . HIS A 1 702 ? -1.609 20.959 -10.282 1.00 82.94 702 HIS A O 1
ATOM 5386 N N . SER A 1 703 ? -0.468 22.631 -9.328 1.00 84.12 703 SER A N 1
ATOM 5387 C CA . SER A 1 703 ? -0.442 23.508 -10.499 1.00 84.12 703 SER A CA 1
ATOM 5388 C C . SER A 1 703 ? 0.685 23.123 -11.467 1.00 84.12 703 SER A C 1
ATOM 5390 O O . SER A 1 703 ? 1.521 23.936 -11.852 1.00 84.12 703 SER A O 1
ATOM 5392 N N . TYR A 1 704 ? 0.713 21.846 -11.848 1.00 82.50 704 TYR A N 1
ATOM 5393 C CA . TYR A 1 704 ? 1.692 21.284 -12.783 1.00 82.50 704 TYR A CA 1
ATOM 5394 C C . TYR A 1 704 ? 1.202 21.265 -14.231 1.00 82.50 704 TYR A C 1
ATOM 5396 O O . TYR A 1 704 ? 2.000 21.187 -15.165 1.00 82.50 704 TYR A O 1
ATOM 5404 N N . LEU A 1 705 ? -0.117 21.327 -14.419 1.00 75.56 705 LEU A N 1
ATOM 5405 C CA . LEU A 1 705 ? -0.746 21.199 -15.725 1.00 75.56 705 LEU A CA 1
ATOM 5406 C C . LEU A 1 705 ? -0.559 22.432 -16.612 1.00 75.56 705 LEU A C 1
ATOM 5408 O O . LEU A 1 705 ? -0.485 23.568 -16.151 1.00 75.56 705 LEU A O 1
ATOM 5412 N N . GLY A 1 706 ? -0.552 22.187 -17.925 1.00 67.81 706 GLY A N 1
ATOM 5413 C CA . GLY A 1 706 ? -0.607 23.225 -18.956 1.00 67.81 706 GLY A CA 1
ATOM 5414 C C . GLY A 1 706 ? 0.748 23.781 -19.393 1.00 67.81 706 GLY A C 1
ATOM 5415 O O . GLY A 1 706 ? 0.808 24.438 -20.429 1.00 67.81 706 GLY A O 1
ATOM 5416 N N . ASN A 1 707 ? 1.841 23.474 -18.682 1.00 77.88 707 ASN A N 1
ATOM 5417 C CA . ASN A 1 707 ? 3.182 23.957 -19.022 1.00 77.88 707 ASN A CA 1
ATOM 5418 C C . ASN A 1 707 ? 4.103 22.846 -19.551 1.00 77.88 707 ASN A C 1
ATOM 5420 O O . ASN A 1 707 ? 5.116 22.488 -18.956 1.00 77.88 707 ASN A O 1
ATOM 5424 N N . TRP A 1 708 ? 3.735 22.296 -20.706 1.00 85.00 708 TRP A N 1
ATOM 5425 C CA . TRP A 1 708 ? 4.434 21.174 -21.341 1.00 85.00 708 TRP A CA 1
ATOM 5426 C C . TRP A 1 708 ? 5.742 21.547 -22.048 1.00 85.00 708 TRP A C 1
ATOM 5428 O O . TRP A 1 708 ? 6.443 20.677 -22.557 1.00 85.00 708 TRP A O 1
ATOM 5438 N N . THR A 1 709 ? 6.060 22.837 -22.110 1.00 89.81 709 THR A N 1
ATOM 5439 C CA . THR A 1 709 ? 7.273 23.359 -22.748 1.00 89.81 709 THR A CA 1
ATOM 5440 C C . THR A 1 709 ? 8.350 23.721 -21.724 1.00 89.81 709 THR A C 1
ATOM 5442 O O . THR A 1 709 ? 9.472 24.038 -22.109 1.00 89.81 709 THR A O 1
ATOM 5445 N N . ASN A 1 710 ? 8.037 23.677 -20.423 1.00 92.88 710 ASN A N 1
ATOM 5446 C CA . ASN A 1 710 ? 8.975 23.973 -19.346 1.00 92.88 710 ASN A CA 1
ATOM 5447 C C . ASN A 1 710 ? 9.376 22.689 -18.609 1.00 92.88 710 ASN A C 1
ATOM 5449 O O . ASN A 1 710 ? 8.559 22.055 -17.940 1.00 92.88 710 ASN A O 1
ATOM 5453 N N . ILE A 1 711 ? 10.661 22.340 -18.689 1.00 94.25 711 ILE A N 1
ATOM 5454 C CA . ILE A 1 711 ? 11.197 21.104 -18.113 1.00 94.25 711 ILE A CA 1
ATOM 5455 C C . ILE A 1 711 ? 11.000 21.001 -16.592 1.00 94.25 711 ILE A C 1
ATOM 5457 O O . ILE A 1 711 ? 10.792 19.904 -16.087 1.00 94.25 711 ILE A O 1
ATOM 5461 N N . LEU A 1 712 ? 10.968 22.125 -15.865 1.00 94.19 712 LEU A N 1
ATOM 5462 C CA . LEU A 1 712 ? 10.775 22.125 -14.410 1.00 94.19 712 LEU A CA 1
ATOM 5463 C C . LEU A 1 712 ? 9.398 21.574 -14.008 1.00 94.19 712 LEU A C 1
ATOM 5465 O O . LEU A 1 712 ? 9.279 20.857 -13.015 1.00 94.19 712 LEU A O 1
ATOM 5469 N N . TYR A 1 713 ? 8.367 21.895 -14.794 1.00 93.44 713 TYR A N 1
ATOM 5470 C CA . TYR A 1 713 ? 7.004 21.396 -14.594 1.00 93.44 713 TYR A CA 1
ATOM 5471 C C . TYR A 1 713 ? 6.883 19.945 -15.057 1.00 93.44 713 TYR A C 1
ATOM 5473 O O . TYR A 1 713 ? 6.277 19.124 -14.373 1.00 93.44 713 TYR A O 1
ATOM 5481 N N . ILE A 1 714 ? 7.519 19.604 -16.182 1.00 94.50 714 ILE A N 1
ATOM 5482 C CA . ILE A 1 714 ? 7.547 18.225 -16.680 1.00 94.50 714 ILE A CA 1
ATOM 5483 C C . ILE A 1 714 ? 8.220 17.294 -15.667 1.00 94.50 714 ILE A C 1
ATOM 5485 O O . ILE A 1 714 ? 7.726 16.197 -15.441 1.00 94.50 714 ILE A O 1
ATOM 5489 N N . ASN A 1 715 ? 9.295 17.721 -15.006 1.00 95.12 715 ASN A N 1
ATOM 5490 C CA . ASN A 1 715 ? 9.967 16.903 -14.000 1.00 95.12 715 ASN A CA 1
ATOM 5491 C C . ASN A 1 715 ? 9.084 16.615 -12.775 1.00 95.12 715 ASN A C 1
ATOM 5493 O O . ASN A 1 715 ? 9.130 15.501 -12.264 1.00 95.12 715 ASN A O 1
ATOM 5497 N N . ALA A 1 716 ? 8.211 17.542 -12.360 1.00 92.00 716 ALA A N 1
ATOM 5498 C CA . ALA A 1 716 ? 7.194 17.240 -11.346 1.00 92.00 716 ALA A CA 1
ATOM 5499 C C . ALA A 1 716 ? 6.148 16.232 -11.850 1.00 92.00 716 ALA A C 1
ATOM 5501 O O . ALA A 1 716 ? 5.722 15.342 -11.128 1.00 92.00 716 ALA A O 1
ATOM 5502 N N . ILE A 1 717 ? 5.744 16.335 -13.116 1.00 93.69 717 ILE A N 1
ATOM 5503 C CA . ILE A 1 717 ? 4.817 15.378 -13.741 1.00 93.69 717 ILE A CA 1
ATOM 5504 C C . ILE A 1 717 ? 5.429 13.973 -13.803 1.00 93.69 717 ILE A C 1
ATOM 5506 O O . ILE A 1 717 ? 4.736 12.973 -13.610 1.00 93.69 717 ILE A O 1
ATOM 5510 N N . ARG A 1 718 ? 6.739 13.893 -14.045 1.00 95.75 718 ARG A N 1
ATOM 5511 C CA . ARG A 1 718 ? 7.479 12.632 -14.081 1.00 95.75 718 ARG A CA 1
ATOM 5512 C C . ARG A 1 718 ? 7.458 11.910 -12.740 1.00 95.75 718 ARG A C 1
ATOM 5514 O O . ARG A 1 718 ? 7.363 10.693 -12.769 1.00 95.75 718 ARG A O 1
ATOM 5521 N N . THR A 1 719 ? 7.474 12.599 -11.595 1.00 94.81 719 THR A N 1
ATOM 5522 C CA . THR A 1 719 ? 7.394 11.912 -10.291 1.00 94.81 719 THR A CA 1
ATOM 5523 C C . THR A 1 719 ? 6.059 11.182 -10.125 1.00 94.81 719 THR A C 1
ATOM 5525 O O . THR A 1 719 ? 6.053 10.011 -9.754 1.00 94.81 719 THR A O 1
ATOM 5528 N N . TYR A 1 720 ? 4.938 11.799 -10.519 1.00 95.88 720 TYR A N 1
ATOM 5529 C CA . TYR A 1 720 ? 3.633 11.126 -10.552 1.00 95.88 720 TYR A CA 1
ATOM 5530 C C . TYR A 1 720 ? 3.634 9.910 -11.495 1.00 95.88 720 TYR A C 1
ATOM 5532 O O . TYR A 1 720 ? 3.206 8.822 -11.114 1.00 95.88 720 TYR A O 1
ATOM 5540 N N . LEU A 1 721 ? 4.142 10.071 -12.724 1.00 97.31 721 LEU A N 1
ATOM 5541 C CA . LEU A 1 721 ? 4.194 8.978 -13.705 1.00 97.31 721 LEU A CA 1
ATOM 5542 C C . LEU A 1 721 ? 5.124 7.840 -13.268 1.00 97.31 721 LEU A C 1
ATOM 5544 O O . LEU A 1 721 ? 4.829 6.677 -13.530 1.00 97.31 721 LEU A O 1
ATOM 5548 N N . ASN A 1 722 ? 6.223 8.168 -12.590 1.00 97.69 722 ASN A N 1
ATOM 5549 C CA . ASN A 1 722 ? 7.117 7.191 -11.991 1.00 97.69 722 ASN A CA 1
ATOM 5550 C C . ASN A 1 722 ? 6.378 6.392 -10.911 1.00 97.69 722 ASN A C 1
ATOM 5552 O O . ASN A 1 722 ? 6.392 5.167 -10.974 1.00 97.69 722 ASN A O 1
ATOM 5556 N N . ALA A 1 723 ? 5.685 7.063 -9.979 1.00 96.88 723 ALA A N 1
ATOM 5557 C CA . ALA A 1 723 ? 4.904 6.412 -8.922 1.00 96.88 723 ALA A CA 1
ATOM 5558 C C . ALA A 1 723 ? 3.850 5.444 -9.484 1.00 96.88 723 ALA A C 1
ATOM 5560 O O . ALA A 1 723 ? 3.715 4.329 -8.987 1.00 96.88 723 ALA A O 1
ATOM 5561 N N . ALA A 1 724 ? 3.164 5.828 -10.565 1.00 95.94 724 ALA A N 1
ATOM 5562 C CA . ALA A 1 724 ? 2.164 4.985 -11.220 1.00 95.94 724 ALA A CA 1
ATOM 5563 C C . ALA A 1 724 ? 2.744 3.713 -11.878 1.00 95.94 724 ALA A C 1
ATOM 5565 O O . ALA A 1 724 ? 1.999 2.765 -12.130 1.00 95.94 724 ALA A O 1
ATOM 5566 N N . LEU A 1 725 ? 4.051 3.687 -12.173 1.00 94.88 725 LEU A N 1
ATOM 5567 C CA . LEU A 1 725 ? 4.759 2.529 -12.732 1.00 94.88 725 LEU A CA 1
ATOM 5568 C C . LEU A 1 725 ? 5.525 1.712 -11.684 1.00 94.88 725 LEU A C 1
ATOM 5570 O O . LEU A 1 725 ? 5.986 0.615 -12.012 1.00 94.88 725 LEU A O 1
ATOM 5574 N N . VAL A 1 726 ? 5.682 2.215 -10.453 1.00 94.31 726 VAL A N 1
ATOM 5575 C CA . VAL A 1 726 ? 6.279 1.428 -9.367 1.00 94.31 726 VAL A CA 1
ATOM 5576 C C . VAL A 1 726 ? 5.428 0.167 -9.171 1.00 94.31 726 VAL A C 1
ATOM 5578 O O . VAL A 1 726 ? 4.203 0.272 -9.040 1.00 94.31 726 VAL A O 1
ATOM 5581 N N . PRO A 1 727 ? 6.036 -1.034 -9.177 1.00 90.56 727 PRO A N 1
ATOM 5582 C CA . PRO A 1 727 ? 5.294 -2.278 -9.031 1.00 90.56 727 PRO A CA 1
ATOM 5583 C C . PRO A 1 727 ? 4.484 -2.340 -7.734 1.00 90.56 727 PRO A C 1
ATOM 5585 O O . PRO A 1 727 ? 4.971 -1.971 -6.665 1.00 90.56 727 PRO A O 1
ATOM 5588 N N . ALA A 1 728 ? 3.256 -2.844 -7.833 1.00 88.00 728 ALA A N 1
ATOM 5589 C CA . ALA A 1 728 ? 2.406 -3.190 -6.699 1.00 88.00 728 ALA A CA 1
ATOM 5590 C C . ALA A 1 728 ? 2.422 -4.705 -6.459 1.00 88.00 728 ALA A C 1
ATOM 5592 O O . ALA A 1 728 ? 2.788 -5.475 -7.357 1.00 88.00 728 ALA A O 1
ATOM 5593 N N . HIS A 1 729 ? 2.011 -5.140 -5.267 1.00 78.44 729 HIS A N 1
ATOM 5594 C CA . HIS A 1 729 ? 1.695 -6.546 -5.049 1.00 78.44 729 HIS A CA 1
ATOM 5595 C C . HIS A 1 729 ? 0.540 -6.945 -5.972 1.00 78.44 729 HIS A C 1
ATOM 5597 O O . HIS A 1 729 ? -0.376 -6.157 -6.223 1.00 78.44 729 HIS A O 1
ATOM 5603 N N . ARG A 1 730 ? 0.594 -8.159 -6.520 1.00 62.69 730 ARG A N 1
ATOM 5604 C CA . ARG A 1 730 ? -0.470 -8.637 -7.403 1.00 62.69 730 ARG A CA 1
ATO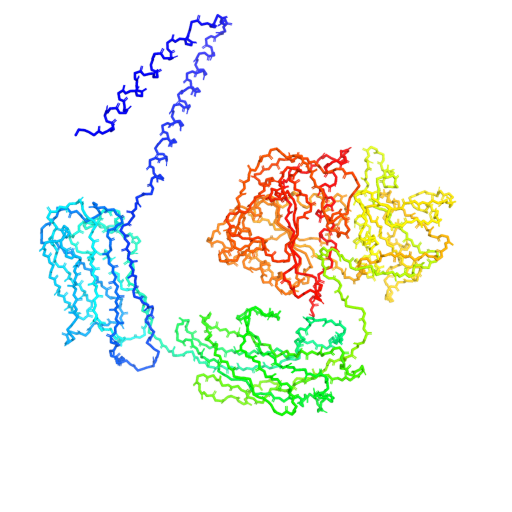M 5605 C C . ARG A 1 730 ? -1.717 -8.934 -6.561 1.00 62.69 730 ARG A C 1
ATOM 5607 O O . ARG A 1 730 ? -1.576 -9.597 -5.536 1.00 62.69 730 ARG A O 1
ATOM 5614 N N . PRO A 1 731 ? -2.922 -8.526 -6.990 1.00 48.72 731 PRO A N 1
ATOM 5615 C CA . PRO A 1 731 ? -4.122 -9.254 -6.599 1.00 48.72 731 PRO A CA 1
ATOM 5616 C C . PRO A 1 731 ? -3.922 -10.722 -6.994 1.00 48.72 731 PRO A C 1
ATOM 5618 O O . PRO A 1 731 ? -3.492 -10.988 -8.122 1.00 48.72 731 PRO A O 1
ATOM 5621 N N . THR A 1 732 ? -4.144 -11.634 -6.049 1.00 38.50 732 THR A N 1
ATOM 5622 C CA . THR A 1 732 ? -4.124 -13.082 -6.304 1.00 38.50 732 THR A CA 1
ATOM 5623 C C . THR A 1 732 ? -5.393 -13.528 -7.008 1.00 38.50 732 THR A C 1
ATOM 5625 O O . THR A 1 732 ? -6.445 -12.881 -6.794 1.00 38.50 732 THR A O 1
#

Foldseek 3Di:
DDPVVVVVVVVVVVVVVVVVVVVPPDPDDDDPVVVVVVVVVVVVVVVVVVVVVVVVVVPPPPQAWDKFAFEEDEAADPDPFDDWDWKGKMKTKDSALAQFPQDAFWKFKWWADPQKFWDQPWDKDKDKDPPHQWPDKDWDDDGTMIMITTGGNDRHGMMMIMTIGIIMTGGDFDKDFRWCFPPRGIQTGGPPDQDHHPPPDGGDIDGRHIYGYDHAKAWDAKAKAQPDQEADAQVAPWDQAWGMKIKTFIADFFDNWKKWWKWKKFQLADVGADDPLQQFFQKKWKAWDAQDDFDFPPGTFAMDGSGHTMDMTTGIDTNRPHGHMTIMTITTDTHSRHDAFGKTHMFTQWTAINNDIDRHHHCRRYDHIHGYHHDDFQFELFFQTDFDKDKFFAFKKKQFFAQVQQVQPPLFSHQLLSLVLVLLCLQLQQKKFKFFAGPADAFGFQDWAFKWWPPPDTDHTDIDTGALIMIIRGNVQQCDGPDPPTDGSVRSCVVSRVSGRIMIGGRGIDIGGTNDTFRHNAAEEQECQQVVSCLVVVLCVSNNNDRYDYYHLQPDQACVVFHQEYEYAADQDALVCLVSLVNVVSNLSNWHFYEYEANRQCCNAPNNHCDHLFFNHGKDADLDFADKDFDSCRGLLNRYHDAADTRLDGRGQWIADPDGGTDPQKDAGIAGPVDSRTGRKIKGADGRSSDFGSIYIYHYHRNLPDPSSDRNSVSSSSSVSSSSSRGTDGSD

Sequence (732 aa):
MSYLQRFLNIFFKEYFSNCCIYINETKIKSNRINKKVHVFIMKKIILFLIISALMFVSSNSYSIHSISPFSNLYFCGSVYPTAYQNTVLFTLNEGIVSDFAKQTNQTIILTLPAGFEFNTAAGPTVTYTAARNITALTCVWTTTAITITITTGGTNKLDAIQFNNFWIRATAAGSGDLMRLSPSVGTFTIEGSVDIPGDGNPNPAESFGHLLAGLPMTYNWSSVAQYTTDSINRNCTYSTNPILEIQVNVTDIAGCAAIVSQFDFSTSGDAGYSQNPLTNITSASVYYTGQTQGFTTNSLFGTFNTPNGAFTITGSKQLSLGTGTYYFYLSYNVPNTANINERLDASMISFVIDGSTKLDMLTPNPAGTRKIIDANCPQPDLPNPPANLQTVTAGSLVIPMDNAHQNLFNGYPFNIKAYGLVNALLMNDIPVKWVIKSGKAKDGIDFSAIAARIYPSFVAAALQDFRASAFVIDSVWINKPFYTGGQTATQVITAFAQWKVAVYQLSNNEVVDIRYTLNARPKIAVFNNGGNQILQTTLLDSAKITNYVAISTGLFTGLADCYTFCSEAHWAGTIADTTITKSVRDFVDIGGNFLAQCKGIDTYENNQGTYHFHTTNGVTILNNVIANAYYNVDLAFNQFEGSVIANPGGSEQNWTLNGGTWIPSFYPTITSSTNIDNIFTGGAHLASPDSIGSNVFYLGGHSYLGNWTNILYINAIRTYLNAALVPAHRPT

Nearest PDB structures (foldseek):
  4fj6-assembly2_C  TM=7.172E-01  e=2.758E-05  Parabacteroides distasonis ATCC 8503
  6myv-assembly2_B  TM=5.917E-01  e=5.633E-06  bacterium
  4q6k-assembly1_A  TM=5.858E-01  e=7.407E-06  Bacteroides caccae ATCC 43185
  4bbw-assembly1_A  TM=6.353E-01  e=4.515E-05  Bacteroides thetaiotaomicron

Solvent-accessible surface area (backbone atoms only — not comparable to full-atom values): 37575 Å² total; per-residue (Å²): 138,58,72,65,64,58,50,52,54,51,54,56,56,57,53,57,61,59,59,65,62,72,73,78,80,71,95,69,94,72,61,82,68,56,60,55,51,50,52,51,50,50,50,49,50,51,49,49,50,50,50,49,51,52,50,54,61,72,65,56,78,72,65,42,51,43,66,47,46,24,80,72,44,67,47,64,44,93,66,64,62,45,75,70,44,77,71,43,50,33,36,47,30,42,55,44,35,54,22,52,48,66,42,71,75,26,27,44,23,37,35,50,38,78,36,43,34,39,54,73,86,57,84,53,49,74,50,62,54,80,96,42,22,62,76,46,74,50,76,50,67,47,48,48,35,40,39,34,38,37,23,27,81,40,49,83,40,66,41,39,37,40,42,35,47,41,32,47,25,36,58,38,70,38,70,42,38,36,24,38,41,79,94,56,38,38,63,48,58,49,48,74,53,69,72,58,63,86,71,89,62,93,55,78,70,52,64,46,27,45,39,37,21,35,54,50,39,39,83,73,52,38,36,36,40,53,62,52,59,63,65,42,52,27,65,26,94,55,47,74,39,67,44,34,35,35,39,44,29,35,42,51,61,60,65,32,43,41,35,40,37,35,40,29,33,22,35,47,15,36,102,57,39,31,52,62,31,75,62,35,25,58,28,36,35,36,23,44,48,51,70,48,87,67,75,54,81,87,36,73,45,31,67,32,72,50,49,61,48,72,44,67,32,58,39,75,45,68,49,60,88,33,53,45,53,32,33,35,32,40,24,35,35,41,42,68,81,31,60,69,74,37,31,43,34,50,17,52,62,36,35,26,46,69,88,43,79,44,72,78,47,43,50,39,52,27,74,64,45,22,37,27,40,85,55,86,58,51,73,37,94,51,80,85,50,77,76,40,74,41,80,44,51,43,59,15,36,36,36,60,46,25,46,86,67,20,35,70,42,86,81,23,52,50,49,60,40,46,58,14,51,54,49,54,36,21,70,44,57,40,54,35,33,35,33,34,27,50,83,41,58,83,70,34,67,39,51,71,48,48,30,20,33,66,30,67,55,78,41,80,68,39,84,42,76,37,21,25,28,34,38,34,36,51,43,77,39,39,86,35,41,72,48,95,90,48,56,24,49,52,57,54,51,57,76,47,39,91,68,38,46,39,30,29,31,31,72,48,69,44,82,43,26,46,70,42,77,48,70,64,57,72,23,36,39,34,27,37,78,44,74,36,30,64,64,56,51,56,52,34,55,67,18,56,46,76,65,59,43,84,39,48,51,81,75,51,68,38,43,84,75,51,37,28,26,38,36,34,45,38,25,87,57,44,58,89,41,26,76,38,49,42,39,56,50,54,27,27,61,58,12,21,25,39,35,27,14,13,34,16,39,54,18,54,28,59,18,28,64,96,45,45,72,50,29,73,50,24,61,38,78,64,62,65,91,52,56,81,32,82,38,58,51,48,39,68,51,48,43,42,60,79,60,60,56,63,68,54,39,69,88,27,31,25,32,29,69,44,56,81,45,70,40,94,49,40,44,65,34,28,20,26,68,88,38,75,64,38,32,35,26,35,38,20,40,76,54,53,66,49,36,51,26,11,34,43,35,40,39,39,14,61,54,52,73,93,43,69,58,42,57,31,34,45,39,53,52,36,30,57,57,30,51,62,64,54,66,34,33,76,63,128